Protein AF-A0A3A4P805-F1 (afdb_monomer_lite)

pLDDT: mean 80.74, std 17.5, range [33.62, 98.69]

Secondary structure (DSSP, 8-state):
-----HHHHHHHHHHH------HHHHHHHHHHHHHHHHHHHHHTT----HHHHHHHHHHHHS--S----S-SS-SEEE--SSTTT-TTS--TTPEEEEEE--TTTT-----TTSS--SHHHHTHHHHHHHHH-HHHHHHEEEEEEE--TTS-HHHHHHHHHHHHHHGGGSTT-TT---TT--EEEEEETHHHHHHHHHHTSB--SSTTTTSBHHHHEEEEEEES--TT-BGGG-HHHHHHHHHTT-S--HHHHIIIIIIIS----SHHHHTTB---TTS-S-HHHHHH-HHHHHHHHHHT---HHHHHHHHHS-HHHHHHHH-TTGGGEEEEEEES-SS----SHHHHHHHHHTT---HHHHHHHHHHHHHTPPPSSTTS----TTSSBSSSSBHHHHTTTTS--SEEEEEET--TTHHHH-HHHHHHHHHHHHHHT---

Sequence (440 aa):
MKKISFLFVAVLCVALFSGWASADARSELALDLKQELLMQNKQAGNPLTAQEVEEFASFLTEPRAETRQTPSIEVGLYDSPGPATDRSIPLGDRIPLILVHGSSSDIISDGEYGRELNDLERWIDYIRAFNADAEFYSRYKVYRFVYNSELGIEQNGANLVTVLDTLPSYPGWETENLDGENFVILAHSMGGLVTRAAMNITFTAGIDAGQYLGDHVLNLLTLGTPHRGSPLAIPAWAYDSVKRGAMMSETEFNFAYVQHYGFVPTDGEFDLAWDNYDDAVPQTDIITYQSLLIPVLREVGGTRAQHEESVFSPYAGALNADDLYTAKLILYKAQNPPAGHVDSLLDLSFYYFLGTLNEHHLLGFTSNKLADMIAGDIGEGGLKPYGDNDGLVPAASAVFDGELVSSVDVFDNCDHLSLVDNSAVVTDVKNMLISIGMPE

InterPro domains:
  IPR012908 GPI inositol-deacylase PGAP1-like alpha/beta domain [PF07819] (179-234)
  IPR029058 Alpha/Beta hydrolase fold [G3DSA:3.40.50.1820] (92-436)
  IPR029058 Alpha/Beta hydrolase fold [SSF53474] (92-428)

Structure (mmCIF, N/CA/C/O backbone):
data_AF-A0A3A4P805-F1
#
_entry.id   AF-A0A3A4P805-F1
#
loop_
_atom_site.group_PDB
_atom_site.id
_atom_site.type_symbol
_atom_site.label_atom_id
_atom_site.label_alt_id
_atom_site.label_comp_id
_atom_site.label_asym_id
_atom_site.label_entity_id
_atom_site.label_seq_id
_atom_site.pdbx_PDB_ins_code
_atom_site.Cartn_x
_atom_site.Cartn_y
_atom_site.Cartn_z
_atom_site.occupancy
_atom_site.B_iso_or_equiv
_atom_site.auth_seq_id
_atom_site.auth_comp_id
_atom_site.auth_asym_id
_atom_site.auth_atom_id
_atom_site.pdbx_PDB_model_num
ATOM 1 N N . MET A 1 1 ? -15.279 6.261 -38.181 1.00 33.62 1 MET A N 1
ATOM 2 C CA . MET A 1 1 ? -13.983 6.115 -37.489 1.00 33.62 1 MET A CA 1
ATOM 3 C C . MET A 1 1 ? -12.982 5.524 -38.466 1.00 33.62 1 MET A C 1
ATOM 5 O O . MET A 1 1 ? -13.213 4.426 -38.959 1.00 33.62 1 MET A O 1
ATOM 9 N N . LYS A 1 2 ? -11.964 6.296 -38.865 1.00 34.59 2 LYS A N 1
ATOM 10 C CA . LYS A 1 2 ? -10.917 5.831 -39.787 1.00 34.59 2 LYS A CA 1
ATOM 11 C C . LYS A 1 2 ? -9.813 5.173 -38.958 1.00 34.59 2 LYS A C 1
ATOM 13 O O . LYS A 1 2 ? -9.394 5.744 -37.961 1.00 34.59 2 LYS A O 1
ATOM 18 N N . LYS A 1 3 ? -9.411 3.963 -39.352 1.00 34.47 3 LYS A N 1
ATOM 19 C CA . LYS A 1 3 ? -8.390 3.156 -38.677 1.00 34.47 3 LYS A CA 1
ATOM 20 C C . LYS A 1 3 ? -7.043 3.881 -38.746 1.00 34.47 3 LYS A C 1
ATOM 22 O O . LYS A 1 3 ? -6.524 4.056 -39.846 1.00 34.47 3 LYS A O 1
ATOM 27 N N . ILE A 1 4 ? -6.503 4.276 -37.597 1.00 43.97 4 ILE A N 1
ATOM 28 C CA . ILE A 1 4 ? -5.077 4.588 -37.448 1.00 43.97 4 ILE A CA 1
ATOM 29 C C . ILE A 1 4 ? -4.320 3.342 -37.922 1.00 43.97 4 ILE A C 1
ATOM 31 O O . ILE A 1 4 ? -4.651 2.224 -37.516 1.00 43.97 4 ILE A O 1
ATOM 35 N N . SER A 1 5 ? -3.392 3.489 -38.869 1.00 42.66 5 SER A N 1
ATOM 36 C CA . SER A 1 5 ? -2.696 2.318 -39.405 1.00 42.66 5 SER A CA 1
ATOM 37 C C . SER A 1 5 ? -1.719 1.800 -38.348 1.00 42.66 5 SER A C 1
ATOM 39 O O . SER A 1 5 ? -0.815 2.520 -37.947 1.00 42.66 5 SER A O 1
ATOM 41 N N . PHE A 1 6 ? -1.896 0.556 -37.910 1.00 45.44 6 PHE A N 1
ATOM 42 C CA . PHE A 1 6 ? -1.056 -0.140 -36.923 1.00 45.44 6 PHE A CA 1
ATOM 43 C C . PHE A 1 6 ? 0.455 -0.066 -37.240 1.00 45.44 6 PHE A C 1
ATOM 45 O O . PHE A 1 6 ? 1.294 -0.020 -36.349 1.00 45.44 6 PHE A O 1
ATOM 52 N N . LEU A 1 7 ? 0.799 0.033 -38.529 1.00 42.72 7 LEU A N 1
ATOM 53 C CA . LEU A 1 7 ? 2.171 0.168 -39.023 1.00 42.72 7 LEU A CA 1
ATOM 54 C C . LEU A 1 7 ? 2.831 1.506 -38.633 1.00 42.72 7 LEU A C 1
ATOM 56 O O . LEU A 1 7 ? 4.046 1.572 -38.505 1.00 42.72 7 LEU A O 1
ATOM 60 N N . PHE A 1 8 ? 2.036 2.559 -38.437 1.00 48.41 8 PHE A N 1
ATOM 61 C CA . PHE A 1 8 ? 2.511 3.904 -38.115 1.00 48.41 8 PHE A CA 1
ATOM 62 C C . PHE A 1 8 ? 3.104 3.990 -36.703 1.00 48.41 8 PHE A C 1
ATOM 64 O O . PHE A 1 8 ? 4.185 4.536 -36.521 1.00 48.41 8 PHE A O 1
ATOM 71 N N . VAL A 1 9 ? 2.431 3.402 -35.712 1.00 49.62 9 VAL A N 1
ATOM 72 C CA . VAL A 1 9 ? 2.872 3.485 -34.314 1.00 49.62 9 VAL A CA 1
ATOM 73 C C . VAL A 1 9 ? 4.031 2.510 -34.037 1.00 49.62 9 VAL A C 1
ATOM 75 O O . VAL A 1 9 ? 4.950 2.832 -33.293 1.00 49.62 9 VAL A O 1
ATOM 78 N N . ALA A 1 10 ? 4.075 1.368 -34.735 1.00 47.09 10 ALA A N 1
ATOM 79 C CA . ALA A 1 10 ? 5.178 0.408 -34.638 1.00 47.09 10 ALA A CA 1
ATOM 80 C C . ALA A 1 10 ? 6.520 0.949 -35.181 1.00 47.09 10 ALA A C 1
ATOM 82 O O . ALA A 1 10 ? 7.570 0.673 -34.604 1.00 47.09 10 ALA A O 1
ATOM 83 N N . VAL A 1 11 ? 6.508 1.729 -36.272 1.00 47.22 11 VAL A N 1
ATOM 84 C CA . VAL A 1 11 ? 7.727 2.349 -36.839 1.00 47.22 11 VAL A CA 1
ATOM 85 C C . VAL A 1 11 ? 8.260 3.460 -35.931 1.00 47.22 11 VAL A C 1
ATOM 87 O O . VAL A 1 11 ? 9.474 3.611 -35.789 1.00 47.22 11 VAL A O 1
ATOM 90 N N . LEU A 1 12 ? 7.356 4.177 -35.266 1.00 48.34 12 LEU A N 1
ATOM 91 C CA . LEU A 1 12 ? 7.682 5.238 -34.327 1.00 48.34 12 LEU A CA 1
ATOM 92 C C . LEU A 1 12 ? 8.388 4.712 -33.067 1.00 48.34 12 LEU A C 1
ATOM 94 O O . LEU A 1 12 ? 9.399 5.258 -32.639 1.00 48.34 12 LEU A O 1
ATOM 98 N N . CYS A 1 13 ? 7.896 3.593 -32.537 1.00 46.16 13 CYS A N 1
ATOM 99 C CA . CYS A 1 13 ? 8.525 2.855 -31.452 1.00 46.16 13 CYS A CA 1
ATOM 100 C C . CYS A 1 13 ? 9.945 2.398 -31.842 1.00 46.16 13 CYS A C 1
ATOM 102 O O . CYS A 1 13 ? 10.900 2.705 -31.148 1.00 46.16 13 CYS A O 1
ATOM 104 N N . VAL A 1 14 ? 10.153 1.766 -33.000 1.00 45.22 14 VAL A N 1
ATOM 105 C CA . VAL A 1 14 ? 11.487 1.249 -33.388 1.00 45.22 14 VAL A CA 1
ATOM 106 C C . VAL A 1 14 ? 12.563 2.344 -33.539 1.00 45.22 14 VAL A C 1
ATOM 108 O O . VAL A 1 14 ? 13.730 2.082 -33.247 1.00 45.22 14 VAL A O 1
ATOM 111 N N . ALA A 1 15 ? 12.201 3.564 -33.952 1.00 45.41 15 ALA A N 1
ATOM 112 C CA . ALA A 1 15 ? 13.143 4.685 -34.081 1.00 45.41 15 ALA A CA 1
ATOM 113 C C . ALA A 1 15 ? 13.547 5.316 -32.730 1.00 45.41 15 ALA A C 1
ATOM 115 O O . ALA A 1 15 ? 14.612 5.919 -32.628 1.00 45.41 15 ALA A O 1
ATOM 116 N N . LEU A 1 16 ? 12.730 5.131 -31.688 1.00 47.75 16 LEU A N 1
ATOM 117 C CA . LEU A 1 16 ? 12.923 5.673 -30.340 1.00 47.75 16 LEU A CA 1
ATOM 118 C C . LEU A 1 16 ? 13.964 4.924 -29.489 1.00 47.75 16 LEU A C 1
ATOM 120 O O . LEU A 1 16 ? 14.416 5.452 -28.475 1.00 47.75 16 LEU A O 1
ATOM 124 N N . PHE A 1 17 ? 14.345 3.701 -29.875 1.00 50.16 17 PHE A N 1
ATOM 125 C CA . PHE A 1 17 ? 14.950 2.729 -28.951 1.00 50.16 17 PHE A CA 1
ATOM 126 C C . PHE A 1 17 ? 16.443 2.405 -29.171 1.00 50.16 17 PHE A C 1
ATOM 128 O O . PHE A 1 17 ? 16.946 1.437 -28.601 1.00 50.16 17 PHE A O 1
ATOM 135 N N . SER A 1 18 ? 17.208 3.194 -29.938 1.00 43.81 18 SER A N 1
ATOM 136 C CA . SER A 1 18 ? 18.679 3.051 -29.988 1.00 43.81 18 SER A CA 1
ATOM 137 C C . SER A 1 18 ? 19.354 3.917 -28.911 1.00 43.81 18 SER A C 1
ATOM 139 O O . SER A 1 18 ? 19.839 5.012 -29.190 1.00 43.81 18 SER A O 1
ATOM 141 N N . GLY A 1 19 ? 19.330 3.448 -27.661 1.00 40.19 19 GLY A N 1
ATOM 142 C CA . GLY A 1 19 ? 19.703 4.221 -26.470 1.00 40.19 19 GLY A CA 1
ATOM 143 C C . GLY A 1 19 ? 21.198 4.507 -26.306 1.00 40.19 19 GLY A C 1
ATOM 144 O O . GLY A 1 19 ? 21.934 3.624 -25.887 1.00 40.19 19 GLY A O 1
ATOM 145 N N . TRP A 1 20 ? 21.629 5.747 -26.570 1.00 42.69 20 TRP A N 1
ATOM 146 C CA . TRP A 1 20 ? 22.916 6.328 -26.140 1.00 42.69 20 TRP A CA 1
ATOM 147 C C . TRP A 1 20 ? 22.767 7.859 -25.995 1.00 42.69 20 TRP A C 1
ATOM 149 O O . TRP A 1 20 ? 23.114 8.595 -26.915 1.00 42.69 20 TRP A O 1
ATOM 159 N N . ALA A 1 21 ? 22.238 8.373 -24.877 1.00 43.25 21 ALA A N 1
ATOM 160 C CA . ALA A 1 21 ? 22.063 9.823 -24.699 1.00 43.25 21 ALA A CA 1
ATOM 161 C C . ALA A 1 21 ? 22.121 10.280 -23.224 1.00 43.25 21 ALA A C 1
ATOM 163 O O . ALA A 1 21 ? 21.481 9.700 -22.350 1.00 43.25 21 ALA A O 1
ATOM 164 N N . SER A 1 22 ? 22.906 11.330 -22.948 1.00 48.25 22 SER A N 1
ATOM 165 C CA . SER A 1 22 ? 22.984 12.049 -21.662 1.00 48.25 22 SER A CA 1
ATOM 166 C C . SER A 1 22 ? 21.754 12.946 -21.410 1.00 48.25 22 SER A C 1
ATOM 168 O O . SER A 1 22 ? 20.880 13.054 -22.260 1.00 48.25 22 SER A O 1
ATOM 170 N N . ALA A 1 23 ? 21.676 13.619 -20.252 1.00 43.94 23 ALA A N 1
ATOM 171 C CA . ALA A 1 23 ? 20.566 14.523 -19.909 1.00 43.94 23 ALA A CA 1
ATOM 172 C C . ALA A 1 23 ? 20.375 15.683 -20.914 1.00 43.94 23 ALA A C 1
ATOM 174 O O . ALA A 1 23 ? 19.245 15.958 -21.306 1.00 43.94 23 ALA A O 1
ATOM 175 N N . ASP A 1 24 ? 21.457 16.289 -21.421 1.00 45.88 24 ASP A N 1
ATOM 176 C CA . ASP A 1 24 ? 21.376 17.283 -22.509 1.00 45.88 24 ASP A CA 1
ATOM 177 C C . ASP A 1 24 ? 20.808 16.661 -23.792 1.00 45.88 24 ASP A C 1
ATOM 179 O O . ASP A 1 24 ? 19.955 17.243 -24.464 1.00 45.88 24 ASP A O 1
ATOM 183 N N . ALA A 1 25 ? 21.193 15.414 -24.066 1.00 48.59 25 ALA A N 1
ATOM 184 C CA . ALA A 1 25 ? 20.677 14.660 -25.190 1.00 48.59 25 ALA A CA 1
ATOM 185 C C . ALA A 1 25 ? 19.225 14.199 -24.988 1.00 48.59 25 ALA A C 1
ATOM 187 O O . ALA A 1 25 ? 18.616 13.824 -25.971 1.00 48.59 25 ALA A O 1
ATOM 188 N N . ARG A 1 26 ? 18.614 14.284 -23.793 1.00 48.31 26 ARG A N 1
ATOM 189 C CA . ARG A 1 26 ? 17.154 14.102 -23.629 1.00 48.31 26 ARG A CA 1
ATOM 190 C C . ARG A 1 26 ? 16.359 15.308 -24.085 1.00 48.31 26 ARG A C 1
ATOM 192 O O . ARG A 1 26 ? 15.274 15.128 -24.615 1.00 48.31 26 ARG A O 1
ATOM 199 N N . SER A 1 27 ? 16.893 16.517 -23.913 1.00 49.34 27 SER A N 1
ATOM 200 C CA . SER A 1 27 ? 16.246 17.722 -24.445 1.00 49.34 27 SER A CA 1
ATOM 201 C C . SER A 1 27 ? 16.296 17.743 -25.979 1.00 49.34 27 SER A C 1
ATOM 203 O O . SER A 1 27 ? 15.306 18.080 -26.625 1.00 49.34 27 SER A O 1
ATOM 205 N N . GLU A 1 28 ? 17.406 17.275 -26.565 1.00 48.25 28 GLU A N 1
ATOM 206 C CA . GLU A 1 28 ? 17.528 17.046 -28.009 1.00 48.25 28 GLU A CA 1
ATOM 207 C C . GLU A 1 28 ? 16.717 15.826 -28.474 1.00 48.25 28 GLU A C 1
ATOM 209 O O . GLU A 1 28 ? 16.045 15.926 -29.490 1.00 48.25 28 GLU A O 1
ATOM 214 N N . LEU A 1 29 ? 16.673 14.722 -27.716 1.00 49.19 29 LEU A N 1
ATOM 215 C CA . LEU A 1 29 ? 15.868 13.535 -28.039 1.00 49.19 29 LEU A CA 1
ATOM 216 C C . LEU A 1 29 ? 14.370 13.820 -27.941 1.00 49.19 29 LEU A C 1
ATOM 218 O O . LEU A 1 29 ? 13.626 13.295 -28.749 1.00 49.19 29 LEU A O 1
ATOM 222 N N . ALA A 1 30 ? 13.912 14.653 -27.006 1.00 49.72 30 ALA A N 1
ATOM 223 C CA . ALA A 1 30 ? 12.519 15.091 -26.934 1.00 49.72 30 ALA A CA 1
ATOM 224 C C . ALA A 1 30 ? 12.162 15.989 -28.129 1.00 49.72 30 ALA A C 1
ATOM 226 O O . ALA A 1 30 ? 11.078 15.868 -28.701 1.00 49.72 30 ALA A O 1
ATOM 227 N N . LEU A 1 31 ? 13.093 16.848 -28.562 1.00 53.59 31 LEU A N 1
ATOM 228 C CA . LEU A 1 31 ? 12.931 17.674 -29.756 1.00 53.59 31 LEU A CA 1
ATOM 229 C C . LEU A 1 31 ? 12.948 16.832 -31.046 1.00 53.59 31 LEU A C 1
ATOM 231 O O . LEU A 1 31 ? 12.106 17.052 -31.916 1.00 53.59 31 LEU A O 1
ATOM 235 N N . ASP A 1 32 ? 13.843 15.850 -31.151 1.00 55.88 32 ASP A N 1
ATOM 236 C CA . ASP A 1 32 ? 13.941 14.911 -32.273 1.00 55.88 32 ASP A CA 1
ATOM 237 C C . ASP A 1 32 ? 12.754 13.942 -32.294 1.00 55.88 32 ASP A C 1
ATOM 239 O O . ASP A 1 32 ? 12.167 13.724 -33.349 1.00 55.88 32 ASP A O 1
ATOM 243 N N . LEU A 1 33 ? 12.312 13.450 -31.134 1.00 54.06 33 LEU A N 1
ATOM 244 C CA . LEU A 1 33 ? 11.088 12.667 -30.954 1.00 54.06 33 LEU A CA 1
ATOM 245 C C . LEU A 1 33 ? 9.874 13.461 -31.424 1.00 54.06 33 LEU A C 1
ATOM 247 O O . LEU A 1 33 ? 9.075 12.960 -32.212 1.00 54.06 33 LEU A O 1
ATOM 251 N N . LYS A 1 34 ? 9.762 14.723 -31.007 1.00 59.41 34 LYS A N 1
ATOM 252 C CA . LYS A 1 34 ? 8.710 15.633 -31.458 1.00 59.41 34 LYS A CA 1
ATOM 253 C C . LYS A 1 34 ? 8.760 15.832 -32.974 1.00 59.41 34 LYS A C 1
ATOM 255 O O . LYS A 1 34 ? 7.725 15.735 -33.633 1.00 59.41 34 LYS A O 1
ATOM 260 N N . GLN A 1 35 ? 9.930 16.102 -33.557 1.00 59.00 35 GLN A N 1
ATOM 261 C CA . GLN A 1 35 ? 10.049 16.306 -35.005 1.00 59.00 35 GLN A CA 1
ATOM 262 C C . GLN A 1 35 ? 9.771 15.035 -35.810 1.00 59.00 35 GLN A C 1
ATOM 264 O O . GLN A 1 35 ? 9.115 15.114 -36.850 1.00 59.00 35 GLN A O 1
ATOM 269 N N . GLU A 1 36 ? 10.198 13.875 -35.323 1.00 55.47 36 GLU A N 1
ATOM 270 C CA . GLU A 1 36 ? 9.979 12.584 -35.968 1.00 55.47 36 GLU A CA 1
ATOM 271 C C . GLU A 1 36 ? 8.513 12.146 -35.855 1.00 55.47 36 GLU A C 1
ATOM 273 O O . GLU A 1 36 ? 7.907 11.783 -36.865 1.00 55.47 36 GLU A O 1
ATOM 278 N N . LEU A 1 37 ? 7.885 12.303 -34.680 1.00 53.97 37 LEU A N 1
ATOM 279 C CA . LEU A 1 37 ? 6.438 12.150 -34.495 1.00 53.97 37 LEU A CA 1
ATOM 280 C C . LEU A 1 37 ? 5.661 13.020 -35.479 1.00 53.97 37 LEU A C 1
ATOM 282 O O . LEU A 1 37 ? 4.781 12.519 -36.175 1.00 53.97 37 LEU A O 1
ATOM 286 N N . LEU A 1 38 ? 6.005 14.304 -35.599 1.00 59.41 38 LEU A N 1
ATOM 287 C CA . LEU A 1 38 ? 5.365 15.224 -36.542 1.00 59.41 38 LEU A CA 1
ATOM 288 C C . LEU A 1 38 ? 5.574 14.807 -38.003 1.00 59.41 38 LEU A C 1
ATOM 290 O O . LEU A 1 38 ? 4.637 14.861 -38.808 1.00 59.41 38 LEU A O 1
ATOM 294 N N . MET A 1 39 ? 6.796 14.407 -38.361 1.00 61.94 39 MET A N 1
ATOM 295 C CA . MET A 1 39 ? 7.161 14.022 -39.722 1.00 61.94 39 MET A CA 1
ATOM 296 C C . MET A 1 39 ? 6.440 12.746 -40.145 1.00 61.94 39 MET A C 1
ATOM 298 O O . MET A 1 39 ? 5.820 12.716 -41.212 1.00 61.94 39 MET A O 1
ATOM 302 N N . GLN A 1 40 ? 6.470 11.712 -39.311 1.00 51.00 40 GLN A N 1
ATOM 303 C CA . GLN A 1 40 ? 5.833 10.447 -39.629 1.00 51.00 40 GLN A CA 1
ATOM 304 C C . GLN A 1 40 ? 4.304 10.572 -39.570 1.00 51.00 40 GLN A C 1
ATOM 306 O O . GLN A 1 40 ? 3.622 10.017 -40.432 1.00 51.00 40 GLN A O 1
ATOM 311 N N . ASN A 1 41 ? 3.741 11.327 -38.615 1.00 54.16 41 ASN A N 1
ATOM 312 C CA . ASN A 1 41 ? 2.297 11.589 -38.523 1.00 54.16 41 ASN A CA 1
ATOM 313 C C . ASN A 1 41 ? 1.761 12.204 -39.825 1.00 54.16 41 ASN A C 1
ATOM 315 O O . ASN A 1 41 ? 0.732 11.785 -40.367 1.00 54.16 41 ASN A O 1
ATOM 319 N N . LYS A 1 42 ? 2.546 13.118 -40.407 1.00 60.28 42 LYS A N 1
ATOM 320 C CA . LYS A 1 42 ? 2.305 13.699 -41.730 1.00 60.28 42 LYS A CA 1
ATOM 321 C C . LYS A 1 42 ? 2.465 12.686 -42.875 1.00 60.28 42 LYS A C 1
ATOM 323 O O . LYS A 1 42 ? 1.696 12.748 -43.833 1.00 60.28 42 LYS A O 1
ATOM 328 N N . GLN A 1 43 ? 3.427 11.762 -42.804 1.00 56.09 43 GLN A N 1
ATOM 329 C CA . GLN A 1 43 ? 3.655 10.727 -43.829 1.00 56.09 43 GLN A CA 1
ATOM 330 C C . GLN A 1 43 ? 2.585 9.622 -43.830 1.00 56.09 43 GLN A C 1
ATOM 332 O O . GLN A 1 43 ? 2.205 9.145 -44.898 1.00 56.09 43 GLN A O 1
ATOM 337 N N . ALA A 1 44 ? 2.056 9.245 -42.665 1.00 49.72 44 ALA A N 1
ATOM 338 C CA . ALA A 1 44 ? 1.018 8.222 -42.528 1.00 49.72 44 ALA A CA 1
ATOM 339 C C . ALA A 1 44 ? -0.399 8.721 -42.863 1.00 49.72 44 ALA A C 1
ATOM 341 O O . ALA A 1 44 ? -1.354 7.944 -42.824 1.00 49.72 44 ALA A O 1
ATOM 342 N N . GLY A 1 45 ? -0.552 10.009 -43.200 1.00 59.41 45 GLY A N 1
ATOM 343 C CA . GLY A 1 45 ? -1.854 10.624 -43.470 1.00 59.41 45 GLY A CA 1
ATOM 344 C C . GLY A 1 45 ? -2.785 10.595 -42.254 1.00 59.41 45 GLY A C 1
ATOM 345 O O . GLY A 1 45 ? -4.001 10.463 -42.416 1.00 59.41 45 GLY A O 1
ATOM 346 N N . ASN A 1 46 ? -2.203 10.641 -41.054 1.00 57.53 46 ASN A N 1
ATOM 347 C CA . ASN A 1 46 ? -2.881 10.385 -39.791 1.00 57.53 46 ASN A CA 1
ATOM 348 C C . ASN A 1 46 ? -3.607 11.645 -39.249 1.00 57.53 46 ASN A C 1
ATOM 350 O O . ASN A 1 46 ? -3.362 12.750 -39.738 1.00 57.53 46 ASN A O 1
ATOM 354 N N . PRO A 1 47 ? -4.531 11.492 -38.275 1.00 56.50 47 PRO A N 1
ATOM 355 C CA . PRO A 1 47 ? -5.427 12.555 -37.821 1.00 56.50 47 PRO A CA 1
ATOM 356 C C . PRO A 1 47 ? -4.884 13.405 -36.666 1.00 56.50 47 PRO A C 1
ATOM 358 O O . PRO A 1 47 ? -5.538 14.389 -36.333 1.00 56.50 47 PRO A O 1
ATOM 361 N N . LEU A 1 48 ? -3.751 13.036 -36.059 1.00 54.22 48 LEU A N 1
ATOM 362 C CA . LEU A 1 48 ? -3.221 13.768 -34.912 1.00 54.22 48 LEU A CA 1
ATOM 363 C C . LEU A 1 48 ? -2.684 15.126 -35.368 1.00 54.22 48 LEU A C 1
ATOM 365 O O . LEU A 1 48 ? -2.040 15.265 -36.410 1.00 54.22 48 LEU A O 1
ATOM 369 N N . THR A 1 49 ? -2.961 16.150 -34.594 1.00 73.12 49 THR A N 1
ATOM 370 C CA . THR A 1 49 ? -2.425 17.489 -34.746 1.00 73.12 49 THR A CA 1
ATOM 371 C C . THR A 1 49 ? -0.996 17.533 -34.218 1.00 73.12 49 THR A C 1
ATOM 373 O O . THR A 1 49 ? -0.540 16.662 -33.479 1.00 73.12 49 THR A O 1
ATOM 376 N N . ALA A 1 50 ? -0.258 18.573 -34.605 1.00 69.06 50 ALA A N 1
ATOM 377 C CA . ALA A 1 50 ? 1.077 18.791 -34.065 1.00 69.06 50 ALA A CA 1
ATOM 378 C C . ALA A 1 50 ? 1.083 18.969 -32.538 1.00 69.06 50 ALA A C 1
ATOM 380 O O . ALA A 1 50 ? 2.059 18.617 -31.888 1.00 69.06 50 ALA A O 1
ATOM 381 N N . GLN A 1 51 ? -0.025 19.485 -32.006 1.00 72.69 51 GLN A N 1
ATOM 382 C CA . GLN A 1 51 ? -0.261 19.668 -30.586 1.00 72.69 51 GLN A CA 1
ATOM 383 C C . GLN A 1 51 ? -0.477 18.328 -29.870 1.00 72.69 51 GLN A C 1
ATOM 385 O O . GLN A 1 51 ? 0.203 18.080 -28.890 1.00 72.69 51 GLN A O 1
ATOM 390 N N . GLU A 1 52 ? -1.319 17.428 -30.389 1.00 64.75 52 GLU A N 1
ATOM 391 C CA . GLU A 1 52 ? -1.537 16.098 -29.776 1.00 64.75 52 GLU A CA 1
ATOM 392 C C . GLU A 1 52 ? -0.252 15.249 -29.749 1.00 64.75 52 GLU A C 1
ATOM 394 O O . GLU A 1 52 ? -0.031 14.444 -28.849 1.00 64.75 52 GLU A O 1
ATOM 399 N N . VAL A 1 53 ? 0.625 15.438 -30.738 1.00 65.56 53 VAL A N 1
ATOM 400 C CA . VAL A 1 53 ? 1.968 14.844 -30.758 1.00 65.56 53 VAL A CA 1
ATOM 401 C C . VAL A 1 53 ? 2.871 15.429 -29.668 1.00 65.56 53 VAL A C 1
ATOM 403 O O . VAL A 1 53 ? 3.641 14.697 -29.052 1.00 65.56 53 VAL A O 1
ATOM 406 N N . GLU A 1 54 ? 2.805 16.742 -29.461 1.00 70.12 54 GLU A N 1
ATOM 407 C CA . GLU A 1 54 ? 3.582 17.447 -28.443 1.00 70.12 54 GLU A CA 1
ATOM 408 C C . GLU A 1 54 ? 3.114 17.076 -27.035 1.00 70.12 54 GLU A C 1
ATOM 410 O O . GLU A 1 54 ? 3.942 16.705 -26.216 1.00 70.12 54 GLU A O 1
ATOM 415 N N . GLU A 1 55 ? 1.803 17.052 -26.800 1.00 66.69 55 GLU A N 1
ATOM 416 C CA . GLU A 1 55 ? 1.192 16.611 -25.541 1.00 66.69 55 GLU A CA 1
ATOM 417 C C . GLU A 1 55 ? 1.587 15.167 -25.204 1.00 66.69 55 GLU A C 1
ATOM 419 O O . GLU A 1 55 ? 1.973 14.883 -24.072 1.00 66.69 55 GLU A O 1
ATOM 424 N N . PHE A 1 56 ? 1.597 14.267 -26.194 1.00 66.25 56 PHE A N 1
ATOM 425 C CA . PHE A 1 56 ? 2.035 12.890 -25.974 1.00 66.25 56 PHE A CA 1
ATOM 426 C C . PHE A 1 56 ? 3.543 12.768 -25.712 1.00 66.25 56 PHE A C 1
ATOM 428 O O . PHE A 1 56 ? 3.966 11.994 -24.857 1.00 66.25 56 PHE A O 1
ATOM 435 N N . ALA A 1 57 ? 4.375 13.524 -26.434 1.00 67.31 57 ALA A N 1
ATOM 436 C CA . ALA A 1 57 ? 5.815 13.532 -26.191 1.00 67.31 57 ALA A CA 1
ATOM 437 C C . ALA A 1 57 ? 6.137 14.083 -24.794 1.00 67.31 57 ALA A C 1
ATOM 439 O O . ALA A 1 57 ? 6.960 13.491 -24.098 1.00 67.31 57 ALA A O 1
ATOM 440 N N . SER A 1 58 ? 5.466 15.154 -24.363 1.00 67.25 58 SER A N 1
ATOM 441 C CA . SER A 1 58 ? 5.571 15.688 -23.002 1.00 67.25 58 SER A CA 1
ATOM 442 C C . SER A 1 58 ? 5.116 14.657 -21.975 1.00 67.25 58 SER A C 1
ATOM 444 O O . SER A 1 58 ? 5.875 14.359 -21.065 1.00 67.25 58 SER A O 1
ATOM 446 N N . PHE A 1 59 ? 3.974 13.998 -22.182 1.00 66.00 59 PHE A N 1
ATOM 447 C CA . PHE A 1 59 ? 3.521 12.893 -21.330 1.00 66.00 59 PHE A CA 1
ATOM 448 C C . PHE A 1 59 ? 4.582 11.783 -21.181 1.00 66.00 59 PHE A C 1
ATOM 450 O O . PHE A 1 59 ? 4.833 11.318 -20.079 1.00 66.00 59 PHE A O 1
ATOM 457 N N . LEU A 1 60 ? 5.270 11.393 -22.261 1.00 62.16 60 LEU A N 1
ATOM 458 C CA . LEU A 1 60 ? 6.316 10.362 -22.208 1.00 62.16 60 LEU A CA 1
ATOM 459 C C . LEU A 1 60 ? 7.667 10.833 -21.651 1.00 62.16 60 LEU A C 1
ATOM 461 O O . LEU A 1 60 ? 8.506 9.999 -21.319 1.00 62.16 60 LEU A O 1
ATOM 465 N N . THR A 1 61 ? 7.971 12.129 -21.671 1.00 57.88 61 THR A N 1
ATOM 466 C CA . THR A 1 61 ? 9.348 12.617 -21.445 1.00 57.88 61 THR A CA 1
ATOM 467 C C . THR A 1 61 ? 9.476 13.568 -20.271 1.00 57.88 61 THR A C 1
ATOM 469 O O . THR A 1 61 ? 10.537 13.612 -19.643 1.00 57.88 61 THR A O 1
ATOM 472 N N . GLU A 1 62 ? 8.415 14.287 -19.934 1.00 60.47 62 GLU A N 1
ATOM 473 C CA . GLU A 1 62 ? 8.387 15.172 -18.787 1.00 60.47 62 GLU A CA 1
ATOM 474 C C . GLU A 1 62 ? 8.136 14.325 -17.530 1.00 60.47 62 GLU A C 1
ATOM 476 O O . GLU A 1 62 ? 7.201 13.521 -17.495 1.00 60.47 62 GLU A O 1
ATOM 481 N N . PRO A 1 63 ? 8.988 14.443 -16.492 1.00 52.16 63 PRO A N 1
ATOM 482 C CA . PRO A 1 63 ? 8.634 13.935 -15.171 1.00 52.16 63 PRO A CA 1
ATOM 483 C C . PRO A 1 63 ? 7.269 14.514 -14.808 1.00 52.16 63 PRO A C 1
ATOM 485 O O . PRO A 1 63 ? 7.034 15.682 -15.127 1.00 52.16 63 PRO A O 1
ATOM 488 N N . ARG A 1 64 ? 6.394 13.753 -14.131 1.00 53.19 64 ARG A N 1
ATOM 489 C CA . ARG A 1 64 ? 5.180 14.350 -13.556 1.00 53.19 64 ARG A CA 1
ATOM 490 C C . ARG A 1 64 ? 5.599 15.621 -12.811 1.00 53.19 64 ARG A C 1
ATOM 492 O O . ARG A 1 64 ? 6.384 15.561 -11.866 1.00 53.19 64 ARG A O 1
ATOM 499 N N . ALA A 1 65 ? 5.144 16.774 -13.305 1.00 38.75 65 ALA A N 1
ATOM 500 C CA . ALA A 1 65 ? 5.496 18.081 -12.753 1.00 38.75 65 ALA A CA 1
ATOM 501 C C . ALA A 1 65 ? 4.914 18.269 -11.343 1.00 38.75 65 ALA A C 1
ATOM 503 O O . ALA A 1 65 ? 5.327 19.177 -10.619 1.00 38.75 65 ALA A O 1
ATOM 504 N N . GLU A 1 66 ? 4.036 17.355 -10.923 1.00 49.56 66 GLU A N 1
ATOM 505 C CA . GLU A 1 66 ? 3.825 16.977 -9.533 1.00 49.56 66 GLU A CA 1
ATOM 506 C C . GLU A 1 66 ? 5.136 16.423 -8.943 1.00 49.56 66 GLU A C 1
ATOM 508 O O . GLU A 1 66 ? 5.262 15.249 -8.601 1.00 49.56 66 GLU A O 1
ATOM 513 N N . THR A 1 67 ? 6.149 17.277 -8.766 1.00 46.44 67 THR A N 1
ATOM 514 C CA . THR A 1 67 ? 7.069 17.076 -7.650 1.00 46.44 67 THR A CA 1
ATOM 515 C C . THR A 1 67 ? 6.162 16.880 -6.442 1.00 46.44 67 THR A C 1
ATOM 517 O O . THR A 1 67 ? 5.459 17.835 -6.112 1.00 46.44 67 THR A O 1
ATOM 520 N N . ARG A 1 68 ? 6.095 15.667 -5.871 1.00 49.56 68 ARG A N 1
ATOM 521 C CA . ARG A 1 68 ? 5.423 15.376 -4.594 1.00 49.56 68 ARG A CA 1
ATOM 522 C C . ARG A 1 68 ? 5.878 16.444 -3.595 1.00 49.56 68 ARG A C 1
ATOM 524 O O . ARG A 1 68 ? 6.963 16.365 -3.029 1.00 49.56 68 ARG A O 1
ATOM 531 N N . GLN A 1 69 ? 5.142 17.547 -3.492 1.00 49.56 69 GLN A N 1
ATOM 532 C CA . GLN A 1 69 ? 5.523 18.671 -2.651 1.00 49.56 69 GLN A CA 1
ATOM 533 C C . GLN A 1 69 ? 4.811 18.483 -1.338 1.00 49.56 69 GLN A C 1
ATOM 535 O O . GLN A 1 69 ? 3.769 19.089 -1.116 1.00 49.56 69 GLN A O 1
ATOM 540 N N . THR A 1 70 ? 5.433 17.711 -0.444 1.00 56.25 70 THR A N 1
ATOM 541 C CA . THR A 1 70 ? 4.911 17.404 0.895 1.00 56.25 70 THR A CA 1
ATOM 542 C C . THR A 1 70 ? 3.578 16.633 0.833 1.00 56.25 70 THR A C 1
ATOM 544 O O . THR A 1 70 ? 2.781 16.821 -0.087 1.00 56.25 70 THR A O 1
ATOM 547 N N . PRO A 1 71 ? 3.279 15.770 1.814 1.00 60.66 71 PRO A N 1
ATOM 548 C CA . PRO A 1 71 ? 1.924 15.277 1.999 1.00 60.66 71 PRO A CA 1
ATOM 549 C C . PRO A 1 71 ? 0.970 16.456 2.014 1.00 60.66 71 PRO A C 1
ATOM 551 O O . PRO A 1 71 ? 1.171 17.449 2.718 1.00 60.66 71 PRO A O 1
ATOM 554 N N . SER A 1 72 ? -0.060 16.352 1.197 1.00 62.47 72 SER A N 1
ATOM 555 C CA . SER A 1 72 ? -1.083 17.387 1.108 1.00 62.47 72 SER A CA 1
ATOM 556 C C . SER A 1 72 ? -2.069 17.324 2.282 1.00 62.47 72 SER A C 1
ATOM 558 O O . SER A 1 72 ? -2.856 18.249 2.490 1.00 62.47 72 SER A O 1
ATOM 560 N N . ILE A 1 73 ? -2.013 16.227 3.047 1.00 70.94 73 ILE A N 1
ATOM 561 C CA . ILE A 1 73 ? -2.875 15.914 4.179 1.00 70.94 73 ILE A CA 1
ATOM 562 C C . ILE A 1 73 ? -2.000 15.709 5.423 1.00 70.94 73 ILE A C 1
ATOM 564 O O . ILE A 1 73 ? -0.929 15.106 5.365 1.00 70.94 73 ILE A O 1
ATOM 568 N N . GLU A 1 74 ? -2.451 16.253 6.552 1.00 85.12 74 GLU A N 1
ATOM 569 C CA . GLU A 1 74 ? -1.791 16.087 7.847 1.00 85.12 74 GLU A CA 1
ATOM 570 C C . GLU A 1 74 ? -1.911 14.636 8.338 1.00 85.12 74 GLU A C 1
ATOM 572 O O . GLU A 1 74 ? -2.881 13.937 8.057 1.00 85.12 74 GLU A O 1
ATOM 577 N N . VAL A 1 75 ? -0.917 14.164 9.087 1.00 89.12 75 VAL A N 1
ATOM 578 C CA . VAL A 1 75 ? -0.979 12.829 9.688 1.00 89.12 75 VAL A CA 1
ATOM 579 C C . VAL A 1 75 ? -2.077 12.801 10.755 1.00 89.12 75 VAL A C 1
ATOM 581 O O . VAL A 1 75 ? -2.044 13.597 11.696 1.00 89.12 75 VAL A O 1
ATOM 584 N N . GLY A 1 76 ? -3.037 11.882 10.645 1.00 91.31 76 GLY A N 1
ATOM 585 C CA . GLY A 1 76 ? -4.159 11.826 11.583 1.00 91.31 76 GLY A CA 1
ATOM 586 C C . GLY A 1 76 ? -5.297 10.900 11.169 1.00 91.31 76 GLY A C 1
ATOM 587 O O . GLY A 1 76 ? -5.214 10.188 10.167 1.00 91.31 76 GLY A O 1
ATOM 588 N N . LEU A 1 77 ? -6.378 10.925 11.959 1.00 91.44 77 LEU A N 1
ATOM 589 C CA . LEU A 1 77 ? -7.641 10.277 11.606 1.00 91.44 77 LEU A CA 1
ATOM 590 C C . LEU A 1 77 ? -8.596 11.248 10.917 1.00 91.44 77 LEU A C 1
ATOM 592 O O . LEU A 1 77 ? -8.780 12.395 11.335 1.00 91.44 77 LEU A O 1
ATOM 596 N N . TYR A 1 78 ? -9.264 10.729 9.896 1.00 90.50 78 TYR A N 1
ATOM 597 C CA . TYR A 1 78 ? -10.234 11.441 9.085 1.00 90.50 78 TYR A CA 1
ATOM 598 C C . TYR A 1 78 ? -11.560 10.688 9.032 1.00 90.50 78 TYR A C 1
ATOM 600 O O . TYR A 1 78 ? -11.612 9.456 9.017 1.00 90.50 78 TYR A O 1
ATOM 608 N N . ASP A 1 79 ? -12.646 11.456 8.981 1.00 88.12 79 ASP A N 1
ATOM 609 C CA . ASP A 1 79 ? -14.012 10.959 8.908 1.00 88.12 79 ASP A CA 1
ATOM 610 C C . ASP A 1 79 ? -14.588 11.122 7.493 1.00 88.12 79 ASP A C 1
ATOM 612 O O . ASP A 1 79 ? -13.925 11.590 6.557 1.00 88.12 79 ASP A O 1
ATOM 616 N N . SER A 1 80 ? -15.817 10.662 7.278 1.00 88.81 80 SER A N 1
ATOM 617 C CA . SER A 1 80 ? -16.546 10.866 6.019 1.00 88.81 80 SER A CA 1
ATOM 618 C C . SER A 1 80 ? -18.048 10.941 6.283 1.00 88.81 80 SER A C 1
ATOM 620 O O . SER A 1 80 ? -18.523 10.320 7.233 1.00 88.81 80 SER A O 1
ATOM 622 N N . PRO A 1 81 ? -18.842 11.644 5.459 1.00 89.50 81 PRO A N 1
ATOM 623 C CA . PRO A 1 81 ? -20.286 11.689 5.660 1.00 89.50 81 PRO A CA 1
ATOM 624 C C . PRO A 1 81 ? -20.924 10.297 5.549 1.00 89.50 81 PRO A C 1
ATOM 626 O O . PRO A 1 81 ? -20.758 9.618 4.535 1.00 89.50 81 PRO A O 1
ATOM 629 N N . GLY A 1 82 ? -21.697 9.894 6.560 1.00 95.25 82 GLY A N 1
ATOM 630 C CA . GLY A 1 82 ? -22.485 8.658 6.538 1.00 95.25 82 GLY A CA 1
ATOM 631 C C . GLY A 1 82 ? -22.562 7.932 7.888 1.00 95.25 82 GLY A C 1
ATOM 632 O O . GLY A 1 82 ? -21.765 8.197 8.782 1.00 95.25 82 GLY A O 1
ATOM 633 N N . PRO A 1 83 ? -23.525 7.012 8.073 1.00 96.88 83 PRO A N 1
ATOM 634 C CA . PRO A 1 83 ? -23.781 6.362 9.363 1.00 96.88 83 PRO A CA 1
ATOM 635 C C . PRO A 1 83 ? -22.601 5.547 9.928 1.00 96.88 83 PRO A C 1
ATOM 637 O O . PRO A 1 83 ? -22.487 5.401 11.148 1.00 96.88 83 PRO A O 1
ATOM 640 N N . ALA A 1 84 ? -21.726 5.019 9.070 1.00 96.25 84 ALA A N 1
ATOM 641 C CA . ALA A 1 84 ? -20.537 4.272 9.475 1.00 96.25 84 ALA A CA 1
ATOM 642 C C . ALA A 1 84 ? -19.347 5.188 9.791 1.00 96.25 84 ALA A C 1
ATOM 644 O O . ALA A 1 84 ? -18.532 4.845 10.638 1.00 96.25 84 ALA A O 1
ATOM 645 N N . THR A 1 85 ? -19.231 6.328 9.109 1.00 93.31 85 THR A N 1
ATOM 646 C CA . THR A 1 85 ? -17.993 7.123 9.035 1.00 93.31 85 THR A CA 1
ATOM 647 C C . THR A 1 85 ? -18.087 8.508 9.672 1.00 93.31 85 THR A C 1
ATOM 649 O O . THR A 1 85 ? -17.055 9.139 9.855 1.00 93.31 85 THR A O 1
ATOM 652 N N . ASP A 1 86 ? -19.287 9.020 9.959 1.00 92.31 86 ASP A N 1
ATOM 653 C CA . ASP A 1 86 ? -19.489 10.396 10.430 1.00 92.31 86 ASP A CA 1
ATOM 654 C C . ASP A 1 86 ? -19.017 10.552 11.879 1.00 92.31 86 ASP A C 1
ATOM 656 O O . ASP A 1 86 ? -19.520 9.883 12.791 1.00 92.31 86 ASP A O 1
ATOM 660 N N . ARG A 1 87 ? -18.073 11.473 12.107 1.00 90.12 87 ARG A N 1
ATOM 661 C CA . ARG A 1 87 ? -17.502 11.716 13.439 1.00 90.12 87 ARG A CA 1
ATOM 662 C C . ARG A 1 87 ? -18.522 12.183 14.475 1.00 90.12 87 ARG A C 1
ATOM 664 O O . ARG A 1 87 ? -18.314 11.965 15.661 1.00 90.12 87 ARG A O 1
ATOM 671 N N . SER A 1 88 ? -19.621 12.815 14.054 1.00 90.75 88 SER A N 1
ATOM 672 C CA . SER A 1 88 ? -20.672 13.291 14.964 1.00 90.75 88 SER A CA 1
ATOM 673 C C . SER A 1 88 ? -21.501 12.156 15.570 1.00 90.75 88 SER A C 1
ATOM 675 O O . SER A 1 88 ? -22.230 12.372 16.542 1.00 90.75 88 SER A O 1
ATOM 677 N N . ILE A 1 89 ? -21.386 10.946 15.018 1.00 93.00 89 ILE A N 1
ATOM 678 C CA . ILE A 1 89 ? -22.015 9.743 15.547 1.00 93.00 89 ILE A CA 1
ATOM 679 C C . ILE A 1 89 ? -20.996 9.053 16.464 1.00 93.00 89 ILE A C 1
ATOM 681 O O . ILE A 1 89 ? -19.974 8.581 15.964 1.00 93.00 89 ILE A O 1
ATOM 685 N N . PRO A 1 90 ? -21.248 8.942 17.780 1.00 93.12 90 PRO A N 1
ATOM 686 C CA . PRO A 1 90 ? -20.288 8.350 18.713 1.00 93.12 90 PRO A CA 1
ATOM 687 C C . PRO A 1 90 ? -20.001 6.882 18.372 1.00 93.12 90 PRO A C 1
ATOM 689 O O . PRO A 1 90 ? -20.837 6.217 17.750 1.00 93.12 90 PRO A O 1
ATOM 692 N N . LEU A 1 91 ? -18.843 6.363 18.791 1.00 94.38 91 LEU A N 1
ATOM 693 C CA . LEU A 1 91 ? -18.491 4.945 18.631 1.00 94.38 91 LEU A CA 1
ATOM 694 C C . LEU A 1 91 ? -19.613 4.019 19.139 1.00 94.38 91 LEU A C 1
ATOM 696 O O . LEU A 1 91 ? -20.156 3.231 18.362 1.00 94.38 91 LEU A O 1
ATOM 700 N N . GLY A 1 92 ? -20.052 4.212 20.387 1.00 93.25 92 GLY A N 1
ATOM 701 C CA . GLY A 1 92 ? -21.064 3.362 21.020 1.00 93.25 92 GLY A CA 1
ATOM 702 C C . GLY A 1 92 ? -20.526 1.950 21.254 1.00 93.25 92 GLY A C 1
ATOM 703 O O . GLY A 1 92 ? -19.358 1.800 21.574 1.00 93.25 92 GLY A O 1
ATOM 704 N N . ASP A 1 93 ? -21.360 0.929 21.045 1.00 93.69 93 ASP A N 1
ATOM 705 C CA . ASP A 1 93 ? -20.962 -0.487 21.169 1.00 93.69 93 ASP A CA 1
ATOM 706 C C . ASP A 1 93 ? -20.339 -1.049 19.869 1.00 93.69 93 ASP A C 1
ATOM 708 O O . ASP A 1 93 ? -20.295 -2.263 19.660 1.00 93.69 93 ASP A O 1
ATOM 712 N N . ARG A 1 94 ? -19.946 -0.173 18.936 1.00 95.75 94 ARG A N 1
ATOM 713 C CA . ARG A 1 94 ? -19.392 -0.567 17.636 1.00 95.75 94 ARG A CA 1
ATOM 714 C C . ARG A 1 94 ? -17.898 -0.822 17.748 1.00 95.75 94 ARG A C 1
ATOM 716 O O . ARG A 1 94 ? -17.208 -0.166 18.513 1.00 95.75 94 ARG A O 1
ATOM 723 N N . ILE A 1 95 ? -17.398 -1.711 16.903 1.00 96.94 95 ILE A N 1
ATOM 724 C CA . ILE A 1 95 ? -15.971 -1.972 16.751 1.00 96.94 95 ILE A CA 1
ATOM 725 C C . ILE A 1 95 ? -15.368 -0.870 15.862 1.00 96.94 95 ILE A C 1
ATOM 727 O O . ILE A 1 95 ? -15.890 -0.617 14.766 1.00 96.94 95 ILE A O 1
ATOM 731 N N . PRO A 1 96 ? -14.277 -0.208 16.276 1.00 97.38 96 PRO A N 1
ATOM 732 C CA . PRO A 1 96 ? -13.518 0.659 15.387 1.00 97.38 96 PRO A CA 1
ATOM 733 C C . PRO A 1 96 ? -12.906 -0.146 14.228 1.00 97.38 96 PRO A C 1
ATOM 735 O O . PRO A 1 96 ? -12.150 -1.096 14.439 1.00 97.38 96 PRO A O 1
ATOM 738 N N . LEU A 1 97 ? -13.220 0.250 12.996 1.00 98.12 97 LEU A N 1
ATOM 739 C CA . LEU A 1 97 ? -12.540 -0.187 11.779 1.00 98.12 97 LEU A CA 1
ATOM 740 C C . LEU A 1 97 ? -11.626 0.937 11.294 1.00 98.12 97 LEU A C 1
ATOM 742 O O . LEU A 1 97 ? -12.117 2.006 10.932 1.00 98.12 97 LEU A O 1
ATOM 746 N N . ILE A 1 98 ? -10.321 0.694 11.245 1.00 98.12 98 ILE A N 1
ATOM 747 C CA . ILE A 1 98 ? -9.341 1.667 10.749 1.00 98.12 98 ILE A CA 1
ATOM 748 C C . ILE A 1 98 ? -8.965 1.298 9.313 1.00 98.12 98 ILE A C 1
ATOM 750 O O . ILE A 1 98 ? -8.531 0.178 9.051 1.00 98.12 98 ILE A O 1
ATOM 754 N N . LEU A 1 99 ? -9.137 2.235 8.383 1.00 98.38 99 LEU A N 1
ATOM 755 C CA . LEU A 1 99 ? -8.667 2.127 7.004 1.00 98.38 99 LEU A CA 1
ATOM 756 C C . LEU A 1 99 ? -7.271 2.745 6.906 1.00 98.38 99 LEU A C 1
ATOM 758 O O . LEU A 1 99 ? -7.085 3.881 7.343 1.00 98.38 99 LEU A O 1
ATOM 762 N N . VAL A 1 100 ? -6.306 2.014 6.347 1.00 98.06 100 VAL A N 1
ATOM 763 C CA . VAL A 1 100 ? -4.904 2.455 6.225 1.00 98.06 100 VAL A CA 1
ATOM 764 C C . VAL A 1 100 ? -4.457 2.366 4.770 1.00 98.06 100 VAL A C 1
ATOM 766 O O . VAL A 1 100 ? -4.340 1.272 4.214 1.00 98.06 100 VAL A O 1
ATOM 769 N N . HIS A 1 101 ? -4.214 3.510 4.133 1.00 95.62 101 HIS A N 1
ATOM 770 C CA . HIS A 1 101 ? -3.893 3.563 2.705 1.00 95.62 101 HIS A CA 1
ATOM 771 C C . HIS A 1 101 ? -2.480 3.088 2.344 1.00 95.62 101 HIS A C 1
ATOM 773 O O . HIS A 1 101 ? -1.597 2.950 3.194 1.00 95.62 101 HIS A O 1
ATOM 779 N N . GLY A 1 102 ? -2.272 2.873 1.043 1.00 93.19 102 GLY A N 1
ATOM 780 C CA . GLY A 1 102 ? -0.986 2.549 0.431 1.00 93.19 102 GLY A CA 1
ATOM 781 C C . GLY A 1 102 ? -0.105 3.760 0.131 1.00 93.19 102 GLY A C 1
ATOM 782 O O . GLY A 1 102 ? -0.416 4.888 0.515 1.00 93.19 102 GLY A O 1
ATOM 783 N N . SER A 1 103 ? 0.982 3.539 -0.612 1.00 89.00 103 SER A N 1
ATOM 784 C CA . SER A 1 103 ? 1.823 4.643 -1.081 1.00 89.00 103 SER A CA 1
ATOM 785 C C . SER A 1 103 ? 1.022 5.647 -1.923 1.00 89.00 103 SER A C 1
ATOM 787 O O . SER A 1 103 ? 0.064 5.289 -2.612 1.00 89.00 103 SER A O 1
ATOM 789 N N . SER A 1 104 ? 1.424 6.919 -1.863 1.00 84.19 104 SER A N 1
ATOM 790 C CA . SER A 1 104 ? 0.938 8.022 -2.705 1.00 84.19 104 SER A CA 1
ATOM 791 C C . SER A 1 104 ? -0.523 8.422 -2.511 1.00 84.19 104 SER A C 1
ATOM 793 O O . SER A 1 104 ? -1.025 9.272 -3.240 1.00 84.19 104 SER A O 1
ATOM 795 N N . SER A 1 105 ? -1.219 7.832 -1.543 1.00 85.44 105 SER A N 1
ATOM 796 C CA . SER A 1 105 ? -2.634 8.128 -1.286 1.00 85.44 105 SER A CA 1
ATOM 797 C C . SER A 1 105 ? -2.837 9.312 -0.325 1.00 85.44 105 SER A C 1
ATOM 799 O O . SER A 1 105 ? -3.961 9.736 -0.092 1.00 85.44 105 SER A O 1
ATOM 801 N N . ASP A 1 106 ? -1.755 9.877 0.208 1.00 82.56 106 ASP A N 1
ATOM 802 C CA . ASP A 1 106 ? -1.692 11.070 1.070 1.00 82.56 106 ASP A CA 1
ATOM 803 C C . ASP A 1 106 ? -1.485 12.392 0.301 1.00 82.56 106 ASP A C 1
ATOM 805 O O . ASP A 1 106 ? -1.417 13.492 0.872 1.00 82.56 106 ASP A O 1
ATOM 809 N N . ILE A 1 107 ? -1.379 12.291 -1.019 1.00 71.94 107 ILE A N 1
ATOM 810 C CA . ILE A 1 107 ? -1.277 13.426 -1.932 1.00 71.94 107 ILE A CA 1
ATOM 811 C C . ILE A 1 107 ? -2.702 13.888 -2.275 1.00 71.94 107 ILE A C 1
ATOM 813 O O . ILE A 1 107 ? -3.673 13.180 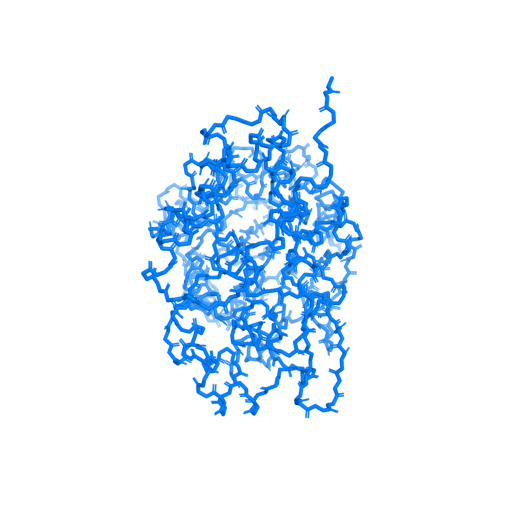-2.052 1.00 71.94 107 ILE A O 1
ATOM 817 N N . ILE A 1 108 ? -2.846 15.121 -2.739 1.00 62.94 108 ILE A N 1
ATOM 818 C CA . ILE A 1 108 ? -4.056 15.665 -3.344 1.00 62.94 108 ILE A CA 1
ATOM 819 C C . ILE A 1 108 ? -3.518 16.142 -4.680 1.00 62.94 108 ILE A C 1
ATOM 821 O O . ILE A 1 108 ? -2.901 17.206 -4.745 1.00 62.94 108 ILE A O 1
ATOM 825 N N . SER A 1 109 ? -3.637 15.317 -5.720 1.00 57.03 109 SER A N 1
ATOM 826 C CA . SER A 1 109 ? -3.340 15.807 -7.063 1.00 57.03 109 SER A CA 1
ATOM 827 C C . SER A 1 109 ? -4.472 16.734 -7.499 1.00 57.03 109 SER A C 1
ATOM 829 O O . SER A 1 109 ? -5.648 16.495 -7.208 1.00 57.03 109 SER A O 1
ATOM 831 N N . ASP A 1 110 ? -4.132 17.804 -8.212 1.00 46.41 110 ASP A N 1
ATOM 832 C CA . ASP A 1 110 ? -5.093 18.723 -8.830 1.00 46.41 110 ASP A CA 1
ATOM 833 C C . ASP A 1 110 ? -5.747 18.131 -10.095 1.00 46.41 110 ASP A C 1
ATOM 835 O O . ASP A 1 110 ? -6.446 18.825 -10.837 1.00 46.41 110 ASP A O 1
ATOM 839 N N . GLY A 1 111 ? -5.599 16.817 -10.294 1.00 49.72 111 GLY A N 1
ATOM 840 C CA . GLY A 1 111 ? -6.360 16.050 -11.260 1.00 49.72 111 GLY A CA 1
ATOM 841 C C . GLY A 1 111 ? -5.891 16.227 -12.697 1.00 49.72 111 GLY A C 1
ATOM 842 O O . GLY A 1 111 ? -6.731 16.370 -13.585 1.00 49.72 111 GLY A O 1
ATOM 843 N N . GLU A 1 112 ? -4.589 16.114 -12.976 1.00 44.06 112 GLU A N 1
ATOM 844 C CA . GLU A 1 112 ? -4.086 16.117 -14.362 1.00 44.06 112 GLU A CA 1
ATOM 845 C C . GLU A 1 112 ? -4.639 14.929 -15.200 1.00 44.06 112 GLU A C 1
ATOM 847 O O . GLU A 1 112 ? -4.745 15.016 -16.422 1.00 44.06 112 GLU A O 1
ATOM 852 N N . TYR A 1 113 ? -5.144 13.871 -14.539 1.00 48.91 113 TYR A N 1
ATOM 853 C CA . TYR A 1 113 ? -5.939 12.775 -15.139 1.00 48.91 113 TYR A CA 1
ATOM 854 C C . TYR A 1 113 ? -7.441 12.806 -14.775 1.00 48.91 113 TYR A C 1
ATOM 856 O O . TYR A 1 113 ? -8.165 11.832 -14.991 1.00 48.91 113 TYR A O 1
ATOM 864 N N . GLY A 1 114 ? -7.932 13.922 -14.228 1.00 40.00 114 GLY A N 1
ATOM 865 C CA . GLY A 1 114 ? -9.352 14.169 -13.953 1.00 40.00 114 GLY A CA 1
ATOM 866 C C . GLY A 1 114 ? -9.915 13.580 -12.652 1.00 40.00 114 GLY A C 1
ATOM 867 O O . GLY A 1 114 ? -11.138 13.484 -12.535 1.00 40.00 114 GLY A O 1
ATOM 868 N N . ARG A 1 115 ? -9.070 13.185 -11.691 1.00 43.06 115 ARG A N 1
ATOM 869 C CA . ARG A 1 115 ? -9.473 12.676 -10.366 1.00 43.06 115 ARG A CA 1
ATOM 870 C C . ARG A 1 115 ? -8.605 13.274 -9.253 1.00 43.06 115 ARG A C 1
ATOM 872 O O . ARG A 1 115 ? -7.396 13.386 -9.436 1.00 43.06 115 ARG A O 1
ATOM 879 N N . GLU A 1 116 ? -9.230 13.685 -8.148 1.00 48.94 116 GLU A N 1
ATOM 880 C CA . GLU A 1 116 ? -8.540 14.144 -6.932 1.00 48.94 116 GLU A CA 1
ATOM 881 C C . GLU A 1 116 ? -7.980 12.924 -6.192 1.00 48.94 116 GLU A C 1
ATOM 883 O O . GLU A 1 116 ? -8.668 12.365 -5.339 1.00 48.94 116 GLU A O 1
ATOM 888 N N . LEU A 1 117 ? -6.742 12.522 -6.495 1.00 53.38 117 LEU A N 1
ATOM 889 C CA . LEU A 1 117 ? -6.133 11.335 -5.890 1.00 53.38 117 LEU A CA 1
ATOM 890 C C . LEU A 1 117 ? -5.792 11.588 -4.420 1.00 53.38 117 LEU A C 1
ATOM 892 O O . LEU A 1 117 ? -4.642 11.873 -4.124 1.00 53.38 117 LEU A O 1
ATOM 896 N N . ASN A 1 118 ? -6.769 11.491 -3.519 1.00 63.66 118 ASN A N 1
ATOM 897 C CA . ASN A 1 118 ? -6.580 11.534 -2.069 1.00 63.66 118 ASN A CA 1
ATOM 898 C C . ASN A 1 118 ? -7.085 10.243 -1.397 1.00 63.66 118 ASN A C 1
ATOM 900 O O . ASN A 1 118 ? -7.798 9.444 -2.003 1.00 63.66 118 ASN A O 1
ATOM 904 N N . ASP A 1 119 ? -6.728 10.028 -0.129 1.00 65.75 119 ASP A N 1
ATOM 905 C CA . ASP A 1 119 ? -7.104 8.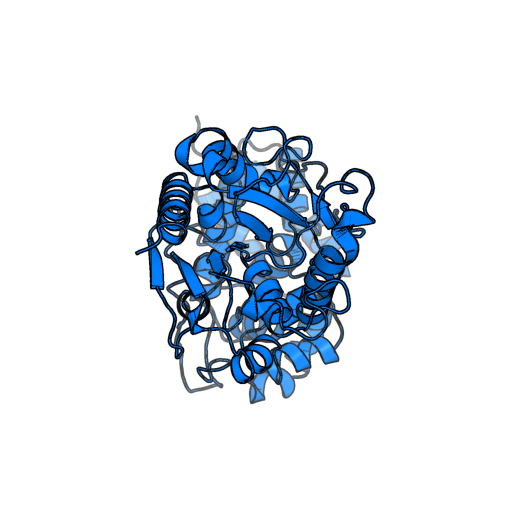834 0.646 1.00 65.75 119 ASP A CA 1
ATOM 906 C C . ASP A 1 119 ? -8.622 8.574 0.632 1.00 65.75 119 ASP A C 1
ATOM 908 O O . ASP A 1 119 ? -9.068 7.430 0.535 1.00 65.75 119 ASP A O 1
ATOM 912 N N . LEU A 1 120 ? -9.434 9.638 0.651 1.00 72.88 120 LEU A N 1
ATOM 913 C CA . LEU A 1 120 ? -10.886 9.505 0.556 1.00 72.88 120 LEU A CA 1
ATOM 914 C C . LEU A 1 120 ? -11.307 8.892 -0.786 1.00 72.88 120 LEU A C 1
ATOM 916 O O . LEU A 1 120 ? -12.210 8.056 -0.807 1.00 72.88 120 LEU A O 1
ATOM 920 N N . GLU A 1 121 ? -10.672 9.285 -1.891 1.00 74.31 121 GLU A N 1
ATOM 921 C CA . GLU A 1 121 ? -10.934 8.689 -3.199 1.00 74.31 121 GLU A CA 1
ATOM 922 C C . GLU A 1 121 ? -10.534 7.209 -3.232 1.00 74.31 121 GLU A C 1
ATOM 924 O O . GLU A 1 121 ? -11.304 6.390 -3.731 1.00 74.31 121 GLU A O 1
ATOM 929 N N . ARG A 1 122 ? -9.396 6.832 -2.636 1.00 85.06 122 ARG A N 1
ATOM 930 C CA . ARG A 1 122 ? -8.950 5.425 -2.602 1.00 85.06 122 ARG A CA 1
ATOM 931 C C . ARG A 1 122 ? -9.908 4.513 -1.838 1.00 85.06 122 ARG A C 1
ATOM 933 O O . ARG A 1 122 ? -10.088 3.364 -2.226 1.00 85.06 122 ARG A O 1
ATOM 940 N N . TRP A 1 123 ? -10.575 5.026 -0.807 1.00 93.44 123 TRP A N 1
ATOM 941 C CA . TRP A 1 123 ? -11.551 4.268 -0.019 1.00 93.44 123 TRP A CA 1
ATOM 942 C C . TRP A 1 123 ? -13.012 4.498 -0.427 1.00 93.44 123 TRP A C 1
ATOM 944 O O . TRP A 1 123 ? -13.914 3.984 0.241 1.00 93.44 123 TRP A O 1
ATOM 954 N N . ILE A 1 124 ? -13.296 5.257 -1.493 1.00 92.12 124 ILE A N 1
ATOM 955 C CA . ILE A 1 124 ? -14.656 5.755 -1.756 1.00 92.12 124 ILE A CA 1
ATOM 956 C C . ILE A 1 124 ? -15.687 4.639 -1.948 1.00 92.12 124 ILE A C 1
ATOM 958 O O . ILE A 1 124 ? -16.824 4.757 -1.478 1.00 92.12 124 ILE A O 1
ATOM 962 N N . ASP A 1 125 ? -15.307 3.545 -2.608 1.00 94.56 125 ASP A N 1
ATOM 963 C CA . ASP A 1 125 ? -16.219 2.438 -2.884 1.00 94.56 125 ASP A CA 1
ATOM 964 C C . ASP A 1 125 ? -16.483 1.595 -1.631 1.00 94.56 125 ASP A C 1
ATOM 966 O O . ASP A 1 125 ? -17.638 1.241 -1.373 1.00 94.56 125 ASP A O 1
ATOM 970 N N . TYR A 1 126 ? -15.471 1.401 -0.780 1.00 97.25 126 TYR A N 1
ATOM 971 C CA . TYR A 1 126 ? -15.642 0.836 0.560 1.00 97.25 126 TYR A CA 1
ATOM 972 C C . TYR A 1 126 ? -16.549 1.701 1.433 1.00 97.25 126 TYR A C 1
ATOM 974 O O . TYR A 1 126 ? -17.546 1.213 1.960 1.00 97.25 126 TYR A O 1
ATOM 982 N N . ILE A 1 127 ? -16.274 3.003 1.534 1.00 96.50 127 ILE A N 1
ATOM 983 C CA . ILE A 1 127 ? -17.073 3.950 2.327 1.00 96.50 127 ILE A CA 1
ATOM 984 C C . ILE A 1 127 ? -18.530 3.950 1.867 1.00 96.50 127 ILE A C 1
ATOM 986 O O . ILE A 1 127 ? -19.447 3.932 2.693 1.00 96.50 127 ILE A O 1
ATOM 990 N N . ARG A 1 128 ? -18.770 3.942 0.549 1.00 96.12 128 ARG A N 1
ATOM 991 C CA . ARG A 1 128 ? -20.124 3.868 -0.009 1.00 96.12 128 ARG A CA 1
ATOM 992 C C . ARG A 1 128 ? -20.802 2.550 0.362 1.00 96.12 128 ARG A C 1
ATOM 994 O O . ARG A 1 128 ? -21.960 2.576 0.776 1.00 96.12 128 ARG A O 1
ATOM 1001 N N . ALA A 1 129 ? -20.104 1.422 0.235 1.00 97.94 129 ALA A N 1
ATOM 1002 C CA . ALA A 1 129 ? -20.640 0.106 0.574 1.00 97.94 129 ALA A CA 1
ATOM 1003 C C . ALA A 1 129 ? -20.959 -0.028 2.073 1.00 97.94 129 ALA A C 1
ATOM 1005 O O . ALA A 1 129 ? -22.021 -0.540 2.426 1.00 97.94 129 ALA A O 1
ATOM 1006 N N . PHE A 1 130 ? -20.083 0.477 2.942 1.00 98.00 130 PHE A N 1
ATOM 1007 C CA . PHE A 1 130 ? -20.234 0.461 4.397 1.00 98.00 130 PHE A CA 1
ATOM 1008 C C . PHE A 1 130 ? -21.397 1.334 4.869 1.00 98.00 130 PHE A C 1
ATOM 1010 O O . PHE A 1 130 ? -22.218 0.905 5.675 1.00 98.00 130 PHE A O 1
ATOM 1017 N N . ASN A 1 131 ? -21.523 2.544 4.322 1.00 97.94 131 ASN A N 1
ATOM 1018 C CA . ASN A 1 131 ? -22.615 3.454 4.665 1.00 97.94 131 ASN A CA 1
ATOM 1019 C C . ASN A 1 131 ? -23.982 3.005 4.122 1.00 97.94 131 ASN A C 1
ATOM 1021 O O . ASN A 1 131 ? -25.013 3.408 4.660 1.00 97.94 131 ASN A O 1
ATOM 1025 N N . ALA A 1 132 ? -24.007 2.187 3.066 1.00 97.94 132 ALA A N 1
ATOM 1026 C CA . ALA A 1 132 ? -25.238 1.666 2.473 1.00 97.94 132 ALA A CA 1
ATOM 1027 C C . ALA A 1 132 ? -25.798 0.422 3.188 1.00 97.94 132 ALA A C 1
ATOM 1029 O O . ALA A 1 132 ? -26.936 0.035 2.916 1.00 97.94 132 ALA A O 1
ATOM 1030 N N . ASP A 1 133 ? -25.027 -0.208 4.079 1.00 98.25 133 ASP A N 1
ATOM 1031 C CA . ASP A 1 133 ? -25.381 -1.479 4.709 1.00 98.25 133 ASP A CA 1
ATOM 1032 C C . ASP A 1 133 ? -25.643 -1.321 6.212 1.00 98.25 133 ASP A C 1
ATOM 1034 O O . ASP A 1 133 ? -24.733 -1.082 7.006 1.00 98.25 133 ASP A O 1
ATOM 1038 N N . ALA A 1 134 ? -26.910 -1.480 6.603 1.00 97.81 134 ALA A N 1
ATOM 1039 C CA . ALA A 1 134 ? -27.344 -1.321 7.986 1.00 97.81 134 ALA A CA 1
ATOM 1040 C C . ALA A 1 134 ? -26.775 -2.351 8.951 1.00 97.81 134 ALA A C 1
ATOM 1042 O O . ALA A 1 134 ? -26.555 -2.019 10.115 1.00 97.81 134 ALA A O 1
ATOM 1043 N N . GLU A 1 135 ? -26.522 -3.575 8.490 1.00 97.00 135 GLU A N 1
ATOM 1044 C CA . GLU A 1 135 ? -25.860 -4.561 9.332 1.00 97.00 135 GLU A CA 1
ATOM 1045 C C . GLU A 1 135 ? -24.424 -4.120 9.606 1.00 97.00 135 GLU A C 1
ATOM 1047 O O . GLU A 1 135 ? -24.002 -4.106 10.763 1.00 97.00 135 GLU A O 1
ATOM 1052 N N . PHE A 1 136 ? -23.715 -3.663 8.572 1.00 97.69 136 PHE A N 1
ATOM 1053 C CA . PHE A 1 136 ? -22.342 -3.192 8.707 1.00 97.69 136 PHE A CA 1
ATOM 1054 C C . PHE A 1 136 ? -22.227 -1.994 9.657 1.00 97.69 136 PHE A C 1
ATOM 1056 O O . PHE A 1 136 ? -21.529 -2.076 10.668 1.00 97.69 136 PHE A O 1
ATOM 1063 N N . TYR A 1 137 ? -22.928 -0.885 9.382 1.00 97.06 137 TYR A N 1
ATOM 1064 C CA . TYR A 1 137 ? -22.744 0.343 10.168 1.00 97.06 137 TYR A CA 1
ATOM 1065 C C . TYR A 1 137 ? -23.305 0.246 11.592 1.00 97.06 137 TYR A C 1
ATOM 1067 O O . TYR A 1 137 ? -22.977 1.077 12.441 1.00 97.06 137 TYR A O 1
ATOM 1075 N N . SER A 1 138 ? -24.154 -0.752 11.872 1.00 96.69 138 SER A N 1
ATOM 1076 C CA . SER A 1 138 ? -24.589 -1.063 13.238 1.00 96.69 138 SER A CA 1
ATOM 1077 C C . SER A 1 138 ? -23.508 -1.755 14.073 1.00 96.69 138 SER A C 1
ATOM 1079 O O . SER A 1 138 ? -23.597 -1.729 15.297 1.00 96.69 138 SER A O 1
ATOM 1081 N N . ARG A 1 139 ? -22.496 -2.347 13.422 1.00 96.50 139 ARG A N 1
ATOM 1082 C CA . ARG A 1 139 ? -21.394 -3.090 14.050 1.00 96.50 139 ARG A CA 1
ATOM 1083 C C . ARG A 1 139 ? -20.087 -2.318 14.054 1.00 96.50 139 ARG A C 1
ATOM 1085 O O . ARG A 1 139 ? -19.348 -2.418 15.023 1.00 96.50 139 ARG A O 1
ATOM 1092 N N . TYR A 1 140 ? -19.806 -1.571 12.991 1.00 97.69 140 TYR A N 1
ATOM 1093 C CA . TYR A 1 140 ? -18.535 -0.879 12.807 1.00 97.69 140 TYR A CA 1
ATOM 1094 C C . TYR A 1 140 ? -18.703 0.636 12.763 1.00 97.69 140 TYR A C 1
ATOM 1096 O O . TYR A 1 140 ? -19.659 1.160 12.179 1.00 97.69 140 TYR A O 1
ATOM 1104 N N . LYS A 1 141 ? -17.731 1.339 13.346 1.00 97.31 141 LYS A N 1
ATOM 1105 C CA . LYS A 1 141 ? -17.463 2.748 13.054 1.00 97.31 141 LYS A CA 1
ATOM 1106 C C . LYS A 1 141 ? -16.133 2.841 12.321 1.00 97.31 141 LYS A C 1
ATOM 1108 O O . LYS A 1 141 ? -15.156 2.246 12.753 1.00 97.31 141 LYS A O 1
ATOM 1113 N N . VAL A 1 142 ? -16.109 3.559 11.209 1.00 97.31 142 VAL A N 1
ATOM 1114 C CA . VAL A 1 142 ? -14.987 3.578 10.273 1.00 97.31 142 VAL A CA 1
ATOM 1115 C C . VAL A 1 142 ? -14.184 4.863 10.438 1.00 97.31 142 VAL A C 1
ATOM 1117 O O . VAL A 1 142 ? -14.746 5.957 10.407 1.00 97.31 142 VAL A O 1
ATOM 1120 N N . TYR A 1 143 ? -12.872 4.709 10.560 1.00 95.81 143 TYR A N 1
ATOM 1121 C CA . TYR A 1 143 ? -11.877 5.769 10.675 1.00 95.81 143 TYR A CA 1
ATOM 1122 C C . TYR A 1 143 ? -10.876 5.614 9.531 1.00 95.81 143 TYR A C 1
ATOM 1124 O O . TYR A 1 143 ? -10.533 4.490 9.175 1.00 95.81 143 TYR A O 1
ATOM 1132 N N . ARG A 1 144 ? -10.388 6.713 8.955 1.00 95.25 144 ARG A N 1
ATOM 1133 C CA . ARG A 1 144 ? -9.323 6.677 7.941 1.00 95.25 144 ARG A CA 1
ATOM 1134 C C . ARG A 1 144 ? -8.043 7.236 8.525 1.00 95.25 144 ARG A C 1
ATOM 1136 O O . ARG A 1 144 ? -8.029 8.400 8.914 1.00 95.25 144 ARG A O 1
ATOM 1143 N N . PHE A 1 145 ? -6.999 6.424 8.604 1.00 95.44 145 PHE A N 1
ATOM 1144 C CA . PHE A 1 145 ? -5.679 6.883 9.004 1.00 95.44 145 PHE A CA 1
ATOM 1145 C C . PHE A 1 145 ? -4.901 7.338 7.774 1.00 95.44 145 PHE A C 1
ATOM 1147 O O . PHE A 1 145 ? -4.644 6.543 6.869 1.00 95.44 145 PHE A O 1
ATOM 1154 N N . VAL A 1 146 ? -4.528 8.617 7.772 1.00 93.19 146 VAL A N 1
ATOM 1155 C CA . VAL A 1 146 ? -3.705 9.223 6.727 1.00 93.19 146 VAL A CA 1
ATOM 1156 C C . VAL A 1 146 ? -2.319 9.512 7.281 1.00 93.19 146 VAL A C 1
ATOM 1158 O O . VAL A 1 146 ? -2.185 10.014 8.399 1.00 93.19 146 VAL A O 1
ATOM 1161 N N . TYR A 1 147 ? -1.288 9.189 6.505 1.00 93.50 147 TYR A N 1
ATOM 1162 C CA . TYR A 1 147 ? 0.110 9.347 6.894 1.00 93.50 147 TYR A CA 1
ATOM 1163 C C . TYR A 1 147 ? 0.992 9.736 5.704 1.00 93.50 147 TYR A C 1
ATOM 1165 O O . TYR A 1 147 ? 0.621 9.526 4.556 1.00 93.50 147 TYR A O 1
ATOM 1173 N N . ASN A 1 148 ? 2.185 10.273 5.975 1.00 92.12 148 ASN A N 1
ATOM 1174 C CA . ASN A 1 148 ? 3.147 10.619 4.928 1.00 92.12 148 ASN A CA 1
ATOM 1175 C C . ASN A 1 148 ? 3.770 9.352 4.328 1.00 92.12 148 ASN A C 1
ATOM 1177 O O . ASN A 1 148 ? 4.627 8.733 4.968 1.00 92.12 148 ASN A O 1
ATOM 1181 N N . SER A 1 149 ? 3.400 8.995 3.098 1.00 91.44 149 SER A N 1
ATOM 1182 C CA . SER A 1 149 ? 3.918 7.780 2.459 1.00 91.44 149 SER A CA 1
ATOM 1183 C C . SER A 1 149 ? 5.403 7.845 2.084 1.00 91.44 149 SER A C 1
ATOM 1185 O O . SER A 1 149 ? 5.999 6.820 1.772 1.00 91.44 149 SER A O 1
ATOM 1187 N N . GLU A 1 150 ? 6.031 9.018 2.163 1.00 90.19 150 GLU A N 1
ATOM 1188 C CA . GLU A 1 150 ? 7.470 9.179 1.942 1.00 90.19 150 GLU A CA 1
ATOM 1189 C C . GLU A 1 150 ? 8.309 8.748 3.156 1.00 90.19 150 GLU A C 1
ATOM 1191 O O . GLU A 1 150 ? 9.485 8.408 3.010 1.00 90.19 150 GLU A O 1
ATOM 1196 N N . LEU A 1 151 ? 7.728 8.760 4.361 1.00 93.38 151 LEU A N 1
ATOM 1197 C CA . LEU A 1 151 ? 8.421 8.305 5.568 1.00 93.38 151 LEU A CA 1
ATOM 1198 C C . LEU A 1 151 ? 8.547 6.780 5.582 1.00 93.38 151 LEU A C 1
ATOM 1200 O O . LEU A 1 151 ? 7.681 6.073 5.068 1.00 93.38 151 LEU A O 1
ATOM 1204 N N . GLY A 1 152 ? 9.600 6.285 6.234 1.00 94.56 152 GLY A N 1
ATOM 1205 C CA . GLY A 1 152 ? 9.798 4.853 6.440 1.00 94.56 152 GLY A CA 1
ATOM 1206 C C . GLY A 1 152 ? 8.622 4.187 7.162 1.00 94.56 152 GLY A C 1
ATOM 1207 O O . GLY A 1 152 ? 7.889 4.815 7.939 1.00 94.56 152 GLY A O 1
ATOM 1208 N N . ILE A 1 153 ? 8.445 2.895 6.913 1.00 97.00 153 ILE A N 1
ATOM 1209 C CA . ILE A 1 153 ? 7.311 2.096 7.385 1.00 97.00 153 ILE A CA 1
ATOM 1210 C C . ILE A 1 153 ? 7.263 2.054 8.915 1.00 97.00 153 ILE A C 1
ATOM 1212 O O . ILE A 1 153 ? 6.187 2.213 9.492 1.00 97.00 153 ILE A O 1
ATOM 1216 N N . GLU A 1 154 ? 8.413 1.926 9.583 1.00 96.31 154 GLU A N 1
ATOM 1217 C CA . GLU A 1 154 ? 8.499 1.959 11.051 1.00 96.31 154 GLU A CA 1
ATOM 1218 C C . GLU A 1 154 ? 8.012 3.299 11.620 1.00 96.31 154 GLU A C 1
ATOM 1220 O O . GLU A 1 154 ? 7.201 3.334 12.547 1.00 96.31 154 GLU A O 1
ATOM 1225 N N . GLN A 1 155 ? 8.451 4.414 11.026 1.00 97.31 155 GLN A N 1
ATOM 1226 C CA . GLN A 1 155 ? 8.042 5.751 11.455 1.00 97.31 155 GLN A CA 1
ATOM 1227 C C . GLN A 1 155 ? 6.538 5.959 11.253 1.00 97.31 155 GLN A C 1
ATOM 1229 O O . GLN A 1 155 ? 5.870 6.525 12.119 1.00 97.31 155 GLN A O 1
ATOM 1234 N N . ASN A 1 156 ? 5.984 5.487 10.136 1.00 97.81 156 ASN A N 1
ATOM 1235 C CA . ASN A 1 156 ? 4.546 5.536 9.894 1.00 97.81 156 ASN A CA 1
ATOM 1236 C C . ASN A 1 156 ? 3.756 4.625 10.842 1.00 97.81 156 ASN A C 1
ATOM 1238 O O . ASN A 1 156 ? 2.671 5.006 11.284 1.00 97.81 156 ASN A O 1
ATOM 1242 N N . GLY A 1 157 ? 4.315 3.480 11.235 1.00 98.12 157 GLY A N 1
ATOM 1243 C CA . GLY A 1 157 ? 3.741 2.635 12.277 1.00 98.12 157 GLY A CA 1
ATOM 1244 C C . GLY A 1 157 ? 3.699 3.342 13.636 1.00 98.12 157 GLY A C 1
ATOM 1245 O O . GLY A 1 157 ? 2.670 3.344 14.312 1.00 98.12 157 GLY A O 1
ATOM 1246 N N . ALA A 1 158 ? 4.781 4.033 14.007 1.00 97.94 158 ALA A N 1
ATOM 1247 C CA . ALA A 1 158 ? 4.833 4.847 15.223 1.00 97.94 158 ALA A CA 1
ATOM 1248 C C . ALA A 1 158 ? 3.843 6.024 15.178 1.00 97.94 158 ALA A C 1
ATOM 1250 O O . ALA A 1 158 ? 3.225 6.365 16.191 1.00 97.94 158 ALA A O 1
ATOM 1251 N N . ASN A 1 159 ? 3.655 6.624 13.998 1.00 97.31 159 ASN A N 1
ATOM 1252 C CA . ASN A 1 159 ? 2.660 7.669 13.781 1.00 97.31 159 ASN A CA 1
ATOM 1253 C C . ASN A 1 159 ? 1.235 7.145 14.014 1.00 97.31 159 ASN A C 1
ATOM 1255 O O . ASN A 1 159 ? 0.455 7.835 14.665 1.00 97.31 159 ASN A O 1
ATOM 1259 N N . LEU A 1 160 ? 0.902 5.933 13.548 1.00 97.94 160 LEU A N 1
ATOM 1260 C CA . LEU A 1 160 ? -0.407 5.319 13.801 1.00 97.94 160 LEU A CA 1
ATOM 1261 C C . LEU A 1 160 ? -0.666 5.168 15.305 1.00 97.94 160 LEU A C 1
ATOM 1263 O O . LEU A 1 160 ? -1.693 5.635 15.793 1.00 97.94 160 LEU A O 1
ATOM 1267 N N . VAL A 1 161 ? 0.281 4.594 16.055 1.00 97.75 161 VAL A N 1
ATOM 1268 C CA . VAL A 1 161 ? 0.146 4.454 17.519 1.00 97.75 161 VAL A CA 1
ATOM 1269 C C . VAL A 1 161 ? 0.002 5.816 18.196 1.00 97.75 161 VAL A C 1
ATOM 1271 O O . VAL A 1 161 ? -0.882 5.996 19.028 1.00 97.75 161 VAL A O 1
ATOM 1274 N N . THR A 1 162 ? 0.807 6.801 17.791 1.00 96.50 162 THR A N 1
ATOM 1275 C CA . THR A 1 162 ? 0.742 8.166 18.339 1.00 96.50 162 THR A CA 1
ATOM 1276 C C . THR A 1 162 ? -0.623 8.808 18.098 1.00 96.50 162 THR A C 1
ATOM 1278 O O . THR A 1 162 ? -1.179 9.438 18.998 1.00 96.50 162 THR A O 1
ATOM 1281 N N . VAL A 1 163 ? -1.182 8.652 16.896 1.00 95.44 163 VAL A N 1
ATOM 1282 C CA . VAL A 1 163 ? -2.505 9.185 16.550 1.00 95.44 163 VAL A CA 1
ATOM 1283 C C . VAL A 1 163 ? -3.596 8.532 17.398 1.00 95.44 163 VAL A C 1
ATOM 1285 O O . VAL A 1 163 ? -4.485 9.236 17.870 1.00 95.44 163 VAL A O 1
ATOM 1288 N N . LEU A 1 164 ? -3.514 7.222 17.644 1.00 95.44 164 LEU A N 1
ATOM 1289 C CA . LEU A 1 164 ? -4.455 6.519 18.520 1.00 95.44 164 LEU A CA 1
ATOM 1290 C C . LEU A 1 164 ? -4.328 6.978 19.985 1.00 95.44 164 LEU A C 1
ATOM 1292 O O . LEU A 1 164 ? -5.339 7.336 20.584 1.00 95.44 164 LEU A O 1
ATOM 1296 N N . ASP A 1 165 ? -3.103 7.083 20.517 1.00 94.50 165 ASP A N 1
ATOM 1297 C CA . ASP A 1 165 ? -2.802 7.570 21.880 1.00 94.50 165 ASP A CA 1
ATOM 1298 C C . ASP A 1 165 ? -3.324 8.996 22.136 1.00 94.50 165 ASP A C 1
ATOM 1300 O O . ASP A 1 165 ? -3.615 9.390 23.269 1.00 94.50 165 ASP A O 1
ATOM 1304 N N . THR A 1 166 ? -3.370 9.817 21.085 1.00 93.19 166 THR A N 1
ATOM 1305 C CA . THR A 1 166 ? -3.629 11.255 21.198 1.00 93.19 166 THR A CA 1
ATOM 1306 C C . THR A 1 166 ? -4.920 11.693 20.521 1.00 93.19 166 THR A C 1
ATOM 1308 O O . THR A 1 166 ? -5.179 12.897 20.455 1.00 93.19 166 THR A O 1
ATOM 1311 N N . LEU A 1 167 ? -5.774 10.756 20.091 1.00 91.88 167 LEU A N 1
ATOM 1312 C CA . LEU A 1 167 ? -7.001 11.051 19.348 1.00 91.88 167 LEU A CA 1
ATOM 1313 C C . LEU A 1 167 ? -7.879 12.138 20.003 1.00 91.88 167 LEU A C 1
ATOM 1315 O O . LEU A 1 167 ? -8.233 13.089 19.301 1.00 91.88 167 LEU A O 1
ATOM 1319 N N . PRO A 1 168 ? -8.146 12.120 21.329 1.00 90.81 168 PRO A N 1
ATOM 1320 C CA . PRO A 1 168 ? -8.965 13.156 21.968 1.00 90.81 168 PRO A CA 1
ATOM 1321 C C . PRO A 1 168 ? -8.363 14.571 21.915 1.00 90.81 168 PRO A C 1
ATOM 1323 O O . PRO A 1 168 ? -9.039 15.546 22.242 1.00 90.81 168 PRO A O 1
ATOM 1326 N N . SER A 1 169 ? -7.079 14.704 21.565 1.00 88.50 169 SER A N 1
ATOM 1327 C CA . SER A 1 169 ? -6.397 15.996 21.432 1.00 88.50 169 SER A CA 1
ATOM 1328 C C . SER A 1 169 ? -6.537 16.628 20.043 1.00 88.50 169 SER A C 1
ATOM 1330 O O . SER A 1 169 ? -6.252 17.820 19.893 1.00 88.50 169 SER A O 1
ATOM 1332 N N . TYR A 1 170 ? -7.003 15.870 19.044 1.00 84.56 170 TYR A N 1
ATOM 1333 C CA . TYR A 1 170 ? -7.213 16.382 17.693 1.00 84.56 170 TYR A CA 1
ATOM 1334 C C . TYR A 1 170 ? -8.509 17.207 17.610 1.00 84.56 170 TYR A C 1
ATOM 1336 O O . TYR A 1 170 ? -9.558 16.760 18.083 1.00 84.56 170 TYR A O 1
ATOM 1344 N N . PRO A 1 171 ? -8.486 18.394 16.972 1.00 82.62 171 PRO A N 1
ATOM 1345 C CA . PRO A 1 171 ? -9.682 19.212 16.801 1.00 82.62 171 PRO A CA 1
ATOM 1346 C C . PRO A 1 171 ? -10.822 18.459 16.098 1.00 82.62 171 PRO A C 1
ATOM 1348 O O . PRO A 1 171 ? -10.670 17.976 14.975 1.00 82.62 171 PRO A O 1
ATOM 1351 N N . GLY A 1 172 ? -11.992 18.409 16.732 1.00 83.38 172 GLY A N 1
ATOM 1352 C CA . GLY A 1 172 ? -13.170 17.690 16.241 1.00 83.38 172 GLY A CA 1
ATOM 1353 C C . GLY A 1 172 ? -13.235 16.202 16.607 1.00 83.38 172 GLY A C 1
ATOM 1354 O O . GLY A 1 172 ? -14.195 15.549 16.194 1.00 83.38 172 GLY A O 1
ATOM 1355 N N . TRP A 1 173 ? -12.261 15.684 17.362 1.00 88.31 173 TRP A N 1
ATOM 1356 C CA . TRP A 1 173 ? -12.216 14.313 17.890 1.00 88.31 173 TRP A CA 1
ATOM 1357 C C . TRP A 1 173 ? -12.278 14.269 19.426 1.00 88.31 173 TRP A C 1
ATOM 1359 O O . TRP A 1 173 ? -12.091 13.220 20.029 1.00 88.31 173 TRP A O 1
ATOM 1369 N N . GLU A 1 174 ? -12.588 15.384 20.092 1.00 89.94 174 GLU A N 1
ATOM 1370 C CA . GLU A 1 174 ? -12.452 15.536 21.550 1.00 89.94 174 GLU A CA 1
ATOM 1371 C C . GLU A 1 174 ? -13.364 14.604 22.365 1.00 89.94 174 GLU A C 1
ATOM 1373 O O . GLU A 1 174 ? -13.140 14.380 23.555 1.00 89.94 174 GLU A O 1
ATOM 1378 N N . THR A 1 175 ? -14.429 14.098 21.744 1.00 86.62 175 THR A N 1
ATOM 1379 C CA . THR A 1 175 ? -15.376 13.159 22.359 1.00 86.62 175 THR A CA 1
ATOM 1380 C C . THR A 1 175 ? -15.116 11.705 21.981 1.00 86.62 175 THR A C 1
ATOM 1382 O O . THR A 1 175 ? -15.831 10.827 22.458 1.00 86.62 175 THR A O 1
ATOM 1385 N N . GLU A 1 176 ? -14.143 11.450 21.112 1.00 89.38 176 GLU A N 1
ATOM 1386 C CA . GLU A 1 176 ? -13.768 10.115 20.668 1.00 89.38 176 GLU A CA 1
ATOM 1387 C C . GLU A 1 176 ? -12.577 9.634 21.490 1.00 89.38 176 GLU A C 1
ATOM 1389 O O . GLU A 1 176 ? -11.552 10.305 21.567 1.00 89.38 176 GLU A O 1
ATOM 1394 N N . ASN A 1 177 ? -12.726 8.468 22.115 1.00 89.31 177 ASN A N 1
ATOM 1395 C CA . ASN A 1 177 ? -11.646 7.784 22.805 1.00 89.31 177 ASN A CA 1
ATOM 1396 C C . ASN A 1 177 ? -11.656 6.316 22.377 1.00 89.31 177 ASN A C 1
ATOM 1398 O O . ASN A 1 177 ? -12.715 5.692 22.395 1.00 89.31 177 ASN A O 1
ATOM 1402 N N . LEU A 1 178 ? -10.493 5.813 21.977 1.00 93.06 178 LEU A N 1
ATOM 1403 C CA . LEU A 1 178 ? -10.288 4.430 21.549 1.00 93.06 178 LEU A CA 1
ATOM 1404 C C . LEU A 1 178 ? -9.505 3.604 22.586 1.00 93.06 178 LEU A C 1
ATOM 1406 O O . LEU A 1 178 ? -9.211 2.439 22.341 1.00 93.06 178 LEU A O 1
ATOM 1410 N N . ASP A 1 179 ? -9.193 4.199 23.738 1.00 92.75 179 ASP A N 1
ATOM 1411 C CA . ASP A 1 179 ? -8.607 3.536 24.903 1.00 92.75 179 ASP A CA 1
ATOM 1412 C C . ASP A 1 179 ? -9.394 2.275 25.307 1.00 92.75 179 ASP A C 1
ATOM 1414 O O . ASP A 1 179 ? -10.580 2.342 25.637 1.00 92.75 179 ASP A O 1
ATOM 1418 N N . GLY A 1 180 ? -8.706 1.137 25.375 1.00 94.19 180 GLY A N 1
ATOM 1419 C CA . GLY A 1 180 ? -9.228 -0.168 25.780 1.00 94.19 180 GLY A CA 1
ATOM 1420 C C . GLY A 1 180 ? -10.078 -0.866 24.727 1.00 94.19 180 GLY A C 1
ATOM 1421 O O . GLY A 1 180 ? -10.580 -1.963 24.990 1.00 94.19 180 GLY A O 1
ATOM 1422 N N . GLU A 1 181 ? -10.256 -0.257 23.557 1.00 95.81 181 GLU A N 1
ATOM 1423 C CA . GLU A 1 181 ? -11.024 -0.845 22.471 1.00 95.81 181 GLU A CA 1
ATOM 1424 C C . GLU A 1 181 ? -10.205 -1.899 21.722 1.00 95.81 181 GLU A C 1
ATOM 1426 O O . GLU A 1 181 ? -8.971 -1.901 21.723 1.00 95.81 181 GLU A O 1
ATOM 1431 N N . ASN A 1 182 ? -10.916 -2.817 21.068 1.00 96.50 182 ASN A N 1
ATOM 1432 C CA . ASN A 1 182 ? -10.314 -3.725 20.100 1.00 96.50 182 ASN A CA 1
ATOM 1433 C C . ASN A 1 182 ? -10.593 -3.226 18.682 1.00 96.50 182 ASN A C 1
ATOM 1435 O O . ASN A 1 182 ? -11.704 -2.798 18.381 1.00 96.50 182 ASN A O 1
ATOM 1439 N N . PHE A 1 183 ? -9.613 -3.344 17.794 1.00 95.06 183 PHE A N 1
ATOM 1440 C CA . PHE A 1 183 ? -9.651 -2.794 16.442 1.00 95.06 183 PHE A CA 1
ATOM 1441 C C . PHE A 1 183 ? -9.825 -3.884 15.394 1.00 95.06 183 PHE A C 1
ATOM 1443 O O . PHE A 1 183 ? -9.268 -4.973 15.513 1.00 95.06 183 PHE A O 1
ATOM 1450 N N . VAL A 1 184 ? -10.501 -3.565 14.298 1.00 98.12 184 VAL A N 1
ATOM 1451 C CA . VAL A 1 184 ? -10.239 -4.235 13.019 1.00 98.12 184 VAL A CA 1
ATOM 1452 C C . VAL A 1 184 ? -9.526 -3.238 12.123 1.00 98.12 184 VAL A C 1
ATOM 1454 O O . VAL A 1 184 ? -9.852 -2.051 12.134 1.00 98.12 184 VAL A O 1
ATOM 1457 N N . ILE A 1 185 ? -8.539 -3.695 11.359 1.00 98.69 185 ILE A N 1
ATOM 1458 C CA . ILE A 1 185 ? -7.807 -2.829 10.435 1.00 98.69 185 ILE A CA 1
ATOM 1459 C C . ILE A 1 185 ? -7.929 -3.398 9.025 1.00 98.69 185 ILE A C 1
ATOM 1461 O O . ILE A 1 185 ? -7.715 -4.590 8.813 1.00 98.69 185 ILE A O 1
ATOM 1465 N N . LEU A 1 186 ? -8.292 -2.541 8.072 1.00 98.69 186 LEU A N 1
ATOM 1466 C CA . LEU A 1 186 ? -8.275 -2.832 6.643 1.00 98.69 186 LEU A CA 1
ATOM 1467 C C . LEU A 1 186 ? -7.203 -1.958 6.001 1.00 98.69 186 LEU A C 1
ATOM 1469 O O . LEU A 1 186 ? -7.307 -0.733 6.003 1.00 98.69 186 LEU A O 1
ATOM 1473 N N . ALA A 1 187 ? -6.170 -2.585 5.461 1.00 98.50 187 ALA A N 1
ATOM 1474 C CA . ALA A 1 187 ? -4.998 -1.886 4.975 1.00 98.50 187 ALA A CA 1
ATOM 1475 C C . ALA A 1 187 ? -4.703 -2.246 3.519 1.00 98.50 187 ALA A C 1
ATOM 1477 O O . ALA A 1 187 ? -4.763 -3.412 3.140 1.00 98.50 187 ALA A O 1
ATOM 1478 N N . HIS A 1 188 ? -4.371 -1.255 2.695 1.00 98.00 188 HIS A N 1
ATOM 1479 C CA . HIS A 1 188 ? -4.041 -1.456 1.282 1.00 98.00 188 HIS A CA 1
ATOM 1480 C C . HIS A 1 188 ? -2.554 -1.244 1.030 1.00 98.00 188 HIS A C 1
ATOM 1482 O O . HIS A 1 188 ? -1.964 -0.299 1.554 1.00 98.00 188 HIS A O 1
ATOM 1488 N N . SER A 1 189 ? -1.951 -2.101 0.202 1.00 96.62 189 SER A N 1
ATOM 1489 C CA . SER A 1 189 ? -0.573 -1.946 -0.269 1.00 96.62 189 SER A CA 1
ATOM 1490 C C . SER A 1 189 ? 0.409 -1.757 0.902 1.00 96.62 189 SER A C 1
ATOM 1492 O O . SER A 1 189 ? 0.385 -2.537 1.860 1.00 96.62 189 SER A O 1
ATOM 1494 N N . MET A 1 190 ? 1.238 -0.708 0.868 1.00 96.94 190 MET A N 1
ATOM 1495 C CA . MET A 1 190 ? 2.144 -0.294 1.946 1.00 96.94 190 MET A CA 1
ATOM 1496 C C . MET A 1 190 ? 1.468 -0.148 3.318 1.00 96.94 190 MET A C 1
ATOM 1498 O O . MET A 1 190 ? 2.091 -0.441 4.338 1.00 96.94 190 MET A O 1
ATOM 1502 N N . GLY A 1 191 ? 0.186 0.224 3.368 1.00 98.19 191 GLY A N 1
ATOM 1503 C CA . GLY A 1 191 ? -0.558 0.377 4.615 1.00 98.19 191 GLY A CA 1
ATOM 1504 C C . GLY A 1 191 ? -0.596 -0.894 5.462 1.00 98.19 191 GLY A C 1
ATOM 1505 O O . GLY A 1 191 ? -0.626 -0.822 6.693 1.00 98.19 191 GLY A O 1
ATOM 1506 N N . GLY A 1 192 ? -0.551 -2.072 4.829 1.00 98.31 192 GLY A N 1
ATOM 1507 C CA . GLY A 1 192 ? -0.485 -3.342 5.553 1.00 98.31 192 GLY A CA 1
ATOM 1508 C C . GLY A 1 192 ? 0.849 -3.532 6.273 1.00 98.31 192 GLY A C 1
ATOM 1509 O O . GLY A 1 192 ? 0.859 -3.994 7.410 1.00 98.31 192 GLY A O 1
ATOM 1510 N N . LEU A 1 193 ? 1.965 -3.108 5.670 1.00 98.25 193 LEU A N 1
ATOM 1511 C CA . LEU A 1 193 ? 3.276 -3.117 6.327 1.00 98.25 193 LEU A CA 1
ATOM 1512 C C . LEU A 1 193 ? 3.347 -2.079 7.451 1.00 98.25 193 LEU A C 1
ATOM 1514 O O . LEU A 1 193 ? 3.813 -2.403 8.538 1.00 98.25 193 LEU A O 1
ATOM 1518 N N . VAL A 1 194 ? 2.812 -0.872 7.225 1.00 98.50 194 VAL A N 1
ATOM 1519 C CA . VAL A 1 194 ? 2.697 0.180 8.255 1.00 98.50 194 VAL A CA 1
ATOM 1520 C C . VAL A 1 194 ? 1.914 -0.326 9.460 1.00 98.50 194 VAL A C 1
ATOM 1522 O O . VAL A 1 194 ? 2.331 -0.142 10.602 1.00 98.50 194 VAL A O 1
ATOM 1525 N N . THR A 1 195 ? 0.804 -1.022 9.216 1.00 98.50 195 THR A N 1
ATOM 1526 C CA . THR A 1 195 ? -0.008 -1.588 10.294 1.00 98.50 195 THR A CA 1
ATOM 1527 C C . THR A 1 195 ? 0.736 -2.696 11.034 1.00 98.50 195 THR A C 1
ATOM 1529 O O . THR A 1 195 ? 0.752 -2.694 12.260 1.00 98.50 195 THR A O 1
ATOM 1532 N N . ARG A 1 196 ? 1.395 -3.618 10.324 1.00 98.06 196 ARG A N 1
ATOM 1533 C CA . ARG A 1 196 ? 2.210 -4.673 10.952 1.00 98.06 196 ARG A CA 1
ATOM 1534 C C . ARG A 1 196 ? 3.340 -4.095 11.803 1.00 98.06 196 ARG A C 1
ATOM 1536 O O . ARG A 1 196 ? 3.560 -4.560 12.919 1.00 98.06 196 ARG A O 1
ATOM 1543 N N . ALA A 1 197 ? 4.013 -3.053 11.321 1.00 97.94 197 ALA A N 1
ATOM 1544 C CA . ALA A 1 197 ? 5.010 -2.328 12.099 1.00 97.94 197 ALA A CA 1
ATOM 1545 C C . ALA A 1 197 ? 4.385 -1.724 13.368 1.00 97.94 197 ALA A C 1
ATOM 1547 O O . ALA A 1 197 ? 4.880 -1.956 14.468 1.00 97.94 197 ALA A O 1
ATOM 1548 N N . ALA A 1 198 ? 3.244 -1.038 13.236 1.00 98.31 198 ALA A N 1
ATOM 1549 C CA . ALA A 1 198 ? 2.517 -0.455 14.362 1.00 98.31 198 ALA A CA 1
ATOM 1550 C C . ALA A 1 198 ? 2.087 -1.501 15.402 1.00 98.31 198 ALA A C 1
ATOM 1552 O O . ALA A 1 198 ? 2.168 -1.245 16.599 1.00 98.31 198 ALA A O 1
ATOM 1553 N N . MET A 1 199 ? 1.660 -2.690 14.968 1.00 98.12 199 MET A N 1
ATOM 1554 C CA . MET A 1 199 ? 1.226 -3.771 15.860 1.00 98.12 199 MET A CA 1
ATOM 1555 C C . MET A 1 199 ? 2.331 -4.231 16.821 1.00 98.12 199 MET A C 1
ATOM 1557 O O . MET A 1 199 ? 2.018 -4.697 17.913 1.00 98.12 199 MET A O 1
ATOM 1561 N N . ASN A 1 200 ? 3.601 -4.041 16.460 1.00 97.56 200 ASN A N 1
ATOM 1562 C CA . ASN A 1 200 ? 4.763 -4.358 17.293 1.00 97.56 200 ASN A CA 1
ATOM 1563 C C . ASN A 1 200 ? 5.244 -3.163 18.148 1.00 97.56 200 ASN A C 1
ATOM 1565 O O . ASN A 1 200 ? 6.281 -3.246 18.806 1.00 97.56 200 ASN A O 1
ATOM 1569 N N . ILE A 1 201 ? 4.487 -2.061 18.189 1.00 97.44 201 ILE A N 1
ATOM 1570 C CA . ILE A 1 201 ? 4.770 -0.872 19.001 1.00 97.44 201 ILE A CA 1
ATOM 1571 C C . ILE A 1 201 ? 3.784 -0.808 20.172 1.00 97.44 201 ILE A C 1
ATOM 1573 O O . ILE A 1 201 ? 2.595 -1.098 20.029 1.00 97.44 201 ILE A O 1
ATOM 1577 N N . THR A 1 202 ? 4.282 -0.430 21.350 1.00 97.75 202 THR A N 1
ATOM 1578 C CA . THR A 1 202 ? 3.444 -0.248 22.538 1.00 97.75 202 THR A CA 1
ATOM 1579 C C . THR A 1 202 ? 2.813 1.134 22.585 1.00 97.75 202 THR A C 1
ATOM 1581 O O . THR A 1 202 ? 3.509 2.124 22.347 1.00 97.75 202 THR A O 1
ATOM 1584 N N . PHE A 1 203 ? 1.555 1.209 23.013 1.00 97.75 203 PHE A N 1
ATOM 1585 C CA . PHE A 1 203 ? 0.925 2.471 23.394 1.00 97.75 203 PHE A CA 1
ATOM 1586 C C . PHE A 1 203 ? 1.732 3.186 24.480 1.00 97.75 203 PHE A C 1
ATOM 1588 O O . PHE A 1 203 ? 2.341 2.560 25.358 1.00 97.75 203 PHE A O 1
ATOM 1595 N N . THR A 1 204 ? 1.731 4.513 24.429 1.00 96.56 204 THR A N 1
ATOM 1596 C CA . THR A 1 204 ? 2.486 5.371 25.351 1.00 96.56 204 THR A CA 1
ATOM 1597 C C . THR A 1 204 ? 1.593 6.097 26.351 1.00 96.56 204 THR A C 1
ATOM 1599 O O . THR A 1 204 ? 2.092 6.582 27.373 1.00 96.56 204 THR A O 1
ATOM 1602 N N . ALA A 1 205 ? 0.285 6.152 26.089 1.00 93.12 205 ALA A N 1
ATOM 1603 C CA . ALA A 1 205 ? -0.697 6.854 26.899 1.00 93.12 205 ALA A CA 1
ATOM 1604 C C . ALA A 1 205 ? -1.950 5.995 27.151 1.00 93.12 205 ALA A C 1
ATOM 1606 O O . ALA A 1 205 ? -2.007 4.818 26.806 1.00 93.12 205 ALA A O 1
ATOM 1607 N N . GLY A 1 206 ? -2.929 6.577 27.847 1.00 92.06 206 GLY A N 1
ATOM 1608 C CA . GLY A 1 206 ? -4.207 5.916 28.104 1.00 92.06 206 GLY A CA 1
ATOM 1609 C C . GLY A 1 206 ? -4.120 4.726 29.063 1.00 92.06 206 GLY A C 1
ATOM 1610 O O . GLY A 1 206 ? -3.169 4.571 29.837 1.00 92.06 206 GLY A O 1
ATOM 1611 N N . ILE A 1 207 ? -5.165 3.899 29.047 1.00 94.38 207 ILE A N 1
ATOM 1612 C CA . ILE A 1 207 ? -5.227 2.654 29.836 1.00 94.38 207 ILE A CA 1
ATOM 1613 C C . ILE A 1 207 ? -4.410 1.519 29.211 1.00 94.38 207 ILE A C 1
ATOM 1615 O O . ILE A 1 207 ? -4.065 0.567 29.914 1.00 94.38 207 ILE A O 1
ATOM 1619 N N . ASP A 1 208 ? -4.062 1.653 27.933 1.00 95.94 208 ASP A N 1
ATOM 1620 C CA . ASP A 1 208 ? -3.317 0.649 27.176 1.00 95.94 208 ASP A CA 1
ATOM 1621 C C . ASP A 1 208 ? -1.805 0.876 27.215 1.00 95.94 208 ASP A C 1
ATOM 1623 O O . ASP A 1 208 ? -1.050 0.066 26.686 1.00 95.94 208 ASP A O 1
ATOM 1627 N N . ALA A 1 209 ? -1.337 1.932 27.891 1.00 97.12 209 ALA A N 1
ATOM 1628 C CA . ALA A 1 209 ? 0.080 2.255 28.022 1.00 97.12 209 ALA A CA 1
ATOM 1629 C C . ALA A 1 209 ? 0.935 1.027 28.396 1.00 97.12 209 ALA A C 1
ATOM 1631 O O . ALA A 1 209 ? 0.750 0.399 29.444 1.00 97.12 209 ALA A O 1
ATOM 1632 N N . GLY A 1 210 ? 1.919 0.718 27.548 1.00 97.88 210 GLY A N 1
ATOM 1633 C CA . GLY A 1 210 ? 2.814 -0.434 27.686 1.00 97.88 210 GLY A CA 1
ATOM 1634 C C . GLY A 1 210 ? 2.297 -1.750 27.090 1.00 97.88 210 GLY A C 1
ATOM 1635 O O . GLY A 1 210 ? 3.045 -2.726 27.103 1.00 97.88 210 GLY A O 1
ATOM 1636 N N . GLN A 1 211 ? 1.071 -1.792 26.565 1.00 97.56 211 GLN A N 1
ATOM 1637 C CA . GLN A 1 211 ? 0.545 -2.901 25.762 1.00 97.56 211 GLN A CA 1
ATOM 1638 C C . GLN A 1 211 ? 0.842 -2.657 24.282 1.00 97.56 211 GLN A C 1
ATOM 1640 O O . GLN A 1 211 ? 0.892 -1.508 23.842 1.00 97.56 211 GLN A O 1
ATOM 1645 N N . TYR A 1 212 ? 1.056 -3.725 23.515 1.00 97.88 212 TYR A N 1
ATOM 1646 C CA . TYR A 1 212 ? 1.278 -3.629 22.073 1.00 97.88 212 TYR A CA 1
ATOM 1647 C C . TYR A 1 212 ? -0.034 -3.323 21.348 1.00 97.88 212 TYR A C 1
ATOM 1649 O O . TYR A 1 212 ? -1.060 -3.923 21.666 1.00 97.88 212 TYR A O 1
ATOM 1657 N N . LEU A 1 213 ? -0.009 -2.470 20.315 1.00 97.75 213 LEU A N 1
ATOM 1658 C CA . LEU A 1 213 ? -1.191 -2.253 19.464 1.00 97.75 213 LEU A CA 1
ATOM 1659 C C . LEU A 1 213 ? -1.716 -3.582 18.906 1.00 97.75 213 LEU A C 1
ATOM 1661 O O . LEU A 1 213 ? -2.925 -3.802 18.838 1.00 97.75 213 LEU A O 1
ATOM 1665 N N . GLY A 1 214 ? -0.811 -4.495 18.547 1.00 97.62 214 GLY A N 1
ATOM 1666 C CA . GLY A 1 214 ? -1.155 -5.807 18.022 1.00 97.62 214 GLY A CA 1
ATOM 1667 C C . GLY A 1 214 ? -2.011 -6.636 18.970 1.00 97.62 214 GLY A C 1
ATOM 1668 O O . GLY A 1 214 ? -2.807 -7.430 18.479 1.00 97.62 214 GLY A O 1
ATOM 1669 N N . ASP A 1 215 ? -1.942 -6.429 20.289 1.00 97.50 215 ASP A N 1
ATOM 1670 C CA . ASP A 1 215 ? -2.796 -7.125 21.261 1.00 97.50 215 ASP A CA 1
ATOM 1671 C C . ASP A 1 215 ? -4.269 -6.704 21.135 1.00 97.50 215 ASP A C 1
ATOM 1673 O O . ASP A 1 215 ? -5.155 -7.542 21.305 1.00 97.50 215 ASP A O 1
ATOM 1677 N N . HIS A 1 216 ? -4.518 -5.459 20.720 1.00 97.50 216 HIS A N 1
ATOM 1678 C CA . HIS A 1 216 ? -5.847 -4.873 20.529 1.00 97.50 216 HIS A CA 1
ATOM 1679 C C . HIS A 1 216 ? -6.424 -5.096 19.127 1.00 97.50 216 HIS A C 1
ATOM 1681 O O . HIS A 1 216 ? -7.626 -4.959 18.912 1.00 97.50 216 HIS A O 1
ATOM 1687 N N . VAL A 1 217 ? -5.601 -5.439 18.137 1.00 97.75 217 VAL A N 1
ATOM 1688 C CA . VAL A 1 217 ? -6.094 -5.751 16.789 1.00 97.75 217 VAL A CA 1
ATOM 1689 C C . VAL A 1 217 ? -6.761 -7.128 16.803 1.00 97.75 217 VAL A C 1
ATOM 1691 O O . VAL A 1 217 ? -6.109 -8.126 17.089 1.00 97.75 217 VAL A O 1
ATOM 1694 N N . LEU A 1 218 ? -8.049 -7.217 16.480 1.00 97.19 218 LEU A N 1
ATOM 1695 C CA . LEU A 1 218 ? -8.764 -8.483 16.283 1.00 97.19 218 LEU A CA 1
ATOM 1696 C C . LEU A 1 218 ? -8.267 -9.172 15.012 1.00 97.19 218 LEU A C 1
ATOM 1698 O O . LEU A 1 218 ? -7.830 -10.320 15.046 1.00 97.19 218 LEU A O 1
ATOM 1702 N N . ASN A 1 219 ? -8.285 -8.427 13.905 1.00 97.62 219 ASN A N 1
ATOM 1703 C CA . ASN A 1 219 ? -7.833 -8.873 12.596 1.00 97.62 219 ASN A CA 1
ATOM 1704 C C . ASN A 1 219 ? -7.241 -7.709 11.802 1.00 97.62 219 ASN A C 1
ATOM 1706 O O . ASN A 1 219 ? -7.726 -6.576 11.875 1.00 97.62 219 ASN A O 1
ATOM 1710 N N . LEU A 1 220 ? -6.231 -8.037 11.000 1.00 98.19 220 LEU A N 1
ATOM 1711 C CA . LEU A 1 220 ? -5.680 -7.172 9.966 1.00 98.19 220 LEU A CA 1
ATOM 1712 C C . LEU A 1 220 ? -6.010 -7.780 8.602 1.00 98.19 220 LEU A C 1
ATOM 1714 O O . LEU A 1 220 ? -5.474 -8.827 8.244 1.00 98.19 220 LEU A O 1
ATOM 1718 N N . LEU A 1 221 ? -6.889 -7.123 7.851 1.00 98.50 221 LEU A N 1
ATOM 1719 C CA . LEU A 1 221 ? -7.159 -7.449 6.458 1.00 98.50 221 LEU A CA 1
ATOM 1720 C C . LEU A 1 221 ? -6.183 -6.656 5.590 1.00 98.50 221 LEU A C 1
ATOM 1722 O O . LEU A 1 221 ? -6.183 -5.425 5.648 1.00 98.50 221 LEU A O 1
ATOM 1726 N N . THR A 1 222 ? -5.367 -7.332 4.786 1.00 98.56 222 THR A N 1
ATOM 1727 C CA . THR A 1 222 ? -4.444 -6.667 3.859 1.00 98.56 222 THR A CA 1
ATOM 1728 C C . THR A 1 222 ? -4.890 -6.841 2.418 1.00 98.56 222 THR A C 1
ATOM 1730 O O . THR A 1 222 ? -5.269 -7.930 2.003 1.00 98.56 222 THR A O 1
ATOM 1733 N N . LEU A 1 223 ? -4.849 -5.761 1.643 1.00 98.25 223 LEU A N 1
ATOM 1734 C CA . LEU A 1 223 ? -5.214 -5.723 0.233 1.00 98.25 223 LEU A CA 1
ATOM 1735 C C . LEU A 1 223 ? -3.945 -5.498 -0.595 1.00 98.25 223 LEU A C 1
ATOM 1737 O O . LEU A 1 223 ? -3.445 -4.376 -0.664 1.00 98.25 223 LEU A O 1
ATOM 1741 N N . GLY A 1 224 ? -3.404 -6.557 -1.199 1.00 96.94 224 GLY A N 1
ATOM 1742 C CA . GLY A 1 224 ? -2.240 -6.472 -2.086 1.00 96.94 224 GLY A CA 1
ATOM 1743 C C . GLY A 1 224 ? -0.973 -6.010 -1.369 1.00 96.94 224 GLY A C 1
ATOM 1744 O O . GLY A 1 224 ? -0.110 -5.392 -1.975 1.00 96.94 224 GLY A O 1
ATOM 1745 N N . THR A 1 225 ? -0.855 -6.233 -0.061 1.00 98.00 225 THR A N 1
ATOM 1746 C CA . THR A 1 225 ? 0.307 -5.765 0.702 1.00 98.00 225 THR A CA 1
ATOM 1747 C C . THR A 1 225 ? 1.568 -6.536 0.311 1.00 98.00 225 THR A C 1
ATOM 1749 O O . THR A 1 225 ? 1.551 -7.764 0.335 1.00 98.00 225 THR A O 1
ATOM 1752 N N . PRO A 1 226 ? 2.689 -5.860 0.008 1.00 97.00 226 PRO A N 1
ATOM 1753 C CA . PRO A 1 226 ? 3.942 -6.530 -0.316 1.00 97.00 226 PRO A CA 1
ATOM 1754 C C . PRO A 1 226 ? 4.630 -7.068 0.950 1.00 97.00 226 PRO A C 1
ATOM 1756 O O . PRO A 1 226 ? 5.619 -6.506 1.407 1.00 97.00 226 PRO A O 1
ATOM 1759 N N . HIS A 1 227 ? 4.124 -8.154 1.546 1.00 97.19 227 HIS A N 1
ATOM 1760 C CA . HIS A 1 227 ? 4.669 -8.695 2.802 1.00 97.19 227 HIS A CA 1
ATOM 1761 C C . HIS A 1 227 ? 6.133 -9.138 2.691 1.00 97.19 227 HIS A C 1
ATOM 1763 O O . HIS A 1 227 ? 6.877 -9.004 3.658 1.00 97.19 227 HIS A O 1
ATOM 1769 N N . ARG A 1 228 ? 6.554 -9.612 1.515 1.00 94.94 228 ARG A N 1
ATOM 1770 C CA . ARG A 1 228 ? 7.951 -9.928 1.161 1.00 94.94 228 ARG A CA 1
ATOM 1771 C C . ARG A 1 228 ? 8.600 -8.812 0.331 1.00 94.94 228 ARG A C 1
ATOM 1773 O O . ARG A 1 228 ? 9.590 -9.039 -0.350 1.00 94.94 228 ARG A O 1
ATOM 1780 N N . GLY A 1 229 ? 8.011 -7.618 0.328 1.00 94.75 229 GLY A N 1
ATOM 1781 C CA . GLY A 1 229 ? 8.405 -6.507 -0.529 1.00 94.75 229 GLY A CA 1
ATOM 1782 C C . GLY A 1 229 ? 7.973 -6.663 -1.991 1.00 94.75 229 GLY A C 1
ATOM 1783 O O . GLY A 1 229 ? 7.182 -7.540 -2.353 1.00 94.75 229 GLY A O 1
ATOM 1784 N N . SER A 1 230 ? 8.480 -5.780 -2.844 1.00 92.88 230 SER A N 1
ATOM 1785 C CA . SER A 1 230 ? 8.285 -5.766 -4.288 1.00 92.88 230 SER A CA 1
ATOM 1786 C C . SER A 1 230 ? 9.636 -5.654 -4.997 1.00 92.88 230 SER A C 1
ATOM 1788 O O . SER A 1 230 ? 10.457 -4.808 -4.632 1.00 92.88 230 SER A O 1
ATOM 1790 N N . PRO A 1 231 ? 9.874 -6.435 -6.065 1.00 90.12 231 PRO A N 1
ATOM 1791 C CA . PRO A 1 231 ? 11.038 -6.247 -6.927 1.00 90.12 231 PRO A CA 1
ATOM 1792 C C . PRO A 1 231 ? 11.104 -4.838 -7.534 1.00 90.12 231 PRO A C 1
ATOM 1794 O O . PRO A 1 231 ? 12.198 -4.318 -7.753 1.00 90.12 231 PRO A O 1
ATOM 1797 N N . LEU A 1 232 ? 9.947 -4.187 -7.739 1.00 86.06 232 LEU A N 1
ATOM 1798 C CA . LEU A 1 232 ? 9.862 -2.806 -8.229 1.00 86.06 232 LEU A CA 1
ATOM 1799 C C . LEU A 1 232 ? 10.309 -1.758 -7.188 1.00 86.06 232 LEU A C 1
ATOM 1801 O O . LEU A 1 232 ? 10.471 -0.586 -7.516 1.00 86.06 232 LEU A O 1
ATOM 1805 N N . ALA A 1 233 ? 10.581 -2.160 -5.951 1.00 90.12 233 ALA A N 1
ATOM 1806 C CA . ALA A 1 233 ? 11.206 -1.306 -4.944 1.00 90.12 233 ALA A CA 1
ATOM 1807 C C . ALA A 1 233 ? 12.727 -1.533 -4.828 1.00 90.12 233 ALA A C 1
ATOM 1809 O O . ALA A 1 233 ? 13.376 -0.989 -3.939 1.00 90.12 233 ALA A O 1
ATOM 1810 N N . ILE A 1 234 ? 13.325 -2.283 -5.768 1.00 89.75 234 ILE A N 1
ATOM 1811 C CA . ILE A 1 234 ? 14.781 -2.418 -5.924 1.00 89.75 234 ILE A CA 1
ATOM 1812 C C . ILE A 1 234 ? 15.185 -1.889 -7.312 1.00 89.75 234 ILE A C 1
ATOM 1814 O O . ILE A 1 234 ? 15.419 -2.672 -8.242 1.00 89.75 234 ILE A O 1
ATOM 1818 N N . PRO A 1 235 ? 15.303 -0.556 -7.493 1.00 85.88 235 PRO A N 1
ATOM 1819 C CA . PRO A 1 235 ? 15.534 0.040 -8.810 1.00 85.88 235 PRO A CA 1
ATOM 1820 C C . PRO A 1 235 ? 16.788 -0.490 -9.514 1.00 85.88 235 PRO A C 1
ATOM 1822 O O . PRO A 1 235 ? 16.811 -0.643 -10.736 1.00 85.88 235 PRO A O 1
ATOM 1825 N N . ALA A 1 236 ? 17.830 -0.816 -8.744 1.00 85.44 236 ALA A N 1
ATOM 1826 C CA . ALA A 1 236 ? 19.061 -1.376 -9.282 1.00 85.44 236 ALA A CA 1
ATOM 1827 C C . ALA A 1 236 ? 18.866 -2.769 -9.901 1.00 85.44 236 ALA A C 1
ATOM 1829 O O . ALA A 1 236 ? 19.451 -3.057 -10.945 1.00 85.44 236 ALA A O 1
ATOM 1830 N N . TRP A 1 237 ? 18.007 -3.606 -9.314 1.00 86.75 237 TRP A N 1
ATOM 1831 C CA . TRP A 1 237 ? 17.694 -4.933 -9.840 1.00 86.75 237 TRP A CA 1
ATOM 1832 C C . TRP A 1 237 ? 16.775 -4.870 -11.061 1.00 86.75 237 TRP A C 1
ATOM 1834 O O . TRP A 1 237 ? 16.996 -5.573 -12.051 1.00 86.75 237 TRP A O 1
ATOM 1844 N N . ALA A 1 238 ? 15.772 -3.992 -11.035 1.00 85.00 238 ALA A N 1
ATOM 1845 C CA . ALA A 1 238 ? 14.926 -3.761 -12.199 1.00 85.00 238 ALA A CA 1
ATOM 1846 C C . ALA A 1 238 ? 15.750 -3.251 -13.398 1.00 85.00 238 ALA A C 1
ATOM 1848 O O . ALA A 1 238 ? 15.611 -3.764 -14.511 1.00 85.00 238 ALA A O 1
ATOM 1849 N N . TYR A 1 239 ? 16.687 -2.324 -13.169 1.00 83.25 239 TYR A N 1
ATOM 1850 C CA . TYR A 1 239 ? 17.600 -1.850 -14.212 1.00 83.25 239 TYR A CA 1
ATOM 1851 C C . TYR A 1 239 ? 18.576 -2.935 -14.691 1.00 83.25 239 TYR A C 1
ATOM 1853 O O . TYR A 1 239 ? 18.841 -3.060 -15.886 1.00 83.25 239 TYR A O 1
ATOM 1861 N N . ASP A 1 240 ? 19.107 -3.750 -13.783 1.00 83.12 240 ASP A N 1
ATOM 1862 C CA . ASP A 1 240 ? 19.949 -4.893 -14.136 1.00 83.12 240 ASP A CA 1
ATOM 1863 C C . ASP A 1 240 ? 19.196 -5.927 -15.001 1.00 83.12 240 ASP A C 1
ATOM 1865 O O . ASP A 1 240 ? 19.725 -6.401 -16.009 1.00 83.12 240 ASP A O 1
ATOM 1869 N N . SER A 1 241 ? 17.925 -6.202 -14.692 1.00 81.94 241 SER A N 1
ATOM 1870 C CA . SER A 1 241 ? 17.075 -7.101 -15.487 1.00 81.94 241 SER A CA 1
ATOM 1871 C C . SER A 1 241 ? 16.947 -6.629 -16.942 1.00 81.94 241 SER A C 1
ATOM 1873 O O . SER A 1 241 ? 17.078 -7.434 -17.867 1.00 81.94 241 SER A O 1
ATOM 1875 N N . VAL A 1 242 ? 16.794 -5.317 -17.167 1.00 78.62 242 VAL A N 1
ATOM 1876 C CA . VAL A 1 242 ? 16.827 -4.702 -18.511 1.00 78.62 242 VAL A CA 1
ATOM 1877 C C . VAL A 1 242 ? 18.152 -5.006 -19.219 1.00 78.62 242 VAL A C 1
ATOM 1879 O O . VAL A 1 242 ? 18.164 -5.424 -20.378 1.00 78.62 242 VAL A O 1
ATOM 1882 N N . LYS A 1 243 ? 19.289 -4.857 -18.527 1.00 78.06 243 LYS A N 1
ATOM 1883 C CA . LYS A 1 243 ? 20.625 -5.106 -19.103 1.00 78.06 243 LYS A CA 1
ATOM 1884 C C . LYS A 1 243 ? 20.884 -6.574 -19.419 1.00 78.06 243 LYS A C 1
ATOM 1886 O O . LYS A 1 243 ? 21.595 -6.864 -20.383 1.00 78.06 243 LYS A O 1
ATOM 1891 N N . ARG A 1 244 ? 20.292 -7.488 -18.653 1.00 75.38 244 ARG A N 1
ATOM 1892 C CA . ARG A 1 244 ? 20.375 -8.938 -18.880 1.00 75.38 244 ARG A CA 1
ATOM 1893 C C . ARG A 1 244 ? 19.418 -9.450 -19.960 1.00 75.38 244 ARG A C 1
ATOM 1895 O O . ARG A 1 244 ? 19.416 -10.643 -20.251 1.00 75.38 244 ARG A O 1
ATOM 1902 N N . GLY A 1 245 ? 18.672 -8.561 -20.616 1.00 70.69 245 GLY A N 1
ATOM 1903 C CA . GLY A 1 245 ? 17.813 -8.918 -21.741 1.00 70.69 245 GLY A CA 1
ATOM 1904 C C . GLY A 1 245 ? 16.420 -9.374 -21.325 1.00 70.69 245 GLY A C 1
ATOM 1905 O O . GLY A 1 245 ? 15.807 -10.168 -22.044 1.00 70.69 245 GLY A O 1
ATOM 1906 N N . ALA A 1 246 ? 15.900 -8.865 -20.201 1.00 74.88 246 ALA A N 1
ATOM 1907 C CA . ALA A 1 246 ? 14.458 -8.841 -19.984 1.00 74.88 246 ALA A CA 1
ATOM 1908 C C . ALA A 1 246 ? 13.766 -8.223 -21.213 1.00 74.88 246 ALA A C 1
ATOM 1910 O O . ALA A 1 246 ? 14.357 -7.419 -21.940 1.00 74.88 246 ALA A O 1
ATOM 1911 N N . MET A 1 247 ? 12.495 -8.552 -21.452 1.00 74.25 247 MET A N 1
ATOM 1912 C CA . MET A 1 247 ? 11.713 -7.952 -22.550 1.00 74.25 247 MET A CA 1
ATOM 1913 C C . MET A 1 247 ? 11.245 -6.519 -22.211 1.00 74.25 247 MET A C 1
ATOM 1915 O O . MET A 1 247 ? 10.166 -6.072 -22.598 1.00 74.25 247 MET A O 1
ATOM 1919 N N . MET A 1 248 ? 12.095 -5.796 -21.483 1.00 75.00 248 MET A N 1
ATOM 1920 C CA . MET A 1 248 ? 11.950 -4.412 -21.077 1.00 75.00 248 MET A CA 1
ATOM 1921 C C . MET A 1 248 ? 13.132 -3.627 -21.641 1.00 75.00 248 MET A C 1
ATOM 1923 O O . MET A 1 248 ? 14.289 -3.948 -21.384 1.00 75.00 248 MET A O 1
ATOM 1927 N N . SER A 1 249 ? 12.843 -2.598 -22.423 1.00 78.50 249 SER A N 1
ATOM 1928 C CA . SER A 1 249 ? 13.825 -1.616 -22.879 1.00 78.50 249 SER A CA 1
ATOM 1929 C C . SER A 1 249 ? 14.156 -0.599 -21.780 1.00 78.50 249 SER A C 1
ATOM 1931 O O . SER A 1 249 ? 13.378 -0.387 -20.854 1.00 78.50 249 SER A O 1
ATOM 1933 N N . GLU A 1 250 ? 15.285 0.107 -21.902 1.00 74.31 250 GLU A N 1
ATOM 1934 C CA . GLU A 1 250 ? 15.619 1.219 -20.991 1.00 74.31 250 GLU A CA 1
ATOM 1935 C C . GLU A 1 250 ? 14.556 2.326 -20.992 1.00 74.31 250 GLU A C 1
ATOM 1937 O O . GLU A 1 250 ? 14.333 2.977 -19.976 1.00 74.31 250 GLU A O 1
ATOM 1942 N N . THR A 1 251 ? 13.876 2.536 -22.120 1.00 73.75 251 THR A N 1
ATOM 1943 C CA . THR A 1 251 ? 12.776 3.501 -22.214 1.00 73.75 251 THR A CA 1
ATOM 1944 C C . THR A 1 251 ? 11.554 3.028 -21.442 1.00 73.75 251 THR A C 1
ATOM 1946 O O . THR A 1 251 ? 10.951 3.818 -20.727 1.00 73.75 251 THR A O 1
ATOM 1949 N N . GLU A 1 252 ? 11.200 1.747 -21.552 1.00 76.38 252 GLU A N 1
ATOM 1950 C CA . GLU A 1 252 ? 10.119 1.154 -20.759 1.00 76.38 252 GLU A CA 1
ATOM 1951 C C . GLU A 1 252 ? 10.429 1.199 -19.267 1.00 76.38 252 GLU A C 1
ATOM 1953 O O . GLU A 1 252 ? 9.534 1.498 -18.483 1.00 76.38 252 GLU A O 1
ATOM 1958 N N . PHE A 1 253 ? 11.690 0.981 -18.890 1.00 77.88 253 PHE A N 1
ATOM 1959 C CA . PHE A 1 253 ? 12.156 1.183 -17.523 1.00 77.88 253 PHE A CA 1
ATOM 1960 C C . PHE A 1 253 ? 11.973 2.637 -17.083 1.00 77.88 253 PHE A C 1
ATOM 1962 O O . PHE A 1 253 ? 11.290 2.887 -16.102 1.00 77.88 253 PHE A O 1
ATOM 1969 N N . ASN A 1 254 ? 12.500 3.618 -17.820 1.00 72.75 254 ASN A N 1
ATOM 1970 C CA . ASN A 1 254 ? 12.348 5.027 -17.439 1.00 72.75 254 ASN A CA 1
ATOM 1971 C C . ASN A 1 254 ? 10.869 5.442 -17.340 1.00 72.75 254 ASN A C 1
ATOM 1973 O O . ASN A 1 254 ? 10.476 6.102 -16.381 1.00 72.75 254 ASN A O 1
ATOM 1977 N N . PHE A 1 255 ? 10.036 5.001 -18.282 1.00 72.06 255 PHE A N 1
ATOM 1978 C CA . PHE A 1 255 ? 8.605 5.285 -18.266 1.00 72.06 255 PHE A CA 1
ATOM 1979 C C . PHE A 1 255 ? 7.903 4.654 -17.052 1.00 72.06 255 PHE A C 1
ATOM 1981 O O . PHE A 1 255 ? 7.249 5.360 -16.281 1.00 72.06 255 PHE A O 1
ATOM 1988 N N . ALA A 1 256 ? 8.062 3.337 -16.853 1.00 68.69 256 ALA A N 1
ATOM 1989 C CA . ALA A 1 256 ? 7.438 2.611 -15.744 1.00 68.69 256 ALA A CA 1
ATOM 1990 C C . ALA A 1 256 ? 7.892 3.171 -14.394 1.00 68.69 256 ALA A C 1
ATOM 1992 O O . ALA A 1 256 ? 7.078 3.456 -13.522 1.00 68.69 256 ALA A O 1
ATOM 1993 N N . TYR A 1 257 ? 9.204 3.325 -14.246 1.00 68.81 257 TYR A N 1
ATOM 1994 C CA . TYR A 1 257 ? 9.872 3.393 -12.957 1.00 68.81 257 TYR A CA 1
ATOM 1995 C C . TYR A 1 257 ? 10.191 4.818 -12.516 1.00 68.81 257 TYR A C 1
ATOM 1997 O O . TYR A 1 257 ? 10.115 5.113 -11.330 1.00 68.81 257 TYR A O 1
ATOM 2005 N N . VAL A 1 258 ? 10.536 5.705 -13.453 1.00 64.62 258 VAL A N 1
ATOM 2006 C CA . VAL A 1 258 ? 10.953 7.083 -13.142 1.00 64.62 258 VAL A CA 1
ATOM 2007 C C . VAL A 1 258 ? 9.795 8.064 -13.317 1.00 64.62 258 VAL A C 1
ATOM 2009 O O . VAL A 1 258 ? 9.691 9.024 -12.561 1.00 64.62 258 VAL A O 1
ATOM 2012 N N . GLN A 1 259 ? 8.917 7.846 -14.301 1.00 62.97 259 GLN A N 1
ATOM 2013 C CA . GLN A 1 259 ? 7.992 8.895 -14.739 1.00 62.97 259 GLN A CA 1
ATOM 2014 C C . GLN A 1 259 ? 6.534 8.718 -14.308 1.00 62.97 259 GLN A C 1
ATOM 2016 O O . GLN A 1 259 ? 5.885 9.739 -14.082 1.00 62.97 259 GLN A O 1
ATOM 2021 N N . HIS A 1 260 ? 5.967 7.503 -14.272 1.00 61.28 260 HIS A N 1
ATOM 2022 C CA . HIS A 1 260 ? 4.498 7.347 -14.172 1.00 61.28 260 HIS A CA 1
ATOM 2023 C C . HIS A 1 260 ? 3.971 6.527 -12.996 1.00 61.28 260 HIS A C 1
ATOM 2025 O O . HIS A 1 260 ? 2.977 6.947 -12.408 1.00 61.28 260 HIS A O 1
ATOM 2031 N N . TYR A 1 261 ? 4.625 5.425 -12.618 1.00 60.66 261 TYR A N 1
ATOM 2032 C CA . TYR A 1 261 ? 4.479 4.883 -11.256 1.00 60.66 261 TYR A CA 1
ATOM 2033 C C . TYR A 1 261 ? 5.525 5.427 -10.305 1.00 60.66 261 TYR A C 1
ATOM 2035 O O . TYR A 1 261 ? 5.321 5.357 -9.101 1.00 60.66 261 TYR A O 1
ATOM 2043 N N . GLY A 1 262 ? 6.593 5.989 -10.889 1.00 54.34 262 GLY A N 1
ATOM 2044 C CA . GLY A 1 262 ? 7.521 6.926 -10.283 1.00 54.34 262 GLY A CA 1
ATOM 2045 C C . GLY A 1 262 ? 7.897 6.507 -8.885 1.00 54.34 262 GLY A C 1
ATOM 2046 O O . GLY A 1 262 ? 7.464 7.164 -7.944 1.00 54.34 262 GLY A O 1
ATOM 2047 N N . PHE A 1 263 ? 8.676 5.429 -8.772 1.00 70.25 263 PHE A N 1
ATOM 2048 C CA . PHE A 1 263 ? 9.389 5.128 -7.541 1.00 70.25 263 PHE A CA 1
ATOM 2049 C C . PHE A 1 263 ? 10.025 6.436 -7.068 1.00 70.25 263 PHE A C 1
ATOM 2051 O O . PHE A 1 263 ? 10.913 6.984 -7.730 1.00 70.25 263 PHE A O 1
ATOM 2058 N N . VAL A 1 264 ? 9.507 6.991 -5.976 1.00 75.06 264 VAL A N 1
ATOM 2059 C CA . VAL A 1 264 ? 10.040 8.227 -5.415 1.00 75.06 264 VAL A CA 1
ATOM 2060 C C . VAL A 1 264 ? 11.114 7.772 -4.445 1.00 75.06 264 VAL A C 1
ATOM 2062 O O . VAL A 1 264 ? 10.830 6.918 -3.619 1.00 75.06 264 VAL A O 1
ATOM 2065 N N . PRO A 1 265 ? 12.361 8.251 -4.542 1.00 80.06 265 PRO A N 1
ATOM 2066 C CA . PRO A 1 265 ? 13.459 7.713 -3.746 1.00 80.06 265 PRO A CA 1
ATOM 2067 C C . PRO A 1 265 ? 13.404 8.200 -2.287 1.00 80.06 265 PRO A C 1
ATOM 2069 O O . PRO A 1 265 ? 14.299 8.900 -1.805 1.00 80.06 265 PRO A O 1
ATOM 2072 N N . THR A 1 266 ? 12.327 7.847 -1.599 1.00 87.81 266 THR A N 1
ATOM 2073 C CA . THR A 1 266 ? 12.009 8.150 -0.210 1.00 87.81 266 THR A CA 1
ATOM 2074 C C . THR A 1 266 ? 12.132 6.881 0.610 1.00 87.81 266 THR A C 1
ATOM 2076 O O . THR A 1 266 ? 12.045 5.775 0.076 1.00 87.81 266 THR A O 1
ATOM 2079 N N . ASP A 1 267 ? 12.308 7.031 1.917 1.00 91.19 267 ASP A N 1
ATOM 2080 C CA . ASP A 1 267 ? 12.502 5.885 2.805 1.00 91.19 267 ASP A CA 1
ATOM 2081 C C . ASP A 1 267 ? 11.298 4.930 2.742 1.00 91.19 267 ASP A C 1
ATOM 2083 O O . ASP A 1 267 ? 11.485 3.726 2.618 1.00 91.19 267 ASP A O 1
ATOM 2087 N N . GLY A 1 268 ? 10.070 5.460 2.674 1.00 92.25 268 GLY A N 1
ATOM 2088 C CA . GLY A 1 268 ? 8.860 4.640 2.542 1.00 92.25 268 GLY A CA 1
ATOM 2089 C C . GLY A 1 268 ? 8.826 3.742 1.300 1.00 92.25 268 GLY A C 1
ATOM 2090 O O . GLY A 1 268 ? 8.395 2.599 1.392 1.00 92.25 268 GLY A O 1
ATOM 2091 N N . GLU A 1 269 ? 9.323 4.212 0.151 1.00 90.44 269 GLU A N 1
ATOM 2092 C CA . GLU A 1 269 ? 9.358 3.418 -1.087 1.00 90.44 269 GLU A CA 1
ATOM 2093 C C . GLU A 1 269 ? 10.507 2.402 -1.066 1.00 90.44 269 GLU A C 1
ATOM 2095 O O . GLU A 1 269 ? 10.348 1.278 -1.538 1.00 90.44 269 GLU A O 1
ATOM 2100 N N . PHE A 1 270 ? 11.661 2.756 -0.486 1.00 91.75 270 PHE A N 1
ATOM 2101 C CA . PHE A 1 270 ? 12.770 1.812 -0.309 1.00 91.75 270 PHE A CA 1
ATOM 2102 C C . PHE A 1 270 ? 12.447 0.708 0.707 1.00 91.75 270 PHE A C 1
ATOM 2104 O O . PHE A 1 270 ? 12.885 -0.428 0.523 1.00 91.75 270 PHE A O 1
ATOM 2111 N N . ASP A 1 271 ? 11.632 0.989 1.723 1.00 95.38 271 ASP A N 1
ATOM 2112 C CA . ASP A 1 271 ? 11.176 -0.011 2.694 1.00 95.38 271 ASP A CA 1
ATOM 2113 C C . ASP A 1 271 ? 10.245 -1.072 2.073 1.00 95.38 271 ASP A C 1
ATOM 2115 O O . ASP A 1 271 ? 10.045 -2.143 2.654 1.00 95.38 271 ASP A O 1
ATOM 2119 N N . LEU A 1 272 ? 9.711 -0.820 0.870 1.00 95.12 272 LEU A N 1
ATOM 2120 C CA . LEU A 1 272 ? 8.953 -1.800 0.086 1.00 95.12 272 LEU A CA 1
ATOM 2121 C C . LEU A 1 272 ? 9.847 -2.818 -0.630 1.00 95.12 272 LEU A C 1
ATOM 2123 O O . LEU A 1 272 ? 9.319 -3.688 -1.319 1.00 95.12 272 LEU A O 1
ATOM 2127 N N . ALA A 1 273 ? 11.173 -2.714 -0.532 1.00 94.38 273 ALA A N 1
ATOM 2128 C CA . ALA A 1 273 ? 12.107 -3.581 -1.240 1.00 94.38 273 ALA A CA 1
ATOM 2129 C C . ALA A 1 273 ? 11.897 -5.073 -0.946 1.00 94.38 273 ALA A C 1
ATOM 2131 O O . ALA A 1 273 ? 11.596 -5.472 0.180 1.00 94.38 273 ALA A O 1
ATOM 2132 N N . TRP A 1 274 ? 12.065 -5.897 -1.987 1.00 93.81 274 TRP A N 1
ATOM 2133 C CA . TRP A 1 274 ? 11.970 -7.356 -1.905 1.00 93.81 274 TRP A CA 1
ATOM 2134 C C . TRP A 1 274 ? 12.907 -7.922 -0.835 1.00 93.81 274 TRP A C 1
ATOM 2136 O O . TRP A 1 274 ? 14.104 -7.641 -0.861 1.00 93.81 274 TRP A O 1
ATOM 2146 N N . ASP A 1 275 ? 12.385 -8.754 0.069 1.00 92.31 275 ASP A N 1
ATOM 2147 C CA . ASP A 1 275 ? 13.150 -9.268 1.212 1.00 92.31 275 ASP A CA 1
ATOM 2148 C C . ASP A 1 275 ? 14.151 -10.379 0.863 1.00 92.31 275 ASP A C 1
ATOM 2150 O O . ASP A 1 275 ? 14.932 -10.811 1.710 1.00 92.31 275 ASP A O 1
ATOM 2154 N N . ASN A 1 276 ? 14.158 -10.797 -0.405 1.00 90.56 276 ASN A N 1
ATOM 2155 C CA . ASN A 1 276 ? 15.045 -11.812 -0.956 1.00 90.56 276 ASN A CA 1
ATOM 2156 C C . ASN A 1 276 ? 14.938 -13.180 -0.257 1.00 90.56 276 ASN A C 1
ATOM 2158 O O . ASN A 1 276 ? 15.905 -13.938 -0.250 1.00 90.56 276 ASN A O 1
ATOM 2162 N N . TYR A 1 277 ? 13.773 -13.524 0.309 1.00 89.62 277 TYR A N 1
ATOM 2163 C CA . TYR A 1 277 ? 13.545 -14.831 0.947 1.00 89.62 277 TYR A CA 1
ATOM 2164 C C . TYR A 1 277 ? 13.726 -16.035 -0.000 1.00 89.62 277 TYR A C 1
ATOM 2166 O O . TYR A 1 277 ? 13.906 -17.163 0.460 1.00 89.62 277 TYR A O 1
ATOM 2174 N N . ASP A 1 278 ? 13.640 -15.797 -1.310 1.00 88.38 278 ASP A N 1
ATOM 2175 C CA . ASP A 1 278 ? 13.741 -16.777 -2.392 1.00 88.38 278 ASP A CA 1
ATOM 2176 C C . ASP A 1 278 ? 15.101 -16.754 -3.114 1.00 88.38 278 ASP A C 1
ATOM 2178 O O . ASP A 1 278 ? 15.254 -17.418 -4.141 1.00 88.38 278 ASP A O 1
ATOM 2182 N N . ASP A 1 279 ? 16.077 -15.994 -2.601 1.00 87.31 279 ASP A N 1
ATOM 2183 C CA . ASP A 1 279 ? 17.402 -15.787 -3.202 1.00 87.31 279 ASP A CA 1
ATOM 2184 C C . ASP A 1 279 ? 17.355 -15.250 -4.657 1.00 87.31 279 ASP A C 1
ATOM 2186 O O . ASP A 1 279 ? 18.282 -15.452 -5.447 1.00 87.31 279 ASP A O 1
ATOM 2190 N N . ALA A 1 280 ? 16.275 -14.564 -5.051 1.00 86.75 280 ALA A N 1
ATOM 2191 C CA . ALA A 1 280 ? 16.090 -14.091 -6.423 1.00 86.75 280 ALA A CA 1
ATOM 2192 C C . ALA A 1 280 ? 16.884 -12.824 -6.784 1.00 86.75 280 ALA A C 1
ATOM 2194 O O . ALA A 1 280 ? 17.158 -12.596 -7.968 1.00 86.75 280 ALA A O 1
ATOM 2195 N N . VAL A 1 281 ? 17.251 -11.997 -5.804 1.00 87.44 281 VAL A N 1
ATOM 2196 C CA . VAL A 1 281 ? 18.003 -10.753 -6.006 1.00 87.44 281 VAL A CA 1
ATOM 2197 C C . VAL A 1 281 ? 19.484 -11.087 -6.229 1.00 87.44 281 VAL A C 1
ATOM 2199 O O . VAL A 1 281 ? 20.126 -11.627 -5.325 1.00 87.44 281 VAL A O 1
ATOM 2202 N N . PRO A 1 282 ? 20.081 -10.722 -7.381 1.00 80.44 282 PRO A N 1
ATOM 2203 C CA . PRO A 1 282 ? 21.494 -10.977 -7.669 1.00 80.44 282 PRO A CA 1
ATOM 2204 C C . PRO A 1 282 ? 22.405 -9.998 -6.913 1.00 80.44 282 PRO A C 1
ATOM 2206 O O . PRO A 1 282 ? 22.920 -9.010 -7.448 1.00 80.44 282 PRO A O 1
ATOM 2209 N N . GLN A 1 283 ? 22.571 -10.250 -5.615 1.00 78.38 283 GLN A N 1
ATOM 2210 C CA . GLN A 1 283 ? 23.261 -9.369 -4.674 1.00 78.38 283 GLN A CA 1
ATOM 2211 C C . GLN A 1 283 ? 24.722 -9.089 -5.060 1.00 78.38 283 GLN A C 1
ATOM 2213 O O . GLN A 1 283 ? 25.208 -7.965 -4.891 1.00 78.38 283 GLN A O 1
ATOM 2218 N N . THR A 1 284 ? 25.440 -10.090 -5.582 1.00 69.81 284 THR A N 1
ATOM 2219 C CA . THR A 1 284 ? 26.860 -9.929 -5.928 1.00 69.81 284 THR A CA 1
ATOM 2220 C C . THR A 1 284 ? 27.056 -9.047 -7.158 1.00 69.81 284 THR A C 1
ATOM 2222 O O . THR A 1 284 ? 27.957 -8.199 -7.163 1.00 69.81 284 THR A O 1
ATOM 2225 N N . ASP A 1 285 ? 26.186 -9.176 -8.158 1.00 68.12 285 ASP A N 1
ATOM 2226 C CA . ASP A 1 285 ? 26.254 -8.409 -9.398 1.00 68.12 285 ASP A CA 1
ATOM 2227 C C . ASP A 1 285 ? 25.834 -6.943 -9.177 1.00 68.12 285 ASP A C 1
ATOM 2229 O O . ASP A 1 285 ? 26.550 -6.025 -9.591 1.00 68.12 285 ASP A O 1
ATOM 2233 N N . ILE A 1 286 ? 24.748 -6.691 -8.438 1.00 72.31 286 ILE A N 1
ATOM 2234 C CA . ILE A 1 286 ? 24.193 -5.335 -8.271 1.00 72.31 286 ILE A CA 1
ATOM 2235 C C . ILE A 1 286 ? 25.192 -4.350 -7.630 1.00 72.31 286 ILE A C 1
ATOM 2237 O O . ILE A 1 286 ? 25.305 -3.214 -8.101 1.00 72.31 286 ILE A O 1
ATOM 2241 N N . ILE A 1 287 ? 25.969 -4.753 -6.610 1.00 62.75 287 ILE A N 1
ATOM 2242 C CA . ILE A 1 287 ? 26.989 -3.854 -6.023 1.00 62.75 287 ILE A CA 1
ATOM 2243 C C . ILE A 1 287 ? 28.280 -3.832 -6.840 1.00 62.75 287 ILE A C 1
ATOM 2245 O O . ILE A 1 287 ? 28.904 -2.775 -6.997 1.00 62.75 287 ILE A O 1
ATOM 2249 N N . THR A 1 288 ? 28.749 -5.002 -7.290 1.00 63.62 288 THR A N 1
ATOM 2250 C CA . THR A 1 288 ? 30.089 -5.110 -7.889 1.00 63.62 288 THR A CA 1
ATOM 2251 C C . THR A 1 288 ? 30.163 -4.297 -9.178 1.00 63.62 288 THR A C 1
ATOM 2253 O O . THR A 1 288 ? 31.179 -3.649 -9.457 1.00 63.62 288 THR A O 1
ATOM 2256 N N . TYR A 1 289 ? 29.058 -4.221 -9.920 1.00 62.66 289 TYR A N 1
ATOM 2257 C CA . TYR A 1 289 ? 28.925 -3.320 -11.050 1.00 62.66 289 TYR A CA 1
ATOM 2258 C C . TYR A 1 289 ? 28.555 -1.904 -10.589 1.00 62.66 289 TYR A C 1
ATOM 2260 O O . TYR A 1 289 ? 27.436 -1.433 -10.780 1.00 62.66 289 TYR A O 1
ATOM 2268 N N . GLN A 1 290 ? 29.551 -1.143 -10.113 1.00 57.22 290 GLN A N 1
ATOM 2269 C CA . GLN A 1 290 ? 29.447 0.326 -9.973 1.00 57.22 290 GLN A CA 1
ATOM 2270 C C . GLN A 1 290 ? 28.879 1.001 -11.239 1.00 57.22 290 GLN A C 1
ATOM 2272 O O . GLN A 1 290 ? 28.264 2.065 -11.170 1.00 57.22 290 GLN A O 1
ATOM 2277 N N . SER A 1 291 ? 29.072 0.371 -12.403 1.00 59.91 291 SER A N 1
ATOM 2278 C CA . SER A 1 291 ? 28.519 0.787 -13.690 1.00 59.91 291 SER A CA 1
ATOM 2279 C C . SER A 1 291 ? 26.993 0.706 -13.798 1.00 59.91 291 SER A C 1
ATOM 2281 O O . SER A 1 291 ? 26.460 1.370 -14.679 1.00 59.91 291 SER A O 1
ATOM 2283 N N . LEU A 1 292 ? 26.299 -0.069 -12.958 1.00 68.25 292 LEU A N 1
ATOM 2284 C CA . LEU A 1 292 ? 24.830 -0.146 -12.907 1.00 68.25 292 LEU A CA 1
ATOM 2285 C C . LEU A 1 292 ? 24.249 0.854 -11.902 1.00 68.25 292 LEU A C 1
ATOM 2287 O O . LEU A 1 292 ? 23.273 1.537 -12.207 1.00 68.25 292 LEU A O 1
ATOM 2291 N N . LEU A 1 293 ? 24.907 1.021 -10.753 1.00 73.31 293 LEU A N 1
ATOM 2292 C CA . LEU A 1 293 ? 24.438 1.917 -9.695 1.00 73.31 293 LEU A CA 1
ATOM 2293 C C . LEU A 1 293 ? 24.500 3.401 -10.097 1.00 73.31 293 LEU A C 1
ATOM 2295 O O . LEU A 1 293 ? 23.601 4.167 -9.770 1.00 73.31 293 LEU A O 1
ATOM 2299 N N . ILE A 1 294 ? 25.530 3.830 -10.839 1.00 74.25 294 ILE A N 1
ATOM 2300 C CA . ILE A 1 294 ? 25.659 5.233 -11.284 1.00 74.25 294 ILE A CA 1
ATOM 2301 C C . ILE A 1 294 ? 24.517 5.661 -12.229 1.00 74.25 294 ILE A C 1
ATOM 2303 O O . ILE A 1 294 ? 23.966 6.745 -12.027 1.00 74.25 294 ILE A O 1
ATOM 2307 N N . PRO A 1 295 ? 24.158 4.892 -13.279 1.00 73.19 295 PRO A N 1
ATOM 2308 C CA . PRO A 1 295 ? 22.947 5.142 -14.054 1.00 73.19 295 PRO A CA 1
ATOM 2309 C C . PRO A 1 295 ? 21.704 5.228 -13.177 1.00 73.19 295 PRO A C 1
ATOM 2311 O O . PRO A 1 295 ? 21.032 6.247 -13.223 1.00 73.19 295 PRO A O 1
ATOM 2314 N N . VAL A 1 296 ? 21.455 4.238 -12.322 1.00 75.94 296 VAL A N 1
ATOM 2315 C CA . VAL A 1 296 ? 20.240 4.183 -11.496 1.00 75.94 296 VAL A CA 1
ATOM 2316 C C . VAL A 1 296 ? 20.133 5.387 -10.560 1.00 75.94 296 VAL A C 1
ATOM 2318 O O . VAL A 1 296 ? 19.101 6.043 -10.546 1.00 75.94 296 VAL A O 1
ATOM 2321 N N . LEU A 1 297 ? 21.208 5.764 -9.862 1.00 78.25 297 LEU A N 1
ATOM 2322 C CA . LEU A 1 297 ? 21.232 6.963 -9.011 1.00 78.25 297 LEU A CA 1
ATOM 2323 C C . LEU A 1 297 ? 20.937 8.254 -9.785 1.00 78.25 297 LEU A C 1
ATOM 2325 O O . LEU A 1 297 ? 20.384 9.199 -9.233 1.00 78.25 297 LEU A O 1
ATOM 2329 N N . ARG A 1 298 ? 21.331 8.320 -11.058 1.00 77.38 298 ARG A N 1
ATOM 2330 C CA . ARG A 1 298 ? 21.071 9.474 -11.924 1.00 77.38 298 ARG A CA 1
ATOM 2331 C C . ARG A 1 298 ? 19.649 9.480 -12.480 1.00 77.38 298 ARG A C 1
ATOM 2333 O O . ARG A 1 298 ? 19.106 10.563 -12.652 1.00 77.38 298 ARG A O 1
ATOM 2340 N N . GLU A 1 299 ? 19.095 8.314 -12.804 1.00 73.81 299 GLU A N 1
ATOM 2341 C CA . GLU A 1 299 ? 17.750 8.193 -13.380 1.00 73.81 299 GLU A CA 1
ATOM 2342 C C . GLU A 1 299 ? 16.652 8.249 -12.321 1.00 73.81 299 GLU A C 1
ATOM 2344 O O . GLU A 1 299 ? 15.676 8.968 -12.486 1.00 73.81 299 GLU A O 1
ATOM 2349 N N . VAL A 1 300 ? 16.827 7.495 -11.239 1.00 77.00 300 VAL A N 1
ATOM 2350 C CA . VAL A 1 300 ? 15.827 7.276 -10.187 1.00 77.00 300 VAL A CA 1
ATOM 2351 C C . VAL A 1 300 ? 16.047 8.226 -9.007 1.00 77.00 300 VAL A C 1
ATOM 2353 O O . VAL A 1 300 ? 15.103 8.597 -8.319 1.00 77.00 300 VAL A O 1
ATOM 2356 N N . GLY A 1 301 ? 17.288 8.661 -8.773 1.00 82.31 301 GLY A N 1
ATOM 2357 C CA . GLY A 1 301 ? 17.649 9.468 -7.609 1.00 82.31 301 GLY A CA 1
ATOM 2358 C C . GLY A 1 301 ? 17.943 8.625 -6.365 1.00 82.31 301 GLY A C 1
ATOM 2359 O O . GLY A 1 301 ? 18.306 7.449 -6.453 1.00 82.31 301 GLY A O 1
ATOM 2360 N N . GLY A 1 302 ? 17.814 9.251 -5.194 1.00 83.88 302 GLY A N 1
ATOM 2361 C CA . GLY A 1 302 ? 18.131 8.644 -3.901 1.00 83.88 302 GLY A CA 1
ATOM 2362 C C . GLY A 1 302 ? 19.617 8.650 -3.560 1.00 83.88 302 GLY A C 1
ATOM 2363 O O . GLY A 1 302 ? 20.482 9.076 -4.331 1.00 83.88 302 GLY A O 1
ATOM 2364 N N . THR A 1 303 ? 19.922 8.193 -2.353 1.00 86.88 303 THR A N 1
ATOM 2365 C CA . THR A 1 303 ? 21.292 8.038 -1.875 1.00 86.88 303 THR A CA 1
ATOM 2366 C C . THR A 1 303 ? 21.801 6.637 -2.171 1.00 86.88 303 THR A C 1
ATOM 2368 O O . THR A 1 303 ? 21.053 5.666 -2.209 1.00 86.88 303 THR A O 1
ATOM 2371 N N . ARG A 1 304 ? 23.121 6.503 -2.309 1.00 85.69 304 ARG A N 1
ATOM 2372 C CA . ARG A 1 304 ? 23.760 5.189 -2.414 1.00 85.69 304 ARG A CA 1
ATOM 2373 C C . ARG A 1 304 ? 23.380 4.253 -1.258 1.00 85.69 304 ARG A C 1
ATOM 2375 O O . ARG A 1 304 ? 23.209 3.069 -1.504 1.00 85.69 304 ARG A O 1
ATOM 2382 N N . ALA A 1 305 ? 23.246 4.786 -0.042 1.00 87.31 305 ALA A N 1
ATOM 2383 C CA . ALA A 1 305 ? 22.895 3.998 1.135 1.00 87.31 305 ALA A CA 1
ATOM 2384 C C . ALA A 1 305 ? 21.502 3.370 1.002 1.00 87.31 305 ALA A C 1
ATOM 2386 O O . ALA A 1 305 ? 21.380 2.175 1.212 1.00 87.31 305 ALA A O 1
ATOM 2387 N N . GLN A 1 306 ? 20.500 4.130 0.551 1.00 87.50 306 GLN A N 1
ATOM 2388 C CA . GLN A 1 306 ? 19.140 3.615 0.338 1.00 87.50 306 GLN A CA 1
ATOM 2389 C C . GLN A 1 306 ? 19.091 2.496 -0.723 1.00 87.50 306 GLN A C 1
ATOM 2391 O O . GLN A 1 306 ? 18.441 1.466 -0.544 1.00 87.50 306 GLN A O 1
ATOM 2396 N N . HIS A 1 307 ? 19.835 2.650 -1.825 1.00 87.56 307 HIS A N 1
ATOM 2397 C CA . HIS A 1 307 ? 19.952 1.591 -2.841 1.00 87.56 307 HIS A CA 1
ATOM 2398 C C . HIS A 1 307 ? 20.697 0.352 -2.328 1.00 87.56 307 HIS A C 1
ATOM 2400 O O . HIS A 1 307 ? 20.385 -0.757 -2.737 1.00 87.56 307 HIS A O 1
ATOM 2406 N N . GLU A 1 308 ? 21.695 0.514 -1.457 1.00 86.88 308 GLU A N 1
ATOM 2407 C CA . GLU A 1 308 ? 22.363 -0.627 -0.820 1.00 86.88 308 GLU A CA 1
ATOM 2408 C C . GLU A 1 308 ? 21.420 -1.305 0.193 1.00 86.88 308 GLU A C 1
ATOM 2410 O O . GLU A 1 308 ? 21.266 -2.522 0.178 1.00 86.88 308 GLU A O 1
ATOM 2415 N N . GLU A 1 309 ? 20.726 -0.537 1.027 1.00 86.19 309 GLU A N 1
ATOM 2416 C CA . GLU A 1 309 ? 19.792 -1.046 2.034 1.00 86.19 309 GLU A CA 1
ATOM 2417 C C . GLU A 1 309 ? 18.661 -1.875 1.416 1.00 86.19 309 GLU A C 1
ATOM 2419 O O . GLU A 1 309 ? 18.461 -3.016 1.828 1.00 86.19 309 GLU A O 1
ATOM 2424 N N . SER A 1 310 ? 18.031 -1.381 0.345 1.00 87.31 310 SER A N 1
ATOM 2425 C CA . SER A 1 310 ? 17.000 -2.125 -0.403 1.00 87.31 310 SER A CA 1
ATOM 2426 C C . SER A 1 310 ? 17.474 -3.446 -1.018 1.00 87.31 310 SER A C 1
ATOM 2428 O O . SER A 1 310 ? 16.651 -4.289 -1.354 1.00 87.31 310 SER A O 1
ATOM 2430 N N . VAL A 1 311 ? 18.783 -3.668 -1.164 1.00 86.44 311 VAL A N 1
ATOM 2431 C CA . VAL A 1 311 ? 19.334 -4.927 -1.696 1.00 86.44 311 VAL A CA 1
ATOM 2432 C C . VAL A 1 311 ? 19.775 -5.880 -0.578 1.00 86.44 311 VAL A C 1
ATOM 2434 O O . VAL A 1 311 ? 19.631 -7.097 -0.718 1.00 86.44 311 VAL A O 1
ATOM 2437 N N . PHE A 1 312 ? 20.347 -5.359 0.515 1.00 83.44 312 PHE A N 1
ATOM 2438 C CA . PHE A 1 312 ? 21.024 -6.176 1.542 1.00 83.44 312 PHE A CA 1
ATOM 2439 C C . PHE A 1 312 ? 20.271 -6.327 2.848 1.00 83.44 312 PHE A C 1
ATOM 2441 O O . PHE A 1 312 ? 20.464 -7.322 3.544 1.00 83.44 312 PHE A O 1
ATOM 2448 N N . SER A 1 313 ? 19.492 -5.321 3.218 1.00 79.19 313 SER A N 1
ATOM 2449 C CA . SER A 1 313 ? 18.779 -5.288 4.488 1.00 79.19 313 SER A CA 1
ATOM 2450 C C . SER A 1 313 ? 17.405 -4.644 4.305 1.00 79.19 313 SER A C 1
ATOM 2452 O O . SER A 1 313 ? 17.103 -3.661 4.981 1.00 79.19 313 SER A O 1
ATOM 2454 N N . PRO A 1 314 ? 16.581 -5.170 3.385 1.00 84.75 314 PRO A N 1
ATOM 2455 C CA . PRO A 1 314 ? 15.252 -4.635 3.134 1.00 84.75 314 PRO A CA 1
ATOM 2456 C C . PRO A 1 314 ? 14.404 -4.709 4.408 1.00 84.75 314 PRO A C 1
ATOM 2458 O O . PRO A 1 314 ? 14.392 -5.729 5.106 1.00 84.75 314 PRO A O 1
ATOM 2461 N N . TYR A 1 315 ? 13.664 -3.636 4.689 1.00 90.44 315 TYR A N 1
ATOM 2462 C CA . TYR A 1 315 ? 12.844 -3.511 5.895 1.00 90.44 315 TYR A CA 1
ATOM 2463 C C . TYR A 1 315 ? 11.852 -4.670 6.058 1.00 90.44 315 TYR A C 1
ATOM 2465 O O . TYR A 1 315 ? 11.712 -5.213 7.154 1.00 90.44 315 TYR A O 1
ATOM 2473 N N . ALA A 1 316 ? 11.213 -5.102 4.966 1.00 89.19 316 ALA A N 1
ATOM 2474 C CA . ALA A 1 316 ? 10.287 -6.232 4.981 1.00 89.19 316 ALA A CA 1
ATOM 2475 C C . ALA A 1 316 ? 10.914 -7.497 5.597 1.00 89.19 316 ALA A C 1
ATOM 2477 O O . ALA A 1 316 ? 10.259 -8.174 6.385 1.00 89.19 316 ALA A O 1
ATOM 2478 N N . GLY A 1 317 ? 12.195 -7.777 5.328 1.00 88.31 317 GLY A N 1
ATOM 2479 C CA . GLY A 1 317 ? 12.897 -8.923 5.910 1.00 88.31 317 GLY A CA 1
ATOM 2480 C C . GLY A 1 317 ? 13.068 -8.810 7.425 1.00 88.31 317 GLY A C 1
ATOM 2481 O O . GLY A 1 317 ? 12.835 -9.781 8.144 1.00 88.31 317 GLY A O 1
ATOM 2482 N N . ALA A 1 318 ? 13.414 -7.617 7.918 1.00 90.50 318 ALA A N 1
ATOM 2483 C CA . ALA A 1 318 ? 13.508 -7.347 9.353 1.00 90.50 318 ALA A CA 1
ATOM 2484 C C . ALA A 1 318 ? 12.136 -7.456 10.035 1.00 90.50 318 ALA A C 1
ATOM 2486 O O . ALA A 1 318 ? 12.000 -8.153 11.037 1.00 90.50 318 ALA A O 1
ATOM 2487 N N . LEU A 1 319 ? 11.101 -6.848 9.446 1.00 91.94 319 LEU A N 1
ATOM 2488 C CA . LEU A 1 319 ? 9.734 -6.935 9.954 1.00 91.94 319 LEU A CA 1
ATOM 2489 C C . LEU A 1 319 ? 9.248 -8.390 10.014 1.00 91.94 319 LEU A C 1
ATOM 2491 O O . LEU A 1 319 ? 8.664 -8.801 11.010 1.00 91.94 319 LEU A O 1
ATOM 2495 N N . ASN A 1 320 ? 9.505 -9.185 8.974 1.00 91.75 320 ASN A N 1
ATOM 2496 C CA . ASN A 1 320 ? 9.081 -10.584 8.912 1.00 91.75 320 ASN A CA 1
ATOM 2497 C C . ASN A 1 320 ? 9.775 -11.469 9.960 1.00 91.75 320 ASN A C 1
ATOM 2499 O O . ASN A 1 320 ? 9.187 -12.457 10.389 1.00 91.75 320 ASN A O 1
ATOM 2503 N N . ALA A 1 321 ? 10.992 -11.124 10.389 1.00 90.19 321 ALA A N 1
ATOM 2504 C CA . ALA A 1 321 ? 11.712 -11.877 11.414 1.00 90.19 321 ALA A CA 1
ATOM 2505 C C . ALA A 1 321 ? 11.127 -11.695 12.827 1.00 90.19 321 ALA A C 1
ATOM 2507 O O . ALA A 1 321 ? 11.219 -12.617 13.641 1.00 90.19 321 ALA A O 1
ATOM 2508 N N . ASP A 1 322 ? 10.521 -10.536 13.099 1.00 88.00 322 ASP A N 1
ATOM 2509 C CA . ASP A 1 322 ? 10.087 -10.125 14.440 1.00 88.00 322 ASP A CA 1
ATOM 2510 C C . ASP A 1 322 ? 8.555 -9.990 14.589 1.00 88.00 322 ASP A C 1
ATOM 2512 O O . ASP A 1 322 ? 8.073 -9.648 15.669 1.00 88.00 322 ASP A O 1
ATOM 2516 N N . ASP A 1 323 ? 7.766 -10.262 13.542 1.00 87.44 323 ASP A N 1
ATOM 2517 C CA . ASP A 1 323 ? 6.311 -10.058 13.564 1.00 87.44 323 ASP A CA 1
ATOM 2518 C C . ASP A 1 323 ? 5.576 -11.072 14.459 1.00 87.44 323 ASP A C 1
ATOM 2520 O O . ASP A 1 323 ? 5.413 -12.249 14.129 1.00 87.44 323 ASP A O 1
ATOM 2524 N N . LEU A 1 324 ? 5.070 -10.589 15.596 1.00 91.81 324 LEU A N 1
ATOM 2525 C CA . LEU A 1 324 ? 4.386 -11.406 16.600 1.00 91.81 324 LEU A CA 1
ATOM 2526 C C . LEU A 1 324 ? 2.940 -11.769 16.232 1.00 91.81 324 LEU A C 1
ATOM 2528 O O . LEU A 1 324 ? 2.334 -12.616 16.896 1.00 91.81 324 LEU A O 1
ATOM 2532 N N . TYR A 1 325 ? 2.360 -11.131 15.212 1.00 95.31 325 TYR A N 1
ATOM 2533 C CA . TYR A 1 325 ? 0.909 -11.115 15.013 1.00 95.31 325 TYR A CA 1
ATOM 2534 C C . TYR A 1 325 ? 0.443 -11.687 13.671 1.00 95.31 325 TYR A C 1
ATOM 2536 O O . TYR A 1 325 ? -0.718 -11.505 13.305 1.00 95.31 325 TYR A O 1
ATOM 2544 N N . THR A 1 326 ? 1.291 -12.449 12.974 1.00 94.12 326 THR A N 1
ATOM 2545 C CA . THR A 1 326 ? 0.988 -13.085 11.673 1.00 94.12 326 THR A CA 1
ATOM 2546 C C . THR A 1 326 ? -0.301 -13.924 11.669 1.00 94.12 326 THR A C 1
ATOM 2548 O O . THR A 1 326 ? -1.040 -13.944 10.685 1.00 94.12 326 THR A O 1
ATOM 2551 N N . ALA A 1 327 ? -0.658 -14.529 12.804 1.00 94.50 327 ALA A N 1
ATOM 2552 C CA . ALA A 1 327 ? -1.900 -15.290 12.966 1.00 94.50 327 ALA A CA 1
ATOM 2553 C C . ALA A 1 327 ? -3.189 -14.442 12.864 1.00 94.50 327 ALA A C 1
ATOM 2555 O O . ALA A 1 327 ? -4.274 -15.004 12.724 1.00 94.50 327 ALA A O 1
ATOM 2556 N N . LYS A 1 328 ? -3.097 -13.108 12.942 1.00 95.81 328 LYS A N 1
ATOM 2557 C CA . LYS A 1 328 ? -4.241 -12.181 12.846 1.00 95.81 328 LYS A CA 1
ATOM 2558 C C . LYS A 1 328 ? -4.511 -11.697 11.417 1.00 95.81 328 LYS A C 1
ATOM 2560 O O . LYS A 1 328 ? -5.493 -10.982 11.195 1.00 95.81 328 LYS A O 1
ATOM 2565 N N . LEU A 1 329 ? -3.652 -12.065 10.466 1.00 97.00 329 LEU A N 1
ATOM 2566 C CA . LEU A 1 329 ? -3.697 -11.577 9.092 1.00 97.00 329 LEU A CA 1
ATOM 2567 C C . LEU A 1 329 ? -4.710 -12.359 8.251 1.00 97.00 329 LEU A C 1
ATOM 2569 O O . LEU A 1 329 ? -4.726 -13.592 8.253 1.00 97.00 329 LEU A O 1
ATOM 2573 N N . ILE A 1 330 ? -5.509 -11.610 7.498 1.00 97.44 330 ILE A N 1
ATOM 2574 C CA . ILE A 1 330 ? -6.418 -12.069 6.447 1.00 97.44 330 ILE A CA 1
ATOM 2575 C C . ILE A 1 330 ? -5.939 -11.401 5.160 1.00 97.44 330 ILE A C 1
ATOM 2577 O O . ILE A 1 330 ? -5.979 -10.176 5.046 1.00 97.44 330 ILE A O 1
ATOM 2581 N N . LEU A 1 331 ? -5.443 -12.185 4.210 1.00 97.94 331 LEU A N 1
ATOM 2582 C CA . LEU A 1 331 ? -4.754 -11.648 3.040 1.00 97.94 331 LEU A CA 1
ATOM 2583 C C . LEU A 1 331 ? -5.667 -11.654 1.818 1.00 97.94 331 LEU A C 1
ATOM 2585 O O . LEU A 1 331 ? -6.207 -12.693 1.452 1.00 97.94 331 LEU A O 1
ATOM 2589 N N . TYR A 1 332 ? -5.769 -10.521 1.138 1.00 97.88 332 TYR A N 1
ATOM 2590 C CA . TYR A 1 332 ? -6.394 -10.398 -0.172 1.00 97.88 332 TYR A CA 1
ATOM 2591 C C . TYR A 1 332 ? -5.307 -10.135 -1.199 1.00 97.88 332 TYR A C 1
ATOM 2593 O O . TYR A 1 332 ? -4.658 -9.087 -1.168 1.00 97.88 332 TYR A O 1
ATOM 2601 N N . LYS A 1 333 ? -5.128 -11.058 -2.145 1.00 95.81 333 LYS A N 1
ATOM 2602 C CA . LYS A 1 333 ? -4.244 -10.827 -3.289 1.00 95.81 333 LYS A CA 1
ATOM 2603 C C . LYS A 1 333 ? -5.018 -10.689 -4.590 1.00 95.81 333 LYS A C 1
ATOM 2605 O O . LYS A 1 333 ? -5.987 -11.407 -4.844 1.00 95.81 333 LYS A O 1
ATOM 2610 N N . ALA A 1 334 ? -4.529 -9.796 -5.434 1.00 93.94 334 ALA A N 1
ATOM 2611 C CA . ALA A 1 334 ? -4.901 -9.711 -6.832 1.00 93.94 334 ALA A CA 1
ATOM 2612 C C . ALA A 1 334 ? -3.878 -10.478 -7.679 1.00 93.94 334 ALA A C 1
ATOM 2614 O O . ALA A 1 334 ? -2.716 -10.631 -7.297 1.00 93.94 334 ALA A O 1
ATOM 2615 N N . GLN A 1 335 ? -4.320 -11.005 -8.815 1.00 89.75 335 GLN A N 1
ATOM 2616 C CA . GLN A 1 335 ? -3.432 -11.597 -9.807 1.00 89.75 335 GLN A CA 1
ATOM 2617 C C . GLN A 1 335 ? -4.052 -11.521 -11.198 1.00 89.75 335 GLN A C 1
ATOM 2619 O O . GLN A 1 335 ? -5.278 -11.480 -11.351 1.00 89.75 335 GLN A O 1
ATOM 2624 N N . ASN A 1 336 ? -3.190 -11.592 -12.213 1.00 84.25 336 ASN A N 1
ATOM 2625 C CA . ASN A 1 336 ? -3.585 -11.656 -13.618 1.00 84.25 336 ASN A CA 1
ATOM 2626 C C . ASN A 1 336 ? -4.485 -10.474 -14.011 1.00 84.25 336 ASN A C 1
ATOM 2628 O O . ASN A 1 336 ? -5.636 -10.709 -14.367 1.00 84.25 336 ASN A O 1
ATOM 2632 N N . PRO A 1 337 ? -4.021 -9.219 -13.905 1.00 79.75 337 PRO A N 1
ATOM 2633 C CA . PRO A 1 337 ? -4.871 -8.035 -14.006 1.00 79.75 337 PRO A CA 1
ATOM 2634 C C . PRO A 1 337 ? -5.772 -8.003 -15.258 1.00 79.75 337 PRO A C 1
ATOM 2636 O O . PRO A 1 337 ? -5.346 -8.407 -16.347 1.00 79.75 337 PRO A O 1
ATOM 2639 N N . PRO A 1 338 ? -7.047 -7.572 -15.122 1.00 68.56 338 PRO A N 1
ATOM 2640 C CA . PRO A 1 338 ? -8.072 -7.777 -16.129 1.00 68.56 338 PRO A CA 1
ATOM 2641 C C . PRO A 1 338 ? -7.902 -6.824 -17.306 1.00 68.56 338 PRO A C 1
ATOM 2643 O O . PRO A 1 338 ? -7.763 -5.618 -17.148 1.00 68.56 338 PRO A O 1
ATOM 2646 N N . ALA A 1 339 ? -8.123 -7.381 -18.494 1.00 48.69 339 ALA A N 1
ATOM 2647 C CA . ALA A 1 339 ? -8.522 -6.664 -19.698 1.00 48.69 339 ALA A CA 1
ATOM 2648 C C . ALA A 1 339 ? -7.489 -5.680 -20.270 1.00 48.69 339 ALA A C 1
ATOM 2650 O O . ALA A 1 339 ? -7.613 -4.464 -20.187 1.00 48.69 339 ALA A O 1
ATOM 2651 N N . GLY A 1 340 ? -6.579 -6.258 -21.055 1.00 50.25 340 GLY A N 1
ATOM 2652 C CA . GLY A 1 340 ? -6.056 -5.594 -22.241 1.00 50.25 340 GLY A CA 1
ATOM 2653 C C . GLY A 1 340 ? -4.549 -5.527 -22.318 1.00 50.25 340 GLY A C 1
ATOM 2654 O O . GLY A 1 340 ? -4.099 -4.459 -22.699 1.00 50.25 340 GLY A O 1
ATOM 2655 N N . HIS A 1 341 ? -3.832 -6.613 -21.968 1.00 60.81 341 HIS A N 1
ATOM 2656 C CA . HIS A 1 341 ? -2.422 -6.887 -22.304 1.00 60.81 341 HIS A CA 1
ATOM 2657 C C . HIS A 1 341 ? -1.683 -5.638 -22.768 1.00 60.81 341 HIS A C 1
ATOM 2659 O O . HIS A 1 341 ? -1.422 -5.446 -23.958 1.00 60.81 341 HIS A O 1
ATOM 2665 N N . VAL A 1 342 ? -1.475 -4.717 -21.826 1.00 77.06 342 VAL A N 1
ATOM 2666 C CA . VAL A 1 342 ? -0.686 -3.532 -22.099 1.00 77.06 342 VAL A CA 1
ATOM 2667 C C . VAL A 1 342 ? 0.747 -4.017 -22.020 1.00 77.06 342 VAL A C 1
ATOM 2669 O O . VAL A 1 342 ? 1.422 -3.873 -21.014 1.00 77.06 342 VAL A O 1
ATOM 2672 N N . ASP A 1 343 ? 1.186 -4.728 -23.045 1.00 80.62 343 ASP A N 1
ATOM 2673 C CA . ASP A 1 343 ? 2.464 -5.437 -23.013 1.00 80.62 343 ASP A CA 1
ATOM 2674 C C . ASP A 1 343 ? 3.611 -4.487 -23.383 1.00 80.62 343 ASP A C 1
ATOM 2676 O O . ASP A 1 343 ? 4.795 -4.772 -23.165 1.00 80.62 343 ASP A O 1
ATOM 2680 N N . SER A 1 344 ? 3.253 -3.330 -23.943 1.00 80.50 344 SER A N 1
ATOM 2681 C CA . SER A 1 344 ? 4.177 -2.401 -24.563 1.00 80.50 344 SER A CA 1
ATOM 2682 C C . SER A 1 344 ? 3.770 -0.938 -24.376 1.00 80.50 344 SER A C 1
ATOM 2684 O O . SER A 1 344 ? 2.600 -0.598 -24.189 1.00 80.50 344 SER A O 1
ATOM 2686 N N . LEU A 1 345 ? 4.743 -0.037 -24.538 1.00 78.06 345 LEU A N 1
ATOM 2687 C CA . LEU A 1 345 ? 4.482 1.407 -24.640 1.00 78.06 345 LEU A CA 1
ATOM 2688 C C . LEU A 1 345 ? 3.543 1.753 -25.799 1.00 78.06 345 LEU A C 1
ATOM 2690 O O . LEU A 1 345 ? 2.842 2.761 -25.749 1.00 78.06 345 LEU A O 1
ATOM 2694 N N . LEU A 1 346 ? 3.526 0.929 -26.848 1.00 79.00 346 LEU A N 1
ATOM 2695 C CA . LEU A 1 346 ? 2.636 1.096 -27.992 1.00 79.00 346 LEU A CA 1
ATOM 2696 C C . LEU A 1 346 ? 1.163 0.990 -27.563 1.00 79.00 346 LEU A C 1
ATOM 2698 O O . LEU A 1 346 ? 0.345 1.811 -27.983 1.00 79.00 346 LEU A O 1
ATOM 2702 N N . ASP A 1 347 ? 0.836 0.036 -26.695 1.00 82.00 347 ASP A N 1
ATOM 2703 C CA . ASP A 1 347 ? -0.525 -0.131 -26.181 1.00 82.00 347 ASP A CA 1
ATOM 2704 C C . ASP A 1 347 ? -0.921 1.060 -25.300 1.00 82.00 347 ASP A C 1
ATOM 2706 O O . ASP A 1 347 ? -1.986 1.647 -25.493 1.00 82.00 347 ASP A O 1
ATOM 2710 N N . LEU A 1 348 ? -0.024 1.514 -24.417 1.00 81.69 348 LEU A N 1
ATOM 2711 C CA . LEU A 1 348 ? -0.233 2.724 -23.610 1.00 81.69 348 LEU A CA 1
ATOM 2712 C C . LEU A 1 348 ? -0.474 3.966 -24.469 1.00 81.69 348 LEU A C 1
ATOM 2714 O O . LEU A 1 348 ? -1.409 4.726 -24.213 1.00 81.69 348 LEU A O 1
ATOM 2718 N N . SER A 1 349 ? 0.329 4.137 -25.522 1.00 75.06 349 SER A N 1
ATOM 2719 C CA . SER A 1 349 ? 0.173 5.227 -26.492 1.00 75.06 349 SER A CA 1
ATOM 2720 C C . SER A 1 349 ? -1.226 5.204 -27.101 1.00 75.06 349 SER A C 1
ATOM 2722 O O . SER A 1 349 ? -1.886 6.234 -27.223 1.00 75.06 349 SER A O 1
ATOM 2724 N N . PHE A 1 350 ? -1.703 4.015 -27.475 1.00 79.19 350 PHE A N 1
ATOM 2725 C CA . PHE A 1 350 ? -3.027 3.844 -28.054 1.00 79.19 350 PHE A CA 1
ATOM 2726 C C . PHE A 1 350 ? -4.134 4.269 -27.081 1.00 79.19 350 PHE A C 1
ATOM 2728 O O . PHE A 1 350 ? -5.014 5.036 -27.477 1.00 79.19 350 PHE A O 1
ATOM 2735 N N . TYR A 1 351 ? -4.075 3.848 -25.814 1.00 80.69 351 TYR A N 1
ATOM 2736 C CA . TYR A 1 351 ? -5.053 4.271 -24.804 1.00 80.69 351 TYR A CA 1
ATOM 2737 C C . TYR A 1 351 ? -4.983 5.770 -24.502 1.00 80.69 351 TYR A C 1
ATOM 2739 O O . TYR A 1 351 ? -6.031 6.396 -24.325 1.00 80.69 351 TYR A O 1
ATOM 2747 N N . TYR A 1 352 ? -3.783 6.356 -24.493 1.00 78.31 352 TYR A N 1
ATOM 2748 C CA . TYR A 1 352 ? -3.596 7.797 -24.323 1.00 78.31 352 TYR A CA 1
ATOM 2749 C C . TYR A 1 352 ? -4.288 8.575 -25.446 1.00 78.31 352 TYR A C 1
ATOM 2751 O O . TYR A 1 352 ? -5.127 9.432 -25.178 1.00 78.31 352 TYR A O 1
ATOM 2759 N N . PHE A 1 353 ? -4.038 8.215 -26.710 1.00 73.19 353 PHE A N 1
ATOM 2760 C CA . PHE A 1 353 ? -4.649 8.893 -27.860 1.00 73.19 353 PHE A CA 1
ATOM 2761 C C . PHE A 1 353 ? -6.168 8.726 -27.946 1.00 73.19 353 PHE A C 1
ATOM 2763 O O . PHE A 1 353 ? -6.849 9.554 -28.549 1.00 73.19 353 PHE A O 1
ATOM 2770 N N . LEU A 1 354 ? -6.717 7.658 -27.369 1.00 76.88 354 LEU A N 1
ATOM 2771 C CA . LEU A 1 354 ? -8.163 7.491 -27.253 1.00 76.88 354 LEU A CA 1
ATOM 2772 C C . LEU A 1 354 ? -8.772 8.291 -26.091 1.00 76.88 354 LEU A C 1
ATOM 2774 O O . LEU A 1 354 ? -9.997 8.324 -25.975 1.00 76.88 354 LEU A O 1
ATOM 2778 N N . GLY A 1 355 ? -7.952 8.921 -25.243 1.00 74.81 355 GLY A N 1
ATOM 2779 C CA . GLY A 1 355 ? -8.400 9.572 -24.012 1.00 74.81 355 GLY A CA 1
ATOM 2780 C C . GLY A 1 355 ? -8.958 8.577 -22.993 1.00 74.81 355 GLY A C 1
ATOM 2781 O O . GLY A 1 355 ? -9.813 8.934 -22.188 1.00 74.81 355 GLY A O 1
ATOM 2782 N N . THR A 1 356 ? -8.536 7.311 -23.070 1.00 82.25 356 THR A N 1
ATOM 2783 C CA . THR A 1 356 ? -9.012 6.217 -22.208 1.00 82.25 356 THR A CA 1
ATOM 2784 C C . THR A 1 356 ? -7.927 5.666 -21.290 1.00 82.25 356 THR A C 1
ATOM 2786 O O . THR A 1 356 ? -8.203 4.738 -20.533 1.00 82.25 356 THR A O 1
ATOM 2789 N N . LEU A 1 357 ? -6.697 6.186 -21.371 1.00 81.06 357 LEU A N 1
ATOM 2790 C CA . LEU A 1 357 ? -5.621 5.804 -20.464 1.00 81.06 357 LEU A CA 1
ATOM 2791 C C . LEU A 1 357 ? -6.044 6.066 -19.014 1.00 81.06 357 LEU A C 1
ATOM 2793 O O . LEU A 1 357 ? -6.623 7.102 -18.702 1.00 81.06 357 LEU A O 1
ATOM 2797 N N . ASN A 1 358 ? -5.764 5.103 -18.143 1.00 82.12 358 ASN A N 1
ATOM 2798 C CA . ASN A 1 358 ? -6.071 5.163 -16.720 1.00 82.12 358 ASN A CA 1
ATOM 2799 C C . ASN A 1 358 ? -5.027 4.345 -15.942 1.00 82.12 358 ASN A C 1
ATOM 2801 O O . ASN A 1 358 ? -4.161 3.707 -16.547 1.00 82.12 358 ASN A O 1
ATOM 2805 N N . GLU A 1 359 ? -5.123 4.354 -14.613 1.00 82.00 359 GLU A N 1
ATOM 2806 C CA . GLU A 1 359 ? -4.180 3.646 -13.742 1.00 82.00 359 GLU A CA 1
ATOM 2807 C C . GLU A 1 359 ? -4.204 2.120 -13.942 1.00 82.00 359 GLU A C 1
ATOM 2809 O O . GLU A 1 359 ? -3.152 1.500 -13.886 1.00 82.00 359 GLU A O 1
ATOM 2814 N N . HIS A 1 360 ? -5.340 1.498 -14.271 1.00 87.56 360 HIS A N 1
ATOM 2815 C CA . HIS A 1 360 ? -5.387 0.051 -14.539 1.00 87.56 360 HIS A CA 1
ATOM 2816 C C . HIS A 1 360 ? -4.567 -0.348 -15.780 1.00 87.56 360 HIS A C 1
ATOM 2818 O O . HIS A 1 360 ? -3.858 -1.351 -15.771 1.00 87.56 360 HIS A O 1
ATOM 2824 N N . HIS A 1 361 ? -4.594 0.457 -16.852 1.00 87.00 361 HIS A N 1
ATOM 2825 C CA . HIS A 1 361 ? -3.765 0.202 -18.043 1.00 87.00 361 HIS A CA 1
ATOM 2826 C C . HIS A 1 361 ? -2.271 0.264 -17.724 1.00 87.00 361 HIS A C 1
ATOM 2828 O O . HIS A 1 361 ? -1.478 -0.545 -18.207 1.00 87.00 361 HIS A O 1
ATOM 2834 N N . LEU A 1 362 ? -1.895 1.252 -16.920 1.00 84.75 362 LEU A N 1
ATOM 2835 C CA . LEU A 1 362 ? -0.534 1.429 -16.460 1.00 84.75 362 LEU A CA 1
ATOM 2836 C C . LEU A 1 362 ? -0.127 0.224 -15.562 1.00 84.75 362 LEU A C 1
ATOM 2838 O O . LEU A 1 362 ? 0.978 -0.292 -15.733 1.00 84.75 362 LEU A O 1
ATOM 2842 N N . LEU A 1 363 ? -1.027 -0.313 -14.720 1.00 87.19 363 LEU A N 1
ATOM 2843 C CA . LEU A 1 363 ? -0.752 -1.461 -13.840 1.00 87.19 363 LEU A CA 1
ATOM 2844 C C . LEU A 1 363 ? -0.629 -2.763 -14.630 1.00 87.19 363 LEU A C 1
ATOM 2846 O O . LEU A 1 363 ? 0.204 -3.611 -14.320 1.00 87.19 363 LEU A O 1
ATOM 2850 N N . GLY A 1 364 ? -1.420 -2.916 -15.693 1.00 88.38 364 GLY A N 1
ATOM 2851 C CA . GLY A 1 364 ? -1.245 -4.007 -16.648 1.00 88.38 364 GLY A CA 1
ATOM 2852 C C . GLY A 1 364 ? 0.142 -3.973 -17.297 1.00 88.38 364 GLY A C 1
ATOM 2853 O O . GLY A 1 364 ? 0.795 -5.008 -17.426 1.00 88.38 364 GLY A O 1
ATOM 2854 N N . PHE A 1 365 ? 0.639 -2.780 -17.636 1.00 86.69 365 PHE A N 1
ATOM 2855 C CA . PHE A 1 365 ? 1.988 -2.616 -18.174 1.00 86.69 365 PHE A CA 1
ATOM 2856 C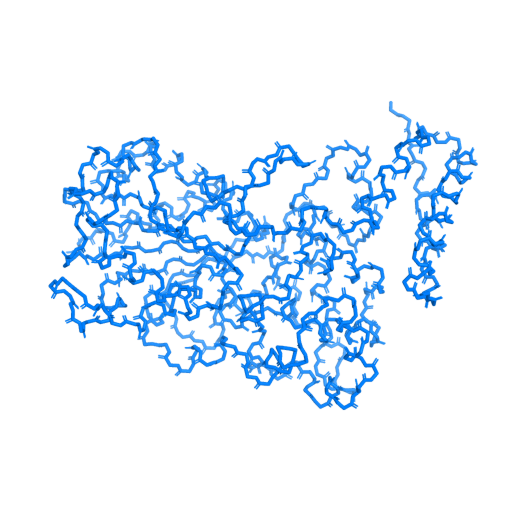 C . PHE A 1 365 ? 3.077 -2.973 -17.168 1.00 86.69 365 PHE A C 1
ATOM 2858 O O . PHE A 1 365 ? 3.970 -3.760 -17.497 1.00 86.69 365 PHE A O 1
ATOM 2865 N N . THR A 1 366 ? 3.002 -2.4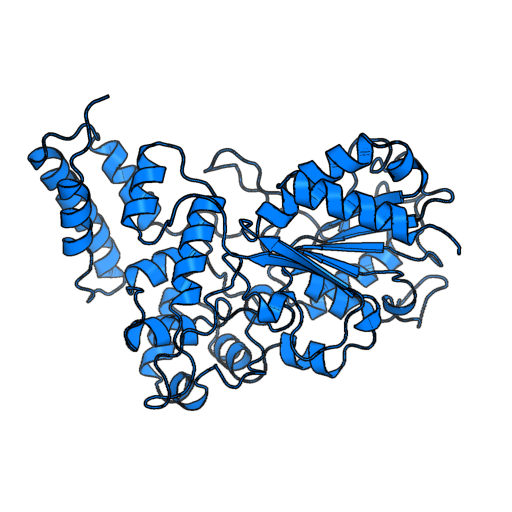62 -15.939 1.00 86.12 366 THR A N 1
ATOM 2866 C CA . THR A 1 366 ? 3.974 -2.825 -14.900 1.00 86.12 366 THR A CA 1
ATOM 2867 C C . THR A 1 366 ? 3.898 -4.302 -14.540 1.00 86.12 366 THR A C 1
ATOM 2869 O O . THR A 1 366 ? 4.939 -4.906 -14.299 1.00 86.12 366 THR A O 1
ATOM 2872 N N . SER A 1 367 ? 2.714 -4.915 -14.606 1.00 88.81 367 SER A N 1
ATOM 2873 C CA . SER A 1 367 ? 2.533 -6.346 -14.357 1.00 88.81 367 SER A CA 1
ATOM 2874 C C . SER A 1 367 ? 3.333 -7.207 -15.325 1.00 88.81 367 SER A C 1
ATOM 2876 O O . SER A 1 367 ? 4.087 -8.090 -14.907 1.00 88.81 367 SER A O 1
ATOM 2878 N N . ASN A 1 368 ? 3.248 -6.892 -16.617 1.00 85.88 368 ASN A N 1
ATOM 2879 C CA . ASN A 1 368 ? 4.036 -7.557 -17.649 1.00 85.88 368 ASN A CA 1
ATOM 2880 C C . ASN A 1 368 ? 5.542 -7.341 -17.447 1.00 85.88 368 ASN A C 1
ATOM 2882 O O . ASN A 1 368 ? 6.340 -8.266 -17.588 1.00 85.88 368 ASN A O 1
ATOM 2886 N N . LYS A 1 369 ? 5.944 -6.120 -17.079 1.00 85.19 369 LYS A N 1
ATOM 2887 C CA . LYS A 1 369 ? 7.352 -5.774 -16.848 1.00 85.19 369 LYS A CA 1
ATOM 2888 C C . LYS A 1 369 ? 7.939 -6.464 -15.618 1.00 85.19 369 LYS A C 1
ATOM 2890 O O . LYS A 1 369 ? 9.081 -6.915 -15.671 1.00 85.19 369 LYS A O 1
ATOM 2895 N N . LEU A 1 370 ? 7.152 -6.607 -14.558 1.00 85.69 370 LEU A N 1
ATOM 2896 C CA . LEU A 1 370 ? 7.504 -7.371 -13.367 1.00 85.69 370 LEU A CA 1
ATOM 2897 C C . LEU A 1 370 ? 7.635 -8.867 -13.688 1.00 85.69 370 LEU A C 1
ATOM 2899 O O . LEU A 1 370 ? 8.613 -9.496 -13.288 1.00 85.69 370 LEU A O 1
ATOM 2903 N N . ALA A 1 371 ? 6.718 -9.415 -14.490 1.00 86.44 371 ALA A N 1
ATOM 2904 C CA . ALA A 1 371 ? 6.794 -10.793 -14.971 1.00 86.44 371 ALA A CA 1
ATOM 2905 C C . ALA A 1 371 ? 8.057 -11.071 -15.805 1.00 86.44 371 ALA A C 1
ATOM 2907 O O . ALA A 1 371 ? 8.529 -12.204 -15.849 1.00 86.44 371 ALA A O 1
ATOM 2908 N N . ASP A 1 372 ? 8.630 -10.054 -16.449 1.00 84.75 372 ASP A N 1
ATOM 2909 C CA . ASP A 1 372 ? 9.852 -10.171 -17.243 1.00 84.75 372 ASP A CA 1
ATOM 2910 C C . ASP A 1 372 ? 11.155 -10.003 -16.445 1.00 84.75 372 ASP A C 1
ATOM 2912 O O . ASP A 1 372 ? 12.232 -10.194 -17.023 1.00 84.75 372 ASP A O 1
ATOM 2916 N N . MET A 1 373 ? 11.087 -9.669 -15.150 1.00 84.00 373 MET A N 1
ATOM 2917 C CA . MET A 1 373 ? 12.278 -9.540 -14.307 1.00 84.00 373 MET A CA 1
ATOM 2918 C C . MET A 1 373 ? 13.031 -10.867 -14.189 1.00 84.00 373 MET A C 1
ATOM 2920 O O . MET A 1 373 ? 12.437 -11.944 -14.099 1.00 84.00 373 MET A O 1
ATOM 2924 N N . ILE A 1 374 ? 14.362 -10.778 -14.199 1.00 82.25 374 ILE A N 1
ATOM 2925 C CA . ILE A 1 374 ? 15.247 -11.945 -14.209 1.00 82.25 374 ILE A CA 1
ATOM 2926 C C . ILE A 1 374 ? 15.784 -12.171 -12.794 1.00 82.25 374 ILE A C 1
ATOM 2928 O O . ILE A 1 374 ? 16.432 -11.291 -12.216 1.00 82.25 374 ILE A O 1
ATOM 2932 N N . ALA A 1 375 ? 15.549 -13.366 -12.257 1.00 81.12 375 ALA A N 1
ATOM 2933 C CA . ALA A 1 375 ? 16.073 -13.794 -10.961 1.00 81.12 375 ALA A CA 1
ATOM 2934 C C . ALA A 1 375 ? 17.476 -14.428 -11.064 1.00 81.12 375 ALA A C 1
ATOM 2936 O O . ALA A 1 375 ? 17.826 -15.005 -12.096 1.00 81.12 375 ALA A O 1
ATOM 2937 N N . GLY A 1 376 ? 18.251 -14.347 -9.978 1.00 72.62 376 GLY A N 1
ATOM 2938 C CA . GLY A 1 376 ? 19.544 -15.020 -9.793 1.00 72.62 376 GLY A CA 1
ATOM 2939 C C . GLY A 1 376 ? 20.740 -14.374 -10.509 1.00 72.62 376 GLY A C 1
ATOM 2940 O O . GLY A 1 376 ? 20.575 -13.492 -11.357 1.00 72.62 376 GLY A O 1
ATOM 2941 N N . ASP A 1 377 ? 21.950 -14.829 -10.160 1.00 64.81 377 ASP A N 1
ATOM 2942 C CA . ASP A 1 377 ? 23.236 -14.351 -10.699 1.00 64.81 377 ASP A CA 1
ATOM 2943 C C . ASP A 1 377 ? 23.485 -14.816 -12.160 1.00 64.81 377 ASP A C 1
ATOM 2945 O O . ASP A 1 377 ? 22.847 -15.743 -12.684 1.00 64.81 377 ASP A O 1
ATOM 2949 N N . ILE A 1 378 ? 24.433 -14.169 -12.859 1.00 47.41 378 ILE A N 1
ATOM 2950 C CA . ILE A 1 378 ? 24.773 -14.467 -14.267 1.00 47.41 378 ILE A CA 1
ATOM 2951 C C . ILE A 1 378 ? 25.113 -15.958 -14.472 1.00 47.41 378 ILE A C 1
ATOM 2953 O O . ILE A 1 378 ? 26.180 -16.440 -14.094 1.00 47.41 378 ILE A O 1
ATOM 2957 N N . GLY A 1 379 ? 24.237 -16.666 -15.195 1.00 50.00 379 GLY A N 1
ATOM 2958 C CA . GLY A 1 379 ? 24.437 -18.056 -15.624 1.00 50.00 379 GLY A CA 1
ATOM 2959 C C . GLY A 1 379 ? 23.482 -19.075 -15.000 1.00 50.00 379 GLY A C 1
ATOM 2960 O O . GLY A 1 379 ? 23.471 -20.213 -15.472 1.00 50.00 379 GLY A O 1
ATOM 2961 N N . GLU A 1 380 ? 22.658 -18.679 -14.021 1.00 51.69 380 GLU A N 1
ATOM 2962 C CA . GLU A 1 380 ? 21.774 -19.607 -13.295 1.00 51.69 380 GLU A CA 1
ATOM 2963 C C . GLU A 1 380 ? 20.278 -19.559 -13.663 1.00 51.69 380 GLU A C 1
ATOM 2965 O O . GLU A 1 380 ? 19.568 -20.514 -13.353 1.00 51.69 380 GLU A O 1
ATOM 2970 N N . GLY A 1 381 ? 19.766 -18.589 -14.434 1.00 49.88 381 GLY A N 1
ATOM 2971 C CA . GLY A 1 381 ? 18.386 -18.731 -14.918 1.00 49.88 381 GLY A CA 1
ATOM 2972 C C . GLY A 1 381 ? 17.793 -17.570 -15.703 1.00 49.88 381 GLY A C 1
ATOM 2973 O O . GLY A 1 381 ? 17.751 -16.442 -15.244 1.00 49.88 381 GLY A O 1
ATOM 2974 N N . GLY A 1 382 ? 17.193 -17.881 -16.855 1.00 56.91 382 GLY A N 1
ATOM 2975 C CA . GLY A 1 382 ? 16.118 -17.073 -17.447 1.00 56.91 382 GLY A CA 1
ATOM 2976 C C . GLY A 1 382 ? 14.776 -17.315 -16.744 1.00 56.91 382 GLY A C 1
ATOM 2977 O O . GLY A 1 382 ? 13.747 -17.410 -17.414 1.00 56.91 382 GLY A O 1
ATOM 2978 N N . LEU A 1 383 ? 14.800 -17.533 -15.424 1.00 61.50 383 LEU A N 1
ATOM 2979 C CA . LEU A 1 383 ? 13.600 -17.756 -14.631 1.00 61.50 383 LEU A CA 1
ATOM 2980 C C . LEU A 1 383 ? 12.907 -16.411 -14.425 1.00 61.50 383 LEU A C 1
ATOM 2982 O O . LEU A 1 383 ? 13.529 -15.433 -14.017 1.00 61.50 383 LEU A O 1
ATOM 2986 N N . LYS A 1 384 ? 11.616 -16.405 -14.740 1.00 71.38 384 LYS A N 1
ATOM 2987 C CA . LYS A 1 384 ? 10.696 -15.274 -14.643 1.00 71.38 384 LYS A CA 1
ATOM 2988 C C . LYS A 1 384 ? 9.682 -15.582 -13.537 1.00 71.38 384 LYS A C 1
ATOM 2990 O O . LYS A 1 384 ? 8.581 -16.042 -13.845 1.00 71.38 384 LYS A O 1
ATOM 2995 N N . PRO A 1 385 ? 10.072 -15.484 -12.253 1.00 76.25 385 PRO A N 1
ATOM 2996 C CA . PRO A 1 385 ? 9.271 -16.024 -11.153 1.00 76.25 385 PRO A CA 1
ATOM 2997 C C . PRO A 1 385 ? 8.009 -15.201 -10.866 1.00 76.25 385 PRO A C 1
ATOM 2999 O O . PRO A 1 385 ? 7.070 -15.718 -10.270 1.00 76.25 385 PRO A O 1
ATOM 3002 N N . TYR A 1 386 ? 7.951 -13.946 -11.317 1.00 86.25 386 TYR A N 1
ATOM 3003 C CA . TYR A 1 386 ? 6.900 -12.998 -10.935 1.00 86.25 386 TYR A CA 1
ATOM 3004 C C . TYR A 1 386 ? 5.785 -12.869 -11.975 1.00 86.25 386 TYR A C 1
ATOM 3006 O O . TYR A 1 386 ? 5.177 -11.811 -12.101 1.00 86.25 386 TYR A O 1
ATOM 3014 N N . GLY A 1 387 ? 5.517 -13.943 -12.728 1.00 85.06 387 GLY A N 1
ATOM 3015 C CA . GLY A 1 387 ? 4.421 -13.992 -13.703 1.00 85.06 387 GLY A CA 1
ATOM 3016 C C . GLY A 1 387 ? 3.048 -13.737 -13.076 1.00 85.06 387 GLY A C 1
ATOM 3017 O O . GLY A 1 387 ? 2.238 -13.020 -13.652 1.00 85.06 387 GLY A O 1
ATOM 3018 N N . ASP A 1 388 ? 2.832 -14.252 -11.864 1.00 90.56 388 ASP A N 1
ATOM 3019 C CA . ASP A 1 388 ? 1.633 -13.980 -11.076 1.00 90.56 388 ASP A CA 1
ATOM 3020 C C . ASP A 1 388 ? 1.874 -12.749 -10.193 1.00 90.56 388 ASP A C 1
ATOM 3022 O O . ASP A 1 388 ? 2.558 -12.819 -9.167 1.00 90.56 388 ASP A O 1
ATOM 3026 N N . ASN A 1 389 ? 1.327 -11.605 -10.593 1.00 92.69 389 ASN A N 1
ATOM 3027 C CA . ASN A 1 389 ? 1.404 -10.351 -9.846 1.00 92.69 389 ASN A CA 1
ATOM 3028 C C . ASN A 1 389 ? 0.180 -9.463 -10.145 1.00 92.69 389 ASN A C 1
ATOM 3030 O O . ASN A 1 389 ? -0.587 -9.747 -11.068 1.00 92.69 389 ASN A O 1
ATOM 3034 N N . ASP A 1 390 ? 0.006 -8.395 -9.370 1.00 92.81 390 ASP A N 1
ATOM 3035 C CA . ASP A 1 390 ? -1.108 -7.443 -9.509 1.00 92.81 390 ASP A CA 1
ATOM 3036 C C . ASP A 1 390 ? -0.726 -6.117 -10.200 1.00 92.81 390 ASP A C 1
ATOM 3038 O O . ASP A 1 390 ? -1.499 -5.160 -10.206 1.00 92.81 390 ASP A O 1
ATOM 3042 N N . GLY A 1 391 ? 0.469 -6.041 -10.782 1.00 89.31 391 GLY A N 1
ATOM 3043 C CA . GLY A 1 391 ? 1.046 -4.821 -11.341 1.00 89.31 391 GLY A CA 1
ATOM 3044 C C . GLY A 1 391 ? 2.099 -4.173 -10.455 1.00 89.31 391 GLY A C 1
ATOM 3045 O O . GLY A 1 391 ? 2.969 -3.485 -10.984 1.00 89.31 391 GLY A O 1
ATOM 3046 N N . LEU A 1 392 ? 2.082 -4.416 -9.144 1.00 90.75 392 LEU A N 1
ATOM 3047 C CA . LEU A 1 392 ? 3.072 -3.860 -8.215 1.00 90.75 392 LEU A CA 1
ATOM 3048 C C . LEU A 1 392 ? 3.668 -4.918 -7.295 1.00 90.75 392 LEU A C 1
ATOM 3050 O O . LEU A 1 392 ? 4.849 -4.845 -6.957 1.00 90.75 392 LEU A O 1
ATOM 3054 N N . VAL A 1 393 ? 2.878 -5.909 -6.901 1.00 93.81 393 VAL A N 1
ATOM 3055 C CA . VAL A 1 393 ? 3.225 -6.884 -5.874 1.00 93.81 393 VAL A CA 1
ATOM 3056 C C . VAL A 1 393 ? 3.131 -8.292 -6.458 1.00 93.81 393 VAL A C 1
ATOM 3058 O O . VAL A 1 393 ? 2.067 -8.703 -6.932 1.00 93.81 393 VAL A O 1
ATOM 3061 N N . PRO A 1 394 ? 4.231 -9.071 -6.439 1.00 94.31 394 PRO A N 1
ATOM 3062 C CA . PRO A 1 394 ? 4.166 -10.486 -6.768 1.00 94.31 394 PRO A CA 1
ATOM 3063 C C . PRO A 1 394 ? 3.196 -11.221 -5.850 1.00 94.31 394 PRO A C 1
ATOM 3065 O O . PRO A 1 394 ? 3.180 -11.000 -4.638 1.00 94.31 394 PRO A O 1
ATOM 3068 N N . ALA A 1 395 ? 2.443 -12.165 -6.405 1.00 93.25 395 ALA A N 1
ATOM 3069 C CA . ALA A 1 395 ? 1.439 -12.909 -5.659 1.00 93.25 395 ALA A CA 1
ATOM 3070 C C . ALA A 1 395 ? 2.030 -13.629 -4.435 1.00 93.25 395 ALA A C 1
ATOM 3072 O O . ALA A 1 395 ? 1.377 -13.682 -3.399 1.00 93.25 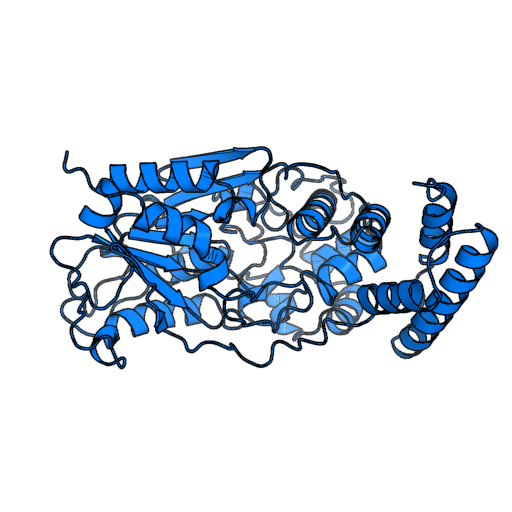395 ALA A O 1
ATOM 3073 N N . ALA A 1 396 ? 3.265 -14.135 -4.531 1.00 92.81 396 ALA A N 1
ATOM 3074 C CA . ALA A 1 396 ? 3.972 -14.771 -3.417 1.00 92.81 396 ALA A CA 1
ATOM 3075 C C . ALA A 1 396 ? 4.257 -13.798 -2.254 1.00 92.81 396 ALA A C 1
ATOM 3077 O O . ALA A 1 396 ? 4.170 -14.170 -1.088 1.00 92.81 396 ALA A O 1
ATOM 3078 N N . SER A 1 397 ? 4.516 -12.524 -2.556 1.00 95.38 397 SE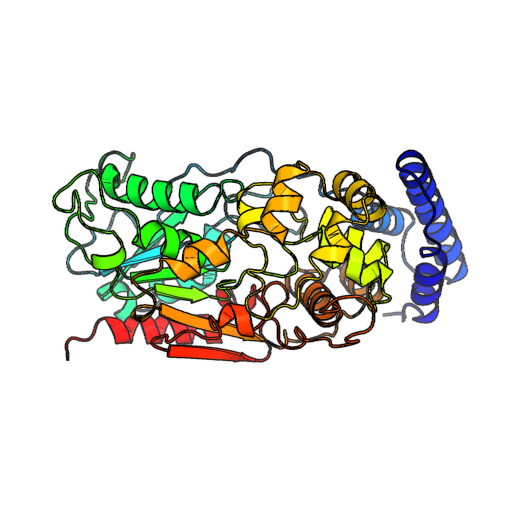R A N 1
ATOM 3079 C CA . SER A 1 397 ? 4.659 -11.488 -1.529 1.00 95.38 397 SER A CA 1
ATOM 3080 C C . SER A 1 397 ? 3.315 -11.105 -0.922 1.00 95.38 397 SER A C 1
ATOM 3082 O O . SER A 1 397 ? 3.208 -11.008 0.296 1.00 95.38 397 SER A O 1
ATOM 3084 N N . ALA A 1 398 ? 2.266 -10.984 -1.739 1.00 95.69 398 ALA A N 1
ATOM 3085 C CA . ALA A 1 398 ? 0.925 -10.651 -1.257 1.00 95.69 398 ALA A CA 1
ATOM 3086 C C . ALA A 1 398 ? 0.323 -11.714 -0.324 1.00 95.69 398 ALA A C 1
ATOM 3088 O O . ALA A 1 398 ? -0.415 -11.369 0.594 1.00 95.69 398 ALA A O 1
ATOM 3089 N N . VAL A 1 399 ? 0.647 -12.997 -0.528 1.00 93.75 399 VAL A N 1
ATOM 3090 C CA . VAL A 1 399 ? 0.200 -14.095 0.355 1.00 93.75 399 VAL A CA 1
ATOM 3091 C C . VAL A 1 399 ? 1.140 -14.364 1.525 1.00 93.75 399 VAL A C 1
ATOM 3093 O O . VAL A 1 399 ? 0.922 -15.326 2.255 1.00 93.75 399 VAL A O 1
ATOM 3096 N N . PHE A 1 400 ? 2.175 -13.537 1.689 1.00 88.12 400 PHE A N 1
ATOM 3097 C CA . PHE A 1 400 ? 3.196 -13.722 2.710 1.00 88.12 400 PHE A CA 1
ATOM 3098 C C . PHE A 1 400 ? 3.794 -15.141 2.670 1.00 88.12 400 PHE A C 1
ATOM 3100 O O . PHE A 1 400 ? 3.814 -15.857 3.671 1.00 88.12 400 PHE A O 1
ATOM 3107 N N . ASP A 1 401 ? 4.241 -15.566 1.481 1.00 84.06 401 ASP A N 1
ATOM 3108 C CA . ASP A 1 401 ? 4.695 -16.939 1.251 1.00 84.06 401 ASP A CA 1
ATOM 3109 C C . ASP A 1 401 ? 5.759 -17.377 2.270 1.00 84.06 401 ASP A C 1
ATOM 3111 O O . ASP A 1 401 ? 6.596 -16.589 2.731 1.00 84.06 401 ASP A O 1
ATOM 3115 N N . GLY A 1 402 ? 5.680 -18.648 2.654 1.00 76.12 402 GLY A N 1
ATOM 3116 C CA . GLY A 1 402 ? 6.475 -19.240 3.727 1.00 76.12 402 GLY A CA 1
ATOM 3117 C C . GLY A 1 402 ? 5.921 -19.048 5.145 1.00 76.12 402 GLY A C 1
ATOM 3118 O O . GLY A 1 402 ? 6.405 -19.735 6.042 1.00 76.12 402 GLY A O 1
ATOM 3119 N N . GLU A 1 403 ? 4.899 -18.211 5.359 1.00 82.94 403 GLU A N 1
ATOM 3120 C CA . GLU A 1 403 ? 4.303 -17.988 6.685 1.00 82.94 403 GLU A CA 1
ATOM 3121 C C . GLU A 1 403 ? 2.911 -18.610 6.855 1.00 82.94 403 GLU A C 1
ATOM 3123 O O . GLU A 1 403 ? 2.158 -18.836 5.906 1.00 82.94 403 GLU A O 1
ATOM 3128 N N . LEU A 1 404 ? 2.547 -18.877 8.112 1.00 83.62 404 LEU A N 1
ATOM 3129 C CA . LEU A 1 404 ? 1.189 -19.274 8.480 1.00 83.62 404 LEU A CA 1
ATOM 3130 C C . LEU A 1 404 ? 0.336 -18.028 8.733 1.00 83.62 404 LEU A C 1
ATOM 3132 O O . LEU A 1 404 ? 0.604 -17.267 9.660 1.00 83.62 404 LEU A O 1
ATOM 3136 N N . VAL A 1 405 ? -0.731 -17.872 7.952 1.00 90.88 405 VAL A N 1
ATOM 3137 C CA . VAL A 1 405 ? -1.729 -16.800 8.095 1.00 90.88 405 VAL A CA 1
ATOM 3138 C C . VAL A 1 405 ? -3.134 -17.379 8.262 1.00 90.88 405 VAL A C 1
ATOM 3140 O O . VAL A 1 405 ? -3.357 -18.561 7.988 1.00 90.88 405 VAL A O 1
ATOM 3143 N N . SER A 1 406 ? -4.083 -16.568 8.740 1.00 89.25 406 SER A N 1
ATOM 3144 C CA . SER A 1 406 ? -5.441 -17.036 9.061 1.00 89.25 406 SER A CA 1
ATOM 3145 C C . SER A 1 406 ? -6.214 -17.455 7.810 1.00 89.25 406 SER A C 1
ATOM 3147 O O . SER A 1 406 ? -6.803 -18.537 7.759 1.00 89.25 406 SER A O 1
ATOM 3149 N N . SER A 1 407 ? -6.188 -16.612 6.778 1.00 94.38 407 SER A N 1
ATOM 3150 C CA . SER A 1 407 ? -6.836 -16.889 5.500 1.00 94.38 407 SER A CA 1
ATOM 3151 C C . SER A 1 407 ? -6.192 -16.104 4.364 1.00 94.38 407 SER A C 1
ATOM 3153 O O . SER A 1 407 ? -5.543 -15.078 4.576 1.00 94.38 407 SER A O 1
ATOM 3155 N N . VAL A 1 408 ? -6.386 -16.616 3.150 1.00 95.50 408 VAL A N 1
ATOM 3156 C CA . VAL A 1 408 ? -5.939 -15.992 1.908 1.00 95.50 408 VAL A CA 1
ATOM 3157 C C . VAL A 1 408 ? -7.067 -16.089 0.893 1.00 95.50 408 VAL A C 1
ATOM 3159 O O . VAL A 1 408 ? -7.477 -17.195 0.536 1.00 95.50 408 VAL A O 1
ATOM 3162 N N . ASP A 1 409 ? -7.508 -14.943 0.398 1.00 96.25 409 ASP A N 1
ATOM 3163 C CA . ASP A 1 409 ? -8.480 -14.816 -0.675 1.00 96.25 409 ASP A CA 1
ATOM 3164 C C . ASP A 1 409 ? -7.798 -14.276 -1.935 1.00 96.25 409 ASP A C 1
ATOM 3166 O O . ASP A 1 409 ? -6.931 -13.396 -1.899 1.00 96.25 409 ASP A O 1
ATOM 3170 N N . VAL A 1 410 ? -8.156 -14.864 -3.078 1.00 95.31 410 VAL A N 1
ATOM 3171 C CA . VAL A 1 410 ? -7.485 -14.624 -4.358 1.00 95.31 410 VAL A CA 1
ATOM 3172 C C . VAL A 1 410 ? -8.483 -14.111 -5.375 1.00 95.31 410 VAL A C 1
ATOM 3174 O O . VAL A 1 410 ? -9.472 -14.777 -5.679 1.00 95.31 410 VAL A O 1
ATOM 3177 N N . PHE A 1 411 ? -8.175 -12.952 -5.944 1.00 94.62 411 PHE A N 1
ATOM 3178 C CA . PHE A 1 411 ? -8.978 -12.319 -6.976 1.00 94.62 411 PHE A CA 1
ATOM 3179 C C . PHE A 1 411 ? -8.223 -12.354 -8.301 1.00 94.62 411 PHE A C 1
ATOM 3181 O O . PHE A 1 411 ? -7.294 -11.584 -8.543 1.00 94.62 411 PHE A O 1
ATOM 3188 N N . ASP A 1 412 ? -8.631 -13.289 -9.157 1.00 92.62 412 ASP A N 1
ATOM 3189 C CA . ASP A 1 412 ? -8.200 -13.339 -10.551 1.00 92.62 412 ASP A CA 1
ATOM 3190 C C . ASP A 1 412 ? -8.764 -12.158 -11.330 1.00 92.62 412 ASP A C 1
ATOM 3192 O O . ASP A 1 412 ? -9.875 -11.696 -11.047 1.00 92.62 412 ASP A O 1
ATOM 3196 N N . ASN A 1 413 ? -8.060 -11.743 -12.388 1.00 90.50 413 ASN A N 1
ATOM 3197 C CA . ASN A 1 413 ? -8.529 -10.645 -13.225 1.00 90.50 413 ASN A CA 1
ATOM 3198 C C . ASN A 1 413 ? -8.727 -9.389 -12.370 1.00 90.50 413 ASN A C 1
ATOM 3200 O O . ASN A 1 413 ? -9.734 -8.699 -12.503 1.00 90.50 413 ASN A O 1
ATOM 3204 N N . CYS A 1 414 ? -7.774 -9.125 -11.471 1.00 92.25 414 CYS A N 1
ATOM 3205 C CA . CYS A 1 414 ? -7.683 -7.909 -10.664 1.00 92.25 414 CYS A CA 1
ATOM 3206 C C . CYS A 1 414 ? -6.239 -7.390 -10.700 1.00 92.25 414 CYS A C 1
ATOM 3208 O O . CYS A 1 414 ? -5.298 -8.178 -10.632 1.00 92.25 414 CYS A O 1
ATOM 3210 N N . ASP A 1 415 ? -6.069 -6.078 -10.848 1.00 92.94 415 ASP A N 1
ATOM 3211 C CA . ASP A 1 415 ? -4.802 -5.401 -10.554 1.00 92.94 415 ASP A CA 1
ATOM 3212 C C . ASP A 1 415 ? -4.786 -4.879 -9.111 1.00 92.94 415 ASP A C 1
ATOM 3214 O O . ASP A 1 415 ? -5.735 -5.050 -8.343 1.00 92.94 415 ASP A O 1
ATOM 3218 N N . HIS A 1 416 ? -3.688 -4.234 -8.742 1.00 93.94 416 HIS A N 1
ATOM 3219 C CA . HIS A 1 416 ? -3.454 -3.720 -7.405 1.00 93.94 416 HIS A CA 1
ATOM 3220 C C . HIS A 1 416 ? -4.522 -2.716 -6.937 1.00 93.94 416 HIS A C 1
ATOM 3222 O O . HIS A 1 416 ? -4.843 -2.658 -5.748 1.00 93.94 416 HIS A O 1
ATOM 3228 N N . LEU A 1 417 ? -5.091 -1.930 -7.860 1.00 90.94 417 LEU A N 1
ATOM 3229 C CA . LEU A 1 417 ? -6.150 -0.958 -7.564 1.00 90.94 417 LEU A CA 1
ATOM 3230 C C . LEU A 1 417 ? -7.546 -1.574 -7.614 1.00 90.94 417 LEU A C 1
ATOM 3232 O O . LEU A 1 417 ? -8.428 -1.156 -6.869 1.00 90.94 417 LEU A O 1
ATOM 3236 N N . SER A 1 418 ? -7.718 -2.652 -8.375 1.00 93.62 418 SER A N 1
ATOM 3237 C CA . SER A 1 418 ? -8.943 -3.450 -8.370 1.00 93.62 418 SER A CA 1
ATOM 3238 C C . SER A 1 418 ? -9.282 -3.945 -6.962 1.00 93.62 418 SER A C 1
ATOM 3240 O O . SER A 1 418 ? -10.449 -4.122 -6.635 1.00 93.62 418 SER A O 1
ATOM 3242 N N . LEU A 1 419 ? -8.295 -4.127 -6.080 1.00 95.31 419 LEU A N 1
ATOM 3243 C CA . LEU A 1 419 ? -8.557 -4.503 -4.689 1.00 95.31 419 LEU A CA 1
ATOM 3244 C C . LEU A 1 419 ? -9.304 -3.428 -3.879 1.00 95.31 419 LEU A C 1
ATOM 3246 O O . LEU A 1 419 ? -9.908 -3.752 -2.851 1.00 95.31 419 LEU A O 1
ATOM 3250 N N . VAL A 1 420 ? -9.283 -2.170 -4.333 1.00 93.69 420 VAL A N 1
ATOM 3251 C CA . VAL A 1 420 ? -9.962 -1.049 -3.670 1.00 93.69 420 VAL A CA 1
ATOM 3252 C C . VAL A 1 420 ? -11.194 -0.516 -4.399 1.00 93.69 420 VAL A C 1
ATOM 3254 O O . VAL A 1 420 ? -12.086 0.012 -3.737 1.00 93.69 420 VAL A O 1
ATOM 3257 N N . ASP A 1 421 ? -11.304 -0.717 -5.714 1.00 90.62 421 ASP A N 1
ATOM 3258 C CA . ASP A 1 421 ? -12.433 -0.216 -6.516 1.00 90.62 421 ASP A CA 1
ATOM 3259 C C . ASP A 1 421 ? -13.309 -1.310 -7.165 1.00 90.62 421 ASP A C 1
ATOM 3261 O O . ASP A 1 421 ? -14.425 -1.044 -7.631 1.00 90.62 421 ASP A O 1
ATOM 3265 N N . ASN A 1 422 ? -12.884 -2.580 -7.154 1.00 93.88 422 ASN A N 1
ATOM 3266 C CA . ASN A 1 422 ? -13.690 -3.655 -7.717 1.00 93.88 422 ASN A CA 1
ATOM 3267 C C . ASN A 1 422 ? -14.835 -4.027 -6.769 1.00 93.88 422 ASN A C 1
ATOM 3269 O O . ASN A 1 422 ? -14.639 -4.546 -5.670 1.00 93.88 422 ASN A O 1
ATOM 3273 N N . SER A 1 423 ? -16.068 -3.854 -7.248 1.00 95.56 423 SER A N 1
ATOM 3274 C CA . SER A 1 423 ? -17.280 -4.142 -6.470 1.00 95.56 423 SER A CA 1
ATOM 3275 C C . SER A 1 423 ? -17.364 -5.561 -5.887 1.00 95.56 423 SER A C 1
ATOM 3277 O O . SER A 1 423 ? -17.980 -5.737 -4.833 1.00 95.56 423 SER A O 1
ATOM 3279 N N . ALA A 1 424 ? -16.770 -6.570 -6.536 1.00 96.38 424 ALA A N 1
ATOM 3280 C CA . ALA A 1 424 ? -16.752 -7.938 -6.024 1.00 96.38 424 ALA A CA 1
ATOM 3281 C C . ALA A 1 424 ? -15.806 -8.068 -4.824 1.00 96.38 424 ALA A C 1
ATOM 3283 O O . ALA A 1 424 ? -16.215 -8.633 -3.812 1.00 96.38 424 ALA A O 1
ATOM 3284 N N . VAL A 1 425 ? -14.606 -7.479 -4.905 1.00 96.81 425 VAL A N 1
ATOM 3285 C CA . VAL A 1 425 ? -13.641 -7.437 -3.792 1.00 96.81 425 VAL A CA 1
ATOM 3286 C C . VAL A 1 425 ? -14.240 -6.674 -2.611 1.00 96.81 425 VAL A C 1
ATOM 3288 O O . VAL A 1 425 ? -14.306 -7.200 -1.505 1.00 96.81 425 VAL A O 1
ATOM 3291 N N . VAL A 1 426 ? -14.783 -5.477 -2.862 1.00 97.69 426 VAL A N 1
ATOM 3292 C CA . VAL A 1 426 ? -15.415 -4.639 -1.827 1.00 97.69 426 VAL A CA 1
ATOM 3293 C C . VAL A 1 426 ? -16.559 -5.378 -1.125 1.00 97.69 426 VAL A C 1
ATOM 3295 O O . VAL A 1 426 ? -16.711 -5.299 0.096 1.00 97.69 426 VAL A O 1
ATOM 3298 N N . THR A 1 427 ? -17.375 -6.111 -1.888 1.00 97.75 427 THR A N 1
ATOM 3299 C CA . THR A 1 427 ? -18.476 -6.906 -1.329 1.00 97.75 427 THR A CA 1
ATOM 3300 C C . THR A 1 427 ? -17.957 -8.047 -0.461 1.00 97.75 427 THR A C 1
ATOM 3302 O O . THR A 1 427 ? -18.501 -8.270 0.620 1.00 97.75 427 THR A O 1
ATOM 3305 N N . ASP A 1 428 ? -16.926 -8.755 -0.919 1.00 98.06 428 ASP A N 1
ATOM 3306 C CA . ASP A 1 428 ? -16.336 -9.871 -0.187 1.00 98.06 428 ASP A CA 1
ATOM 3307 C C . ASP A 1 428 ? -15.709 -9.423 1.140 1.00 98.06 428 ASP A C 1
ATOM 3309 O O . ASP A 1 428 ? -16.112 -9.902 2.199 1.00 98.06 428 ASP A O 1
ATOM 3313 N N . VAL A 1 429 ? -14.855 -8.397 1.105 1.00 97.94 429 VAL A N 1
ATOM 3314 C CA . VAL A 1 429 ? -14.236 -7.800 2.298 1.00 97.94 429 VAL A CA 1
ATOM 3315 C C . VAL A 1 429 ? -15.292 -7.309 3.287 1.00 97.94 429 VAL A C 1
ATOM 3317 O O . VAL A 1 429 ? -15.193 -7.570 4.484 1.00 97.94 429 VAL A O 1
ATOM 3320 N N . LYS A 1 430 ? -16.355 -6.638 2.822 1.00 97.81 430 LYS A N 1
ATOM 3321 C CA . LYS A 1 430 ? -17.457 -6.218 3.703 1.00 97.81 430 LYS A CA 1
ATOM 3322 C C . LYS A 1 430 ? -18.119 -7.416 4.396 1.00 97.81 430 LYS A C 1
ATOM 3324 O O . LYS A 1 430 ? -18.411 -7.344 5.589 1.00 97.81 430 LYS A O 1
ATOM 3329 N N . ASN A 1 431 ? -18.367 -8.505 3.669 1.00 97.38 431 ASN A N 1
ATOM 3330 C CA . ASN A 1 431 ? -18.975 -9.709 4.238 1.00 97.38 431 ASN A CA 1
ATOM 3331 C C . ASN A 1 431 ? -18.030 -10.400 5.231 1.00 97.38 431 ASN A C 1
ATOM 3333 O O . ASN A 1 431 ? -18.483 -10.845 6.287 1.00 97.38 431 ASN A O 1
ATOM 3337 N N . MET A 1 432 ? -16.730 -10.434 4.927 1.00 96.75 432 MET A N 1
ATOM 3338 C CA . MET A 1 432 ? -15.693 -10.917 5.836 1.00 96.75 432 MET A CA 1
ATOM 3339 C C . MET A 1 432 ? -15.695 -10.112 7.141 1.00 96.75 432 MET A C 1
ATOM 3341 O O . MET A 1 432 ? -15.796 -10.692 8.221 1.00 96.75 432 MET A O 1
ATOM 3345 N N . LEU A 1 433 ? -15.706 -8.779 7.058 1.00 97.00 433 LEU A N 1
ATOM 3346 C CA . LEU A 1 433 ? -15.799 -7.895 8.224 1.00 97.00 433 LEU A CA 1
ATOM 3347 C C . LEU A 1 433 ? -17.057 -8.180 9.062 1.00 97.00 433 LEU A C 1
ATOM 3349 O O . LEU A 1 433 ? -16.964 -8.333 10.273 1.00 97.00 433 LEU A O 1
ATOM 3353 N N . ILE A 1 434 ? -18.230 -8.347 8.442 1.00 96.25 434 ILE A N 1
ATOM 3354 C CA . ILE A 1 434 ? -19.467 -8.702 9.169 1.00 96.25 434 ILE A CA 1
ATOM 3355 C C . ILE A 1 434 ? -19.323 -10.035 9.933 1.00 96.25 434 ILE A C 1
ATOM 3357 O O . ILE A 1 434 ? -19.919 -10.193 11.004 1.00 96.25 434 ILE A O 1
ATOM 3361 N N . SER A 1 435 ? -18.524 -10.976 9.418 1.00 93.94 435 SER A N 1
ATOM 3362 C CA . SER A 1 435 ? -18.299 -12.286 10.042 1.00 93.94 435 SER A CA 1
ATOM 3363 C C . SER A 1 435 ? -17.364 -12.256 11.260 1.00 93.94 435 SER A C 1
ATOM 3365 O O . SER A 1 435 ? -17.596 -13.009 12.202 1.00 93.94 435 SER A O 1
ATOM 3367 N N . ILE A 1 436 ? -16.379 -11.347 11.294 1.00 89.69 436 ILE A N 1
ATOM 3368 C CA . ILE A 1 436 ? -15.367 -11.235 12.368 1.00 89.69 436 ILE A CA 1
ATOM 3369 C C . ILE A 1 436 ? -15.990 -10.841 13.722 1.00 89.69 436 ILE A C 1
ATOM 3371 O O . ILE A 1 436 ? -15.481 -11.198 14.779 1.00 89.69 436 ILE A O 1
ATOM 3375 N N . GLY A 1 437 ? -17.123 -10.135 13.709 1.00 65.69 437 GLY A N 1
ATOM 3376 C CA . GLY A 1 437 ? -17.801 -9.643 14.913 1.00 65.69 437 GLY A CA 1
ATOM 3377 C C . GLY A 1 437 ? -18.919 -10.536 15.464 1.00 65.69 437 GLY A C 1
ATOM 3378 O O . GLY A 1 437 ? -19.750 -10.039 16.224 1.00 65.69 437 GLY A O 1
ATOM 3379 N N . MET A 1 438 ? -19.038 -11.802 15.048 1.00 54.62 438 MET A N 1
ATOM 3380 C CA . MET A 1 438 ? -20.022 -12.716 15.642 1.00 54.62 438 MET A CA 1
ATOM 3381 C C . MET A 1 438 ? -19.394 -13.441 16.842 1.00 54.62 438 MET A C 1
ATOM 3383 O O . MET A 1 438 ? -18.474 -14.227 16.631 1.00 54.62 438 MET A O 1
ATOM 3387 N N . PRO A 1 439 ? -19.850 -13.208 18.092 1.00 45.25 439 PRO A N 1
ATOM 3388 C CA . PRO A 1 439 ? -19.463 -14.087 19.190 1.00 45.25 439 PRO A CA 1
ATOM 3389 C C . PRO A 1 439 ? -19.913 -15.515 18.857 1.00 45.25 439 PRO A C 1
ATOM 3391 O O . PRO A 1 439 ? -21.059 -15.705 18.438 1.00 45.25 439 PRO A O 1
ATOM 3394 N N . GLU A 1 440 ? -19.004 -16.483 19.009 1.00 40.16 440 GLU A N 1
ATOM 3395 C CA . GLU A 1 440 ? -19.319 -17.917 18.888 1.00 40.16 440 GLU A CA 1
ATOM 3396 C C . GLU A 1 440 ? -20.441 -18.362 19.839 1.00 40.16 440 GLU A C 1
ATOM 3398 O O . GLU A 1 440 ? -20.483 -17.891 21.005 1.00 40.16 440 GLU A O 1
#

Radius of gyration: 22.79 Å; chains: 1; bounding box: 57×39×74 Å

Organism: Abyssobacteria bacterium (strain SURF_5) (NCBI:txid2093360)

Foldseek 3Di:
DDDPPPVLLVVLVVVLFPDDDDPVVLVVSLVVSLVVLVVSCVVSVHDDDSVNSNVVSCLLRPFPPPPVPFQPDDFAKDFDDALQGDLVNACPQAAEEEEFEAAPQSHQDPPPVDDRSHVCVLQVLLVVVQRVDPLNSVHYRYIYGHDGLLAALLVLLVSVLVNLQCQCVDPSRVRHHCAPAAYEYEYAASRLSSVLSNQQDFRCHHPRHPPGNVVRYQAYEYFQYQLQAWCLLQLLQLQVLCVVPQPAGPSNSLRLNCHDVHQAQGNSSLLRAGNCPVVFQALVVSVVPPVSVVVSCVRRNYDPVSNNCSRPPRNSNVSVVPRPNQQRYAFEFEWAAADDQLCDVSSQSVCVVVSNDDVSSSLSNLLNSLQRRGTYDPPDDSDRPQNTHQSTHRPCSRVVPPDDYNYYDYHYNHHSSCCRPVPVNSVVVSVVSSVSPDDD